Protein AF-A0A317H9Z5-F1 (afdb_monomer_lite)

Sequence (389 aa):
MAAKANHQVNIVRLAEPRVHTNADSLELFDIDGYQVVAKKGQFKAGQLAIYIQPDSVVPQTEPFRFIWNDHVGIDGTVPERRRRITVRAFRKEWSEGLLMPLSDFPETFGTHPEQSFAAVSVGKDVSELLGVTHYDPDAGRESTTADTAQAPRRAYPRTLRGWFWFLFYKLGFKKAGRQLTEEMSYSFPVYDVDAYKNFKSALQEGERVHVTEKIHGSNARYVYVDGKMYCGSRTQWKKEGENVWWRALQYCPEILTWCMAHPGWVLYGEVGPTQKGFNYGVSAGETFFYAFDVLGLRYDADMSGAQWTESFWDWPGNHGFASTVPVVYSGSFNDEVLKLADGDTLVPGAKGIREGVVIRPVPERSVPRLGRVHLKVVSNKFLDKETRN

Secondary structure (DSSP, 8-state):
-----SS-EEEEE--PPEE-TT-TTEEEEEETTEEEEEETTSS-TT-EEEEE-TTEE--SSTTTHHHHGGG--TTS---GGGSB---EEETTEEE-SEEEEGGG-HHHH-SSGGG--S---TT-B-TTTTT-EE--TTTT--SS-PPEEPPPB-SS-SSHHHHHHHHHHHTT-GGGHHHHHHHHB--------EEGGG-GGGS-TT-EEEEEEE--SEEEEEEEETTEEEEE-SS-EE-SSSSHHHHHHHH-THHHHHHHHSTT-EEEEEEES-STT--TTPPTT--EEEEEEEEEEEE-TTSSS--EEEEEEE-GGGGT--SBPPEEEEEE--HHHHHTTSSB--STT--SB--EEEEEESS--EETTTEE--EEEE-HHHHHHHHH-

Radius of gyration: 24.45 Å; chains: 1; bounding box: 55×46×74 Å

Structure (mmCIF, N/CA/C/O backbone):
data_AF-A0A317H9Z5-F1
#
_entry.id   AF-A0A317H9Z5-F1
#
loop_
_atom_site.group_PDB
_atom_site.id
_atom_site.type_symbol
_atom_site.label_atom_id
_atom_site.label_alt_id
_atom_site.label_comp_id
_atom_site.label_asym_id
_atom_site.label_entity_id
_atom_site.label_seq_id
_atom_site.pdbx_PDB_ins_code
_atom_site.Cartn_x
_atom_site.Cartn_y
_atom_site.Cartn_z
_atom_site.occupancy
_atom_site.B_iso_or_equiv
_atom_site.auth_seq_id
_atom_site.auth_comp_id
_atom_site.auth_asym_id
_atom_site.auth_atom_id
_atom_site.pdbx_PDB_model_num
ATOM 1 N N . MET A 1 1 ? -12.101 14.536 -11.632 1.00 29.30 1 MET A N 1
ATOM 2 C CA . MET A 1 1 ? -12.223 13.316 -10.808 1.00 29.30 1 MET A CA 1
ATOM 3 C C . MET A 1 1 ? -11.769 13.692 -9.413 1.00 29.30 1 MET A C 1
ATOM 5 O O . MET A 1 1 ? -10.668 14.214 -9.304 1.00 29.30 1 MET A O 1
ATOM 9 N N . ALA A 1 2 ? -12.625 13.550 -8.398 1.00 30.05 2 ALA A N 1
ATOM 10 C CA . ALA A 1 2 ? -12.209 13.770 -7.013 1.00 30.05 2 ALA A CA 1
ATOM 11 C C . ALA A 1 2 ? -11.066 12.798 -6.685 1.00 30.05 2 ALA A C 1
ATOM 13 O O . ALA A 1 2 ? -11.097 11.650 -7.137 1.00 30.05 2 ALA A O 1
ATOM 14 N N . ALA A 1 3 ? -10.038 13.275 -5.984 1.00 36.69 3 ALA A N 1
ATOM 15 C CA . ALA A 1 3 ? -8.919 12.441 -5.574 1.00 36.69 3 ALA A CA 1
ATOM 16 C C . ALA A 1 3 ? -9.448 11.244 -4.768 1.00 36.69 3 ALA A C 1
ATOM 18 O O . ALA A 1 3 ? -10.269 11.415 -3.868 1.00 36.69 3 ALA A O 1
ATOM 19 N N . LYS A 1 4 ? -9.003 10.030 -5.111 1.00 44.72 4 LYS A N 1
ATOM 20 C CA . LYS A 1 4 ? -9.209 8.840 -4.280 1.00 44.72 4 LYS A CA 1
ATOM 21 C C . LYS A 1 4 ? -8.430 9.044 -2.976 1.00 44.72 4 LYS A C 1
ATOM 23 O O . LYS A 1 4 ? -7.245 8.731 -2.916 1.00 44.72 4 LYS A O 1
ATOM 28 N N . ALA A 1 5 ? -9.061 9.607 -1.953 1.00 50.81 5 ALA A N 1
ATOM 29 C CA . ALA A 1 5 ? -8.511 9.561 -0.608 1.00 50.81 5 ALA A CA 1
ATOM 30 C C . ALA A 1 5 ? -8.860 8.189 -0.017 1.00 50.81 5 ALA A C 1
ATOM 32 O O . ALA A 1 5 ? -10.014 7.915 0.303 1.00 50.81 5 ALA A O 1
ATOM 33 N N . ASN A 1 6 ? -7.861 7.309 0.071 1.00 61.41 6 ASN A N 1
ATOM 34 C CA . ASN A 1 6 ? -7.991 5.982 0.686 1.00 61.41 6 ASN A CA 1
ATOM 35 C C . ASN A 1 6 ? -8.126 6.036 2.217 1.00 61.41 6 ASN A C 1
ATOM 37 O O . ASN A 1 6 ? -8.338 5.001 2.841 1.00 61.41 6 ASN A O 1
ATOM 41 N N . HIS A 1 7 ? -8.002 7.229 2.798 1.00 72.00 7 HIS A N 1
ATOM 42 C CA . HIS A 1 7 ? -8.078 7.490 4.227 1.00 72.00 7 HIS A CA 1
ATOM 43 C C . HIS A 1 7 ? -9.071 8.627 4.431 1.00 72.00 7 HIS A C 1
ATOM 45 O O . HIS A 1 7 ? -8.892 9.708 3.871 1.00 72.00 7 HIS A O 1
ATOM 51 N N . GLN A 1 8 ? -10.140 8.343 5.166 1.00 85.25 8 GLN A N 1
ATOM 52 C CA . GLN A 1 8 ? -11.283 9.234 5.325 1.00 85.25 8 GLN A CA 1
ATOM 53 C C . GLN A 1 8 ? -11.580 9.482 6.798 1.00 85.25 8 GLN A C 1
ATOM 55 O O . GLN A 1 8 ? -11.310 8.640 7.663 1.00 85.25 8 GLN A O 1
ATOM 60 N N . VAL A 1 9 ? -12.189 10.635 7.067 1.00 92.56 9 VAL A N 1
ATOM 61 C CA . VAL A 1 9 ? -12.755 10.944 8.377 1.00 92.56 9 VAL A CA 1
ATOM 62 C C . VAL A 1 9 ? -14.256 11.077 8.202 1.00 92.56 9 VAL A C 1
ATOM 64 O O . VAL A 1 9 ? -14.753 12.129 7.817 1.00 92.56 9 VAL A O 1
ATOM 67 N N . ASN A 1 10 ? -14.988 9.998 8.453 1.00 92.75 10 ASN A N 1
ATOM 68 C CA . ASN A 1 10 ? -16.398 9.917 8.091 1.00 92.75 10 ASN A CA 1
ATOM 69 C C . ASN A 1 10 ? -17.312 10.158 9.287 1.00 92.75 10 ASN A C 1
ATOM 71 O O . ASN A 1 10 ? -17.073 9.664 10.390 1.00 92.75 10 ASN A O 1
ATOM 75 N N . ILE A 1 11 ? -18.429 10.843 9.039 1.00 93.06 11 ILE A N 1
ATOM 76 C CA . ILE A 1 11 ? -19.574 10.787 9.946 1.00 93.06 11 ILE A CA 1
ATOM 77 C C . ILE A 1 11 ? -20.226 9.412 9.818 1.00 93.06 11 ILE A C 1
ATOM 79 O O . ILE A 1 11 ? -20.706 9.039 8.746 1.00 93.06 11 ILE A O 1
ATOM 83 N N . VAL A 1 12 ? -20.295 8.676 10.920 1.00 94.31 12 VAL A N 1
ATOM 84 C CA . VAL A 1 12 ? -20.855 7.324 10.971 1.00 94.31 12 VAL A CA 1
ATOM 85 C C . VAL A 1 12 ? -22.026 7.264 11.938 1.00 94.31 12 VAL A C 1
ATOM 87 O O . VAL A 1 12 ? -22.069 7.988 12.933 1.00 94.31 12 VAL A O 1
ATOM 90 N N . ARG A 1 13 ? -22.992 6.391 11.644 1.00 94.69 13 ARG A N 1
ATOM 91 C CA . ARG A 1 13 ? -24.051 6.031 12.588 1.00 94.69 13 ARG A CA 1
ATOM 92 C C . ARG A 1 13 ? -23.663 4.728 13.265 1.00 94.69 13 ARG A C 1
ATOM 94 O O . ARG A 1 13 ? -23.462 3.729 12.584 1.00 94.69 13 ARG A O 1
ATOM 101 N N . LEU A 1 14 ? -23.558 4.754 14.586 1.00 95.62 14 LEU A N 1
ATOM 102 C CA . LEU A 1 14 ? -23.102 3.603 15.353 1.00 95.62 14 LEU A CA 1
ATOM 103 C C . LEU A 1 14 ? -24.208 2.552 15.467 1.00 95.62 14 LEU A C 1
ATOM 105 O O . LEU A 1 14 ? -25.358 2.881 15.761 1.00 95.62 14 LEU A O 1
ATOM 109 N N . ALA A 1 15 ? -23.855 1.292 15.227 1.00 95.12 15 ALA A N 1
ATOM 110 C CA . ALA A 1 15 ? -24.703 0.147 15.537 1.00 95.12 15 ALA A CA 1
ATOM 111 C C . ALA A 1 15 ? -24.648 -0.181 17.042 1.00 95.12 15 ALA A C 1
ATOM 113 O O . ALA A 1 15 ? -24.016 0.535 17.822 1.00 95.12 15 ALA A O 1
ATOM 114 N N . GLU A 1 16 ? -25.314 -1.260 17.453 1.00 96.38 16 GLU A N 1
ATOM 115 C CA . GLU A 1 16 ? -25.156 -1.801 18.805 1.00 96.38 16 GLU A CA 1
ATOM 116 C C . GLU A 1 16 ? -23.697 -2.226 19.046 1.00 96.38 16 GLU A C 1
ATOM 118 O O . GLU A 1 16 ? -23.126 -2.929 18.203 1.00 96.38 16 GLU A O 1
ATOM 123 N N . PRO A 1 17 ? -23.077 -1.820 20.168 1.00 96.75 17 PRO A N 1
ATOM 124 C CA . PRO A 1 17 ? -21.725 -2.245 20.481 1.00 96.75 17 PRO A CA 1
ATOM 125 C C . PRO A 1 17 ? -21.680 -3.735 20.819 1.00 96.75 17 PRO A C 1
ATOM 127 O O . PRO A 1 17 ? -22.549 -4.282 21.504 1.00 96.75 17 PRO A O 1
ATOM 130 N N . ARG A 1 18 ? -20.599 -4.396 20.408 1.00 96.56 18 ARG A N 1
ATOM 131 C CA . ARG A 1 18 ? -20.254 -5.733 20.887 1.00 96.56 18 ARG A CA 1
ATOM 132 C C . ARG A 1 18 ? -19.546 -5.654 22.234 1.00 96.56 18 ARG A C 1
ATOM 134 O O . ARG A 1 18 ? -18.802 -4.719 22.537 1.00 96.56 18 ARG A O 1
ATOM 141 N N . VAL A 1 19 ? -19.744 -6.695 23.037 1.00 95.56 19 VAL A N 1
ATOM 142 C CA . VAL A 1 19 ? -19.078 -6.844 24.332 1.00 95.56 19 VAL A CA 1
ATOM 143 C C . VAL A 1 19 ? -17.585 -7.084 24.125 1.00 95.56 19 VAL A C 1
ATOM 145 O O . VAL A 1 19 ? -17.186 -7.979 23.379 1.00 95.56 19 VAL A O 1
ATOM 148 N N . HIS A 1 20 ? -16.755 -6.331 24.846 1.00 94.94 20 HIS A N 1
ATOM 149 C CA . HIS A 1 20 ? -15.331 -6.608 24.937 1.00 94.94 20 HIS A CA 1
ATOM 150 C C . HIS A 1 20 ? -15.092 -7.754 25.933 1.00 94.94 20 HIS A C 1
ATOM 152 O O . HIS A 1 20 ? -15.025 -7.553 27.142 1.00 94.94 20 HIS A O 1
ATOM 158 N N . THR A 1 21 ? -14.914 -8.978 25.437 1.00 94.31 21 THR A N 1
ATOM 159 C CA . THR A 1 21 ? -14.841 -10.196 26.276 1.00 94.31 21 THR A CA 1
ATOM 160 C C . THR A 1 21 ? -13.715 -10.188 27.319 1.00 94.31 21 THR A C 1
ATOM 162 O O . THR A 1 21 ? -13.821 -10.851 28.346 1.00 94.31 21 THR A O 1
ATOM 165 N N . ASN A 1 22 ? -12.650 -9.417 27.082 1.00 94.06 22 ASN A N 1
ATOM 166 C CA . ASN A 1 22 ? -11.494 -9.309 27.978 1.00 94.06 22 ASN A CA 1
ATOM 167 C C . ASN A 1 22 ? -11.439 -8.001 28.809 1.00 94.06 22 ASN A C 1
ATOM 169 O O . ASN A 1 22 ? -10.375 -7.688 29.353 1.00 94.06 22 ASN A O 1
ATOM 173 N N . ALA A 1 23 ? -12.509 -7.190 28.858 1.00 94.38 23 ALA A N 1
ATOM 174 C CA . ALA A 1 23 ? -12.526 -5.924 29.607 1.00 94.38 23 ALA A CA 1
ATOM 175 C C . ALA A 1 23 ? -13.944 -5.413 29.926 1.00 94.38 23 ALA A C 1
ATOM 177 O O . ALA A 1 23 ? -14.736 -5.182 29.021 1.00 94.38 23 ALA A O 1
ATOM 178 N N . ASP A 1 24 ? -14.220 -5.102 31.196 1.00 94.00 24 ASP A N 1
ATOM 179 C CA . ASP A 1 24 ? -15.550 -4.623 31.620 1.00 94.00 24 ASP A CA 1
ATOM 180 C C . ASP A 1 24 ? -15.817 -3.145 31.300 1.00 94.00 24 ASP A C 1
ATOM 182 O O . ASP A 1 24 ? -16.970 -2.718 31.204 1.00 94.00 24 ASP A O 1
ATOM 186 N N . SER A 1 25 ? -14.752 -2.350 31.161 1.00 96.56 25 SER A N 1
ATOM 187 C CA . SER A 1 25 ? -14.813 -0.901 30.934 1.00 96.56 25 SER A CA 1
ATOM 188 C C . SER A 1 25 ? -14.756 -0.498 29.459 1.00 96.56 25 SER A C 1
ATOM 190 O O . SER A 1 25 ? -14.773 0.697 29.157 1.00 96.56 25 SER A O 1
ATOM 192 N N . LEU A 1 26 ? -14.677 -1.469 28.547 1.00 97.06 26 LEU A N 1
ATOM 193 C CA . LEU A 1 26 ? -14.546 -1.249 27.110 1.00 97.06 26 LEU A CA 1
ATOM 194 C C . LEU A 1 26 ? -15.678 -1.941 26.348 1.00 97.06 26 LEU A C 1
ATOM 196 O O . LEU A 1 26 ? -16.263 -2.917 26.812 1.00 97.06 26 LEU A O 1
ATOM 200 N N . GLU A 1 27 ? -15.949 -1.441 25.152 1.00 97.38 27 GLU A N 1
ATOM 201 C CA . GLU A 1 27 ? -16.872 -2.032 24.188 1.00 97.38 27 GLU A CA 1
ATOM 202 C C . GLU A 1 27 ? -16.321 -1.876 22.767 1.00 97.38 27 GLU A C 1
ATOM 204 O O . GLU A 1 27 ? -15.363 -1.130 22.537 1.00 97.38 27 GLU A O 1
ATOM 209 N N . LEU A 1 28 ? -16.878 -2.633 21.826 1.00 97.38 28 LEU A N 1
ATOM 210 C CA . LEU A 1 28 ? -16.395 -2.711 20.450 1.00 97.38 28 LEU A CA 1
ATOM 211 C C . LEU A 1 28 ? -17.469 -2.201 19.494 1.00 97.38 28 LEU A C 1
ATOM 213 O O . LEU A 1 28 ? -18.606 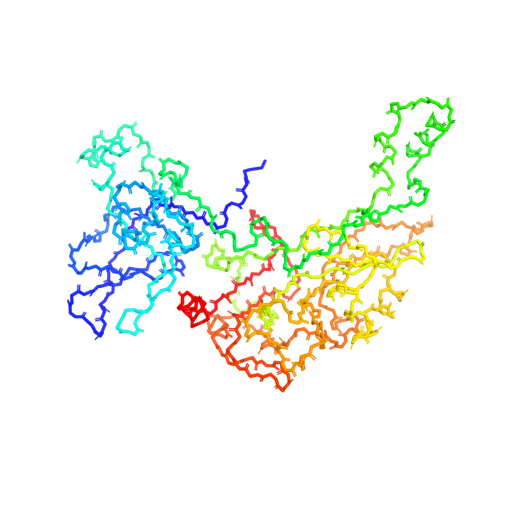-2.661 19.544 1.00 97.38 28 LEU A O 1
ATOM 217 N N . PHE A 1 29 ? -17.097 -1.306 18.587 1.00 97.12 29 PHE A N 1
ATOM 218 C CA . PHE A 1 29 ? -17.954 -0.872 17.489 1.00 97.12 29 PHE A CA 1
ATOM 219 C C . PHE A 1 29 ? -17.405 -1.389 16.164 1.00 97.12 29 PHE A C 1
ATOM 221 O O . PHE A 1 29 ? -16.226 -1.196 15.861 1.00 97.12 29 PHE A O 1
ATOM 228 N N . ASP A 1 30 ? -18.275 -2.011 15.371 1.00 94.06 30 ASP A N 1
ATOM 229 C CA . ASP A 1 30 ? -17.980 -2.381 13.990 1.00 94.06 30 ASP A CA 1
ATOM 230 C C . ASP A 1 30 ? -18.399 -1.225 13.072 1.00 94.06 30 ASP A C 1
ATOM 232 O O . ASP A 1 30 ? -19.568 -0.837 13.025 1.00 94.06 30 ASP A O 1
ATOM 236 N N . ILE A 1 31 ? -17.429 -0.651 12.365 1.00 91.44 31 ILE A N 1
ATOM 237 C CA . ILE A 1 31 ? -17.604 0.491 11.468 1.00 91.44 31 ILE A CA 1
ATOM 238 C C . ILE A 1 31 ? -17.093 0.080 10.097 1.00 91.44 31 ILE A C 1
ATOM 240 O O . ILE A 1 31 ? -15.886 0.022 9.858 1.00 91.44 31 ILE A O 1
ATOM 244 N N . ASP A 1 32 ? -18.018 -0.232 9.194 1.00 84.06 32 ASP A N 1
ATOM 245 C CA . ASP A 1 32 ? -17.719 -0.757 7.864 1.00 84.06 32 ASP A CA 1
ATOM 246 C C . ASP A 1 32 ? -16.749 -1.952 7.917 1.00 84.06 32 ASP A C 1
ATOM 248 O O . ASP A 1 32 ? -17.147 -3.083 8.202 1.00 84.06 32 ASP A O 1
ATOM 252 N N . GLY A 1 33 ? -15.470 -1.724 7.604 1.00 83.38 33 GLY A N 1
ATOM 253 C CA . GLY A 1 33 ? -14.378 -2.698 7.613 1.00 83.38 33 GLY A CA 1
ATOM 254 C C . GLY A 1 33 ? -13.490 -2.746 8.829 1.00 83.38 33 GLY A C 1
ATOM 255 O O . GLY A 1 33 ? -12.524 -3.510 8.812 1.00 83.38 33 GLY A O 1
ATOM 256 N N . TYR A 1 34 ? -13.822 -1.979 9.853 1.00 90.50 34 TYR A N 1
ATOM 257 C CA . TYR A 1 34 ? -12.944 -1.711 10.971 1.00 90.50 34 TYR A CA 1
ATOM 258 C C . TYR A 1 34 ? -13.649 -2.010 12.290 1.00 90.50 34 TYR A C 1
ATOM 260 O O . TYR A 1 34 ? -14.844 -1.765 12.439 1.00 90.50 34 TYR A O 1
ATOM 268 N N . GLN A 1 35 ? -12.889 -2.522 13.254 1.00 94.31 35 GLN A N 1
ATOM 269 C CA . GLN A 1 35 ? -13.313 -2.645 14.645 1.00 94.31 35 GLN A CA 1
ATOM 270 C C . GLN A 1 35 ? -12.639 -1.533 15.448 1.00 94.31 35 GLN A C 1
ATOM 272 O O . GLN A 1 35 ? -11.421 -1.378 15.372 1.00 94.31 35 GLN A O 1
ATOM 277 N N . VAL A 1 36 ? -13.399 -0.780 16.241 1.00 96.62 36 VAL A N 1
ATOM 278 C CA . VAL A 1 36 ? -12.863 0.281 17.106 1.00 96.62 36 VAL A CA 1
ATOM 279 C C . VAL A 1 36 ? -13.241 0.011 18.553 1.00 96.62 36 VAL A C 1
ATOM 281 O O . VAL A 1 36 ? -14.396 -0.277 18.864 1.00 96.62 36 VAL A O 1
ATOM 284 N N . VAL A 1 37 ? -12.258 0.120 19.443 1.00 97.31 37 VAL A N 1
ATOM 285 C CA . VAL A 1 37 ? -12.466 0.014 20.888 1.00 97.31 37 VAL A CA 1
ATOM 286 C C . VAL A 1 37 ? -12.881 1.381 21.427 1.00 97.31 37 VAL A C 1
ATOM 288 O O . VAL A 1 37 ? -12.195 2.377 21.198 1.00 97.31 37 VAL A O 1
ATOM 291 N N . ALA A 1 38 ? -13.972 1.425 22.187 1.00 96.69 38 ALA A N 1
ATOM 292 C CA . ALA A 1 38 ? -14.436 2.615 22.894 1.00 96.69 38 ALA A CA 1
ATOM 293 C C . ALA A 1 38 ? -14.602 2.331 24.392 1.00 96.69 38 ALA A C 1
ATOM 295 O O . ALA A 1 38 ? -14.688 1.176 24.821 1.00 96.69 38 ALA A O 1
ATOM 296 N N . LYS A 1 39 ? -14.643 3.387 25.213 1.00 96.12 39 LYS A N 1
ATOM 297 C CA . LYS A 1 39 ? -15.023 3.236 26.623 1.00 96.12 39 LYS A CA 1
ATOM 298 C C . LYS A 1 39 ? -16.504 2.893 26.702 1.00 96.12 39 LYS A C 1
ATOM 300 O O . LYS A 1 39 ? -17.317 3.515 26.025 1.00 96.12 39 LYS A O 1
ATOM 305 N N . LYS A 1 40 ? -16.850 1.954 27.577 1.00 95.69 40 LYS A N 1
ATOM 306 C CA . LYS A 1 40 ? -18.231 1.516 27.758 1.00 95.69 40 LYS A CA 1
ATOM 307 C C . LYS A 1 40 ? -19.141 2.685 28.135 1.00 95.69 40 LYS A C 1
ATOM 309 O O . LYS A 1 40 ? -18.861 3.397 29.101 1.00 95.69 40 LYS A O 1
ATOM 314 N N . GLY A 1 41 ? -20.226 2.863 27.383 1.00 93.56 41 GLY A N 1
ATOM 315 C CA . GLY A 1 41 ? -21.210 3.924 27.609 1.00 93.56 41 GLY A CA 1
ATOM 316 C C . GLY A 1 41 ? -20.783 5.309 27.114 1.00 93.56 41 GLY A C 1
ATOM 317 O O . GLY A 1 41 ? -21.516 6.274 27.329 1.00 93.56 41 GLY A O 1
ATOM 318 N N . GLN A 1 42 ? -19.628 5.424 26.447 1.00 94.81 42 GLN A N 1
ATOM 319 C CA . GLN A 1 42 ? -19.208 6.663 25.786 1.00 94.81 42 GLN A CA 1
ATOM 320 C C . GLN A 1 42 ? -20.109 6.996 24.591 1.00 94.81 42 GLN A C 1
ATOM 322 O O . GLN A 1 42 ? -20.349 8.169 24.306 1.00 94.81 42 GLN A O 1
ATOM 327 N N . PHE A 1 43 ? -20.616 5.969 23.910 1.00 95.50 43 PHE A N 1
ATOM 328 C CA . PHE A 1 43 ? -21.496 6.097 22.758 1.00 95.50 43 PHE A CA 1
ATOM 329 C C . PHE A 1 43 ? -22.775 5.284 22.960 1.00 95.50 43 PHE A C 1
ATOM 331 O O . PHE A 1 43 ? -22.811 4.331 23.737 1.00 95.50 43 PHE A O 1
ATOM 338 N N . LYS A 1 44 ? -23.837 5.658 22.244 1.00 92.69 44 LYS A N 1
ATOM 339 C CA . LYS A 1 44 ? -25.099 4.911 22.198 1.00 92.69 44 LYS A CA 1
ATOM 340 C C . LYS A 1 44 ? -25.368 4.392 20.791 1.00 92.69 44 LYS A C 1
ATOM 342 O O . LYS A 1 44 ? -25.033 5.055 19.808 1.00 92.69 44 LYS A O 1
ATOM 347 N N . ALA A 1 45 ? -26.038 3.248 20.691 1.00 93.69 45 ALA A N 1
ATOM 348 C CA . ALA A 1 45 ? -26.538 2.756 19.415 1.00 93.69 45 ALA A CA 1
ATOM 349 C C . ALA A 1 45 ? -27.443 3.804 18.743 1.00 93.69 45 ALA A C 1
ATOM 351 O O . ALA A 1 45 ? -28.218 4.510 19.393 1.00 93.69 45 ALA A O 1
ATOM 352 N N . GLY A 1 46 ? -27.297 3.953 17.430 1.00 91.56 46 GLY A N 1
ATOM 353 C CA . GLY A 1 46 ? -27.980 4.960 16.624 1.00 91.56 46 GLY A CA 1
ATOM 354 C C . GLY A 1 46 ? -27.375 6.367 16.690 1.00 91.56 46 GLY A C 1
ATOM 355 O O . GLY A 1 46 ? -27.732 7.194 15.845 1.00 91.56 46 GLY A O 1
ATOM 356 N N . GLN A 1 47 ? -26.457 6.656 17.621 1.00 91.81 47 GLN A N 1
ATOM 357 C CA . GLN A 1 47 ? -25.776 7.950 17.724 1.00 91.81 47 GLN A CA 1
ATOM 358 C C . GLN A 1 47 ? -24.858 8.192 16.514 1.00 91.81 47 GLN A C 1
ATOM 360 O O . GLN A 1 47 ? -24.271 7.259 15.963 1.00 91.81 47 GLN A O 1
ATOM 365 N N . LEU A 1 48 ? -24.722 9.459 16.108 1.00 93.38 48 LEU A N 1
ATOM 366 C CA . LEU A 1 48 ? -23.695 9.873 15.153 1.00 93.38 48 LEU A CA 1
ATOM 367 C C . LEU A 1 48 ? -22.347 10.081 15.852 1.00 93.38 48 LEU A C 1
ATOM 369 O O . LEU A 1 48 ? -22.282 10.660 16.939 1.00 93.38 48 LEU A O 1
ATOM 373 N N . ALA A 1 49 ? -21.278 9.650 15.198 1.00 95.25 49 ALA A N 1
ATOM 374 C CA . ALA A 1 49 ? -19.905 9.853 15.637 1.00 95.25 49 ALA A CA 1
ATOM 375 C C . ALA A 1 49 ? -19.001 10.188 14.445 1.00 95.25 49 ALA A C 1
ATOM 377 O O . ALA A 1 49 ? -19.363 9.965 13.289 1.00 95.25 49 ALA A O 1
ATOM 378 N N . ILE A 1 50 ? -17.822 10.724 14.738 1.00 95.62 50 ILE A N 1
ATOM 379 C CA . ILE A 1 50 ? -16.738 10.919 13.781 1.00 95.62 50 ILE A CA 1
ATOM 380 C C . ILE A 1 50 ? -15.827 9.702 13.888 1.00 95.62 50 ILE A C 1
ATOM 382 O O . ILE A 1 50 ? -15.304 9.407 14.964 1.00 95.62 50 ILE A O 1
ATOM 386 N N . TYR A 1 51 ? -15.639 8.999 12.778 1.00 96.38 51 TYR A N 1
ATOM 387 C CA . TYR A 1 51 ? -14.680 7.910 12.676 1.00 96.38 51 TYR A CA 1
ATOM 388 C C . TYR A 1 51 ? -13.460 8.357 11.873 1.00 96.38 51 TYR A C 1
ATOM 390 O O . TYR A 1 51 ? -13.584 8.742 10.712 1.00 96.38 51 TYR A O 1
ATOM 398 N N . ILE A 1 52 ? -12.286 8.290 12.498 1.00 95.81 52 ILE A N 1
ATOM 399 C CA . ILE A 1 52 ? -10.994 8.622 11.894 1.00 95.81 52 ILE A CA 1
ATOM 400 C C . ILE A 1 52 ? -10.261 7.315 11.594 1.00 95.81 52 ILE A C 1
ATOM 402 O O . ILE A 1 52 ? -9.895 6.576 12.514 1.00 95.81 52 ILE A O 1
ATOM 406 N N . GLN A 1 53 ? -10.046 7.032 10.309 1.00 93.38 53 GLN A N 1
ATOM 407 C CA . GLN A 1 53 ? -9.387 5.804 9.862 1.00 93.38 53 GLN A CA 1
ATOM 408 C C . GLN A 1 53 ? -7.897 5.749 10.261 1.00 93.38 53 GLN A C 1
ATOM 410 O O . GLN A 1 53 ? -7.263 6.797 10.442 1.00 93.38 53 GLN A O 1
ATOM 415 N N . PRO A 1 54 ? -7.303 4.542 10.369 1.00 92.00 54 PRO A N 1
ATOM 416 C CA . PRO A 1 54 ? -5.853 4.374 10.487 1.00 92.00 54 PRO A CA 1
ATOM 417 C C . PRO A 1 54 ? -5.065 5.136 9.410 1.00 92.00 54 PRO A C 1
ATOM 419 O O . PRO A 1 54 ? -5.572 5.389 8.317 1.00 92.00 54 PRO A O 1
ATOM 422 N N . ASP A 1 55 ? -3.820 5.492 9.734 1.00 90.44 55 ASP A N 1
ATOM 423 C CA . ASP A 1 55 ? -2.913 6.309 8.911 1.00 90.44 55 ASP A CA 1
ATOM 424 C C . ASP A 1 55 ? -3.429 7.726 8.611 1.00 90.44 55 ASP A C 1
ATOM 426 O O . ASP A 1 55 ? -2.963 8.394 7.688 1.00 90.44 55 ASP A O 1
ATOM 430 N N . SER A 1 56 ? -4.365 8.222 9.419 1.00 93.75 56 SER A N 1
ATOM 431 C CA . SER A 1 56 ? -4.710 9.643 9.468 1.00 93.75 56 SER A CA 1
ATOM 432 C C . SER A 1 56 ? -3.783 10.379 10.439 1.00 93.75 56 SER A C 1
ATOM 434 O O . SER A 1 56 ? -3.470 9.862 11.513 1.00 93.75 56 SER A O 1
ATOM 436 N N . VAL A 1 57 ? -3.360 11.593 10.097 1.00 94.81 57 VAL A N 1
ATOM 437 C CA . VAL A 1 57 ? -2.586 12.495 10.959 1.00 94.81 57 VAL A CA 1
ATOM 438 C C . VAL A 1 57 ? -3.516 13.584 11.468 1.00 94.81 57 VAL A C 1
ATOM 440 O O . VAL A 1 57 ? -4.030 14.391 10.695 1.00 94.81 57 VAL A O 1
ATOM 443 N N . VAL A 1 58 ? -3.723 13.623 12.781 1.00 96.25 58 VAL A N 1
ATOM 444 C CA . VAL A 1 58 ? -4.571 14.647 13.406 1.00 96.25 58 VAL A CA 1
ATOM 445 C C . VAL A 1 58 ? -3.803 15.959 13.597 1.00 96.25 58 VAL A C 1
ATOM 447 O O . VAL A 1 58 ? -2.582 15.924 13.802 1.00 96.25 58 VAL A O 1
ATOM 450 N N . PRO A 1 59 ? -4.460 17.131 13.552 1.00 95.81 59 PRO A N 1
ATOM 451 C CA . PRO A 1 59 ? -3.796 18.407 13.800 1.00 95.81 59 PRO A CA 1
ATOM 452 C C . PRO A 1 59 ? -3.309 18.533 15.251 1.00 95.81 59 PRO A C 1
ATOM 454 O O . PRO A 1 59 ? -3.768 17.842 16.164 1.00 95.81 59 PRO A O 1
ATOM 457 N N . GLN A 1 60 ? -2.362 19.447 15.474 1.00 96.00 60 GLN A N 1
ATOM 458 C CA . GLN A 1 60 ? -1.863 19.781 16.809 1.00 96.00 60 GLN A CA 1
ATOM 459 C C . GLN A 1 60 ? -2.808 20.768 17.524 1.00 96.00 60 GLN A C 1
ATOM 461 O O . GLN A 1 60 ? -2.405 21.846 17.952 1.00 96.00 60 GLN A O 1
ATOM 466 N N . THR A 1 61 ? -4.089 20.409 17.616 1.00 94.62 61 THR A N 1
ATOM 467 C CA . THR A 1 61 ? -5.156 21.205 18.244 1.00 94.62 61 THR A CA 1
ATOM 468 C C . THR A 1 61 ? -5.983 20.339 19.191 1.00 94.62 61 THR A C 1
ATOM 470 O O . THR A 1 61 ? -5.919 19.108 19.143 1.00 94.62 61 THR A O 1
ATOM 473 N N . GLU A 1 62 ? -6.778 20.967 20.058 1.00 94.62 62 GLU A N 1
ATOM 474 C CA . GLU A 1 62 ? -7.877 20.257 20.718 1.00 94.62 62 GLU A CA 1
ATOM 475 C C . GLU A 1 62 ? -8.915 19.814 19.670 1.00 94.62 62 GLU A C 1
ATOM 477 O O . GLU A 1 62 ? -9.023 20.450 18.615 1.00 94.62 62 GLU A O 1
ATOM 482 N N . PRO A 1 63 ? -9.650 18.715 19.909 1.00 95.62 63 PRO A N 1
ATOM 483 C CA . PRO A 1 63 ? -9.584 17.800 21.060 1.00 95.62 63 PRO A CA 1
ATOM 484 C C . PRO A 1 63 ? -8.472 16.732 20.965 1.00 95.62 63 PRO A C 1
ATOM 486 O O . PRO A 1 63 ? -8.393 15.830 21.794 1.00 95.62 63 PRO A O 1
ATOM 489 N N . PHE A 1 64 ? -7.605 16.775 19.949 1.00 96.94 64 PHE A N 1
ATOM 490 C CA . PHE A 1 64 ? -6.633 15.710 19.662 1.00 96.94 64 PHE A CA 1
ATOM 491 C C . PHE A 1 64 ? -5.416 15.673 20.586 1.00 96.94 64 PHE A C 1
ATOM 493 O O . PHE A 1 64 ? -4.569 14.784 20.455 1.00 96.94 64 PHE A O 1
ATOM 500 N N . ARG A 1 65 ? -5.308 16.616 21.525 1.00 96.25 65 ARG A N 1
ATOM 501 C CA . ARG A 1 65 ? -4.130 16.793 22.376 1.00 96.25 65 ARG A CA 1
ATOM 502 C C . ARG A 1 65 ? -3.696 15.514 23.085 1.00 96.25 65 ARG A C 1
ATOM 504 O O . ARG A 1 65 ? -2.500 15.250 23.181 1.00 96.25 65 ARG A O 1
ATOM 511 N N . PHE A 1 66 ? -4.641 14.681 23.518 1.00 94.94 66 PHE A N 1
ATOM 512 C CA . PHE A 1 66 ? -4.352 13.421 24.212 1.00 94.94 66 PHE A CA 1
ATOM 513 C C . PHE A 1 66 ? -3.516 12.417 23.394 1.00 94.94 66 PHE A C 1
ATOM 515 O O . PHE A 1 66 ? -2.936 11.507 23.978 1.00 94.94 66 PHE A O 1
ATOM 522 N N . ILE A 1 67 ? -3.443 12.563 22.066 1.00 94.56 67 ILE A N 1
ATOM 523 C CA . ILE A 1 67 ? -2.657 11.683 21.186 1.00 94.56 67 ILE A CA 1
ATOM 524 C C . ILE A 1 67 ? -1.175 12.065 21.207 1.00 94.56 67 ILE A C 1
ATOM 526 O O . ILE A 1 67 ? -0.308 11.196 21.143 1.00 94.56 67 ILE A O 1
ATOM 530 N N . TRP A 1 68 ? -0.877 13.363 21.272 1.00 94.81 68 TRP A N 1
ATOM 531 C CA . TRP A 1 68 ? 0.452 13.894 20.969 1.00 94.81 68 TRP A CA 1
ATOM 532 C C . TRP A 1 68 ? 1.098 14.703 22.094 1.00 94.81 68 TRP A C 1
ATOM 534 O O . TRP A 1 68 ? 2.255 15.099 21.958 1.00 94.81 68 TRP A O 1
ATOM 544 N N . ASN A 1 69 ? 0.388 14.946 23.199 1.00 95.25 69 ASN A N 1
ATOM 545 C CA . ASN A 1 69 ? 0.857 15.778 24.310 1.00 95.25 69 ASN A CA 1
ATOM 546 C C . ASN A 1 69 ? 2.238 15.363 24.844 1.00 95.25 69 ASN A C 1
ATOM 548 O O . ASN A 1 69 ? 3.062 16.220 25.150 1.00 95.25 69 ASN A O 1
ATOM 552 N N . ASP A 1 70 ? 2.518 14.062 24.894 1.00 94.00 70 ASP A N 1
ATOM 553 C CA . ASP A 1 70 ? 3.773 13.525 25.437 1.00 94.00 70 ASP A CA 1
ATOM 554 C C . ASP A 1 70 ? 4.920 13.522 24.404 1.00 94.00 70 ASP A C 1
ATOM 556 O O . ASP A 1 70 ? 5.980 12.927 24.612 1.00 94.00 70 ASP A O 1
ATOM 560 N N . HIS A 1 71 ? 4.703 14.149 23.246 1.00 93.31 71 HIS A N 1
ATOM 561 C CA . HIS A 1 71 ? 5.613 14.149 22.100 1.00 93.31 71 HIS A CA 1
ATOM 562 C C . HIS A 1 71 ? 5.943 15.558 21.591 1.00 93.31 71 HIS A C 1
ATOM 564 O O . HIS A 1 71 ? 6.477 15.695 20.489 1.00 93.31 71 HIS A O 1
ATOM 570 N N . VAL A 1 72 ? 5.631 16.591 22.377 1.00 94.62 72 VAL A N 1
ATOM 571 C CA . VAL A 1 72 ? 5.917 17.991 22.043 1.00 94.62 72 VAL A CA 1
ATOM 572 C C . VAL A 1 72 ? 7.422 18.241 22.103 1.00 94.62 72 VAL A C 1
ATOM 574 O O . VAL A 1 72 ? 8.065 18.024 23.131 1.00 94.62 72 VAL A O 1
ATOM 577 N N . GLY A 1 73 ? 7.982 18.669 20.971 1.00 92.50 73 GLY A N 1
ATOM 578 C CA . GLY A 1 73 ? 9.376 19.068 20.852 1.00 92.50 73 GLY A CA 1
ATOM 579 C C . GLY A 1 73 ? 9.674 20.389 21.561 1.00 92.50 73 GLY A C 1
ATOM 580 O O . GLY A 1 73 ? 8.780 21.119 21.985 1.00 92.50 73 GLY A O 1
ATOM 581 N N . ILE A 1 74 ? 10.962 20.721 21.661 1.00 92.12 74 ILE A N 1
ATOM 582 C CA . ILE A 1 74 ? 11.430 21.983 22.266 1.00 92.12 74 ILE A CA 1
ATOM 583 C C . ILE A 1 74 ? 10.905 23.201 21.488 1.00 92.12 74 ILE A C 1
ATOM 585 O O . ILE A 1 74 ? 10.640 24.248 22.070 1.00 92.12 74 ILE A O 1
ATOM 589 N N . ASP A 1 75 ? 10.731 23.053 20.176 1.00 93.94 75 ASP A N 1
ATOM 590 C CA . ASP A 1 75 ? 10.163 24.052 19.268 1.00 93.94 75 ASP A CA 1
ATOM 591 C C . ASP A 1 75 ? 8.628 24.158 19.357 1.00 93.94 75 ASP A C 1
ATOM 593 O O . ASP A 1 75 ? 8.016 24.934 18.626 1.00 93.94 75 ASP A O 1
ATOM 597 N N . GLY A 1 76 ? 7.998 23.375 20.237 1.00 93.25 76 GLY A N 1
ATOM 598 C CA . GLY A 1 76 ? 6.553 23.313 20.388 1.00 93.25 76 GLY A CA 1
ATOM 599 C C . GLY A 1 76 ? 5.843 22.528 19.286 1.00 93.25 76 GLY A C 1
ATOM 600 O O . GLY A 1 76 ? 4.615 22.510 19.289 1.00 93.25 76 GLY A O 1
ATOM 601 N N . THR A 1 77 ? 6.556 21.871 18.363 1.00 94.19 77 THR A N 1
ATOM 602 C CA . THR A 1 77 ? 5.940 21.091 17.279 1.00 94.19 77 THR A CA 1
ATOM 603 C C . THR A 1 77 ? 5.907 19.599 17.598 1.00 94.19 77 THR A C 1
ATOM 605 O O . THR A 1 77 ? 6.687 19.090 18.408 1.00 94.19 77 THR A O 1
ATOM 608 N N . VAL A 1 78 ? 4.984 18.872 16.960 1.00 93.62 78 VAL A N 1
ATOM 609 C CA . VAL A 1 78 ? 4.931 17.409 17.033 1.00 93.62 78 VAL A CA 1
ATOM 610 C C . VAL A 1 78 ? 5.072 16.785 15.639 1.00 93.62 78 VAL A C 1
ATOM 612 O O . VAL A 1 78 ? 4.238 17.052 14.759 1.00 93.62 78 VAL A O 1
ATOM 615 N N . PRO A 1 79 ? 6.049 15.877 15.433 1.00 91.94 79 PRO A N 1
ATOM 616 C CA . PRO A 1 79 ? 6.189 15.129 14.186 1.00 91.94 79 PRO A CA 1
ATOM 617 C C . PRO A 1 79 ? 4.911 14.367 13.808 1.00 91.94 79 PRO A C 1
ATOM 619 O O . PRO A 1 79 ? 4.278 13.753 14.665 1.00 91.94 79 PRO A O 1
ATOM 622 N N . GLU A 1 80 ? 4.567 14.316 12.519 1.00 92.25 80 GLU A N 1
ATOM 623 C CA . GLU A 1 80 ? 3.341 13.654 12.029 1.00 92.25 80 GLU A CA 1
ATOM 624 C C . GLU A 1 80 ? 3.206 12.201 12.494 1.00 92.25 80 GLU A C 1
ATOM 626 O O . GLU A 1 80 ? 2.136 11.787 12.931 1.00 92.25 80 GLU A O 1
ATOM 631 N N . ARG A 1 81 ? 4.312 11.444 12.516 1.00 90.38 81 ARG A N 1
ATOM 632 C CA . ARG A 1 81 ? 4.339 10.053 13.006 1.00 90.38 81 ARG A CA 1
ATOM 633 C C . ARG A 1 81 ? 3.836 9.916 14.451 1.00 90.38 81 ARG A C 1
ATOM 635 O O . ARG A 1 81 ? 3.314 8.869 14.816 1.00 90.38 81 ARG A O 1
ATOM 642 N N . ARG A 1 82 ? 3.992 10.956 15.277 1.00 92.75 82 ARG A N 1
ATOM 643 C CA . ARG A 1 82 ? 3.523 11.012 16.675 1.00 92.75 82 ARG A CA 1
ATOM 644 C C . ARG A 1 82 ? 2.086 11.535 16.809 1.00 92.75 82 ARG A C 1
ATOM 646 O O . ARG A 1 82 ? 1.516 11.438 17.886 1.00 92.75 82 ARG A O 1
ATOM 653 N N . ARG A 1 83 ? 1.503 12.050 15.723 1.00 94.75 83 ARG A N 1
ATOM 654 C CA . ARG A 1 83 ? 0.089 12.447 15.587 1.00 94.75 83 ARG A CA 1
ATOM 655 C C . ARG A 1 83 ? -0.716 11.459 14.727 1.00 94.75 83 ARG A C 1
ATOM 657 O O . ARG A 1 83 ? -1.862 11.728 14.384 1.00 94.75 83 ARG A O 1
ATOM 664 N N . ARG A 1 84 ? -0.125 10.323 14.348 1.00 94.31 84 ARG A N 1
ATOM 665 C CA . ARG A 1 84 ? -0.748 9.317 13.482 1.00 94.31 84 ARG A CA 1
ATOM 666 C C . ARG A 1 84 ? -1.711 8.430 14.272 1.00 94.31 84 ARG A C 1
ATOM 668 O O . ARG A 1 84 ? -1.314 7.799 15.253 1.00 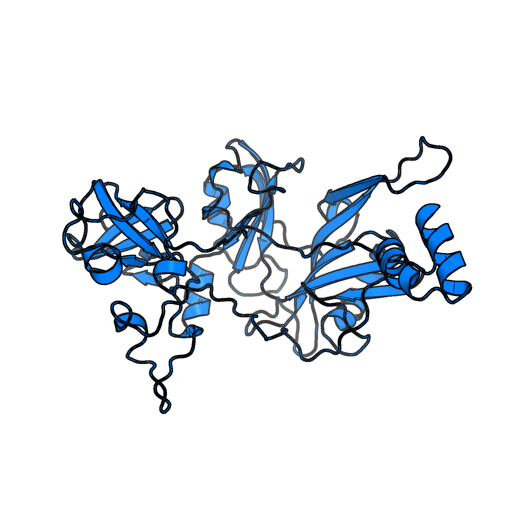94.31 84 ARG A O 1
ATOM 675 N N . ILE A 1 85 ? -2.944 8.305 13.792 1.00 95.00 85 ILE A N 1
ATOM 676 C CA . ILE A 1 85 ? -3.892 7.287 14.248 1.00 95.00 85 ILE A CA 1
ATOM 677 C C . ILE A 1 85 ? -3.415 5.920 13.760 1.00 95.00 85 ILE A C 1
ATOM 679 O O . ILE A 1 85 ? -3.199 5.707 12.569 1.00 95.00 85 ILE A O 1
ATOM 683 N N . THR A 1 86 ? -3.220 4.993 14.692 1.00 92.94 86 THR A N 1
ATOM 684 C CA . THR A 1 86 ? -2.548 3.711 14.448 1.00 92.94 86 THR A CA 1
ATOM 685 C C . THR A 1 86 ? -3.387 2.550 14.949 1.00 92.94 86 THR A C 1
ATOM 687 O O . THR A 1 86 ? -4.189 2.703 15.871 1.00 92.94 86 THR A O 1
ATOM 690 N N . VAL A 1 87 ? -3.195 1.376 14.350 1.00 94.12 87 VAL A N 1
ATOM 691 C CA . VAL A 1 87 ? -3.819 0.143 14.835 1.00 94.12 87 VAL A CA 1
ATOM 692 C C . VAL A 1 87 ? -3.160 -0.277 16.146 1.00 94.12 87 VAL A C 1
ATOM 694 O O . VAL A 1 87 ? -1.932 -0.334 16.243 1.00 94.12 87 VAL A O 1
ATOM 697 N N . ARG A 1 88 ? -3.976 -0.574 17.162 1.00 93.56 88 ARG A N 1
ATOM 698 C CA . ARG A 1 88 ? -3.520 -0.983 18.499 1.00 93.56 88 ARG A CA 1
ATOM 699 C C . ARG A 1 88 ? -4.352 -2.133 19.040 1.00 93.56 88 ARG A C 1
ATOM 701 O O . ARG A 1 88 ? -5.546 -2.211 18.780 1.00 93.56 88 ARG A O 1
ATOM 708 N N . ALA A 1 89 ? -3.728 -2.998 19.835 1.00 93.69 89 ALA A N 1
ATOM 709 C CA . ALA A 1 89 ? -4.443 -4.014 20.598 1.00 93.69 89 ALA A CA 1
ATOM 710 C C . AL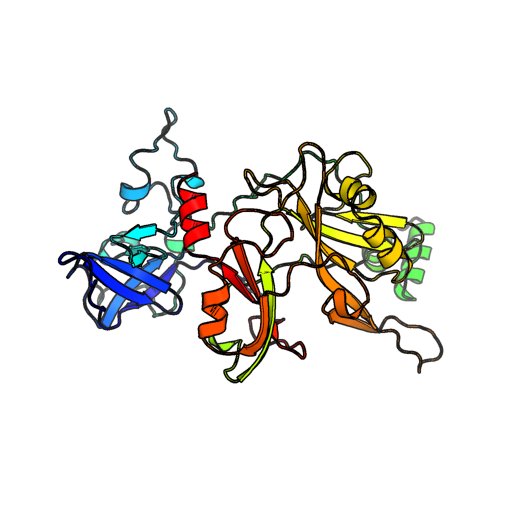A A 1 89 ? -4.737 -3.514 22.018 1.00 93.69 89 ALA A C 1
ATOM 712 O O . ALA A 1 89 ? -3.816 -3.208 22.779 1.00 93.69 89 ALA A O 1
ATOM 713 N N . PHE A 1 90 ? -6.007 -3.517 22.412 1.00 93.50 90 PHE A N 1
ATOM 714 C CA . PHE A 1 90 ? -6.444 -3.279 23.782 1.00 93.50 90 PHE A CA 1
ATOM 715 C C . PHE A 1 90 ? -6.993 -4.581 24.340 1.00 93.50 90 PHE A C 1
ATOM 717 O O . PHE A 1 90 ? -7.963 -5.123 23.834 1.00 93.50 90 PHE A O 1
ATOM 724 N N . ARG A 1 91 ? -6.334 -5.131 25.369 1.00 93.38 91 ARG A N 1
ATOM 725 C CA . ARG A 1 91 ? -6.776 -6.374 26.033 1.00 93.38 91 ARG A CA 1
ATOM 726 C C . ARG A 1 91 ? -7.073 -7.514 25.035 1.00 93.38 91 ARG A C 1
ATOM 728 O O . ARG A 1 91 ? -8.031 -8.253 25.209 1.00 93.38 91 ARG A O 1
ATOM 735 N N . LYS A 1 92 ? -6.191 -7.675 24.038 1.00 92.31 92 LYS A N 1
ATOM 736 C CA . LYS A 1 92 ? -6.246 -8.668 22.941 1.00 92.31 92 LYS A CA 1
ATOM 737 C C . LYS A 1 92 ? -7.269 -8.394 21.829 1.00 92.31 92 LYS A C 1
ATOM 739 O O . LYS A 1 92 ? -7.251 -9.129 20.851 1.00 92.31 92 LYS A O 1
ATOM 744 N N . GLU A 1 93 ? -8.078 -7.345 21.929 1.00 94.62 93 GLU A N 1
ATOM 745 C CA . GLU A 1 93 ? -8.950 -6.894 20.840 1.00 94.62 93 GLU A CA 1
ATOM 746 C C . GLU A 1 93 ? -8.271 -5.792 20.027 1.00 94.62 93 GLU A C 1
ATOM 748 O O . GLU A 1 93 ? -7.618 -4.907 20.587 1.00 94.62 93 GLU A O 1
ATOM 753 N N . TRP A 1 94 ? -8.415 -5.830 18.702 1.00 94.81 94 TRP A N 1
ATOM 754 C CA . TRP A 1 94 ? -7.898 -4.777 17.829 1.00 94.81 94 TRP A CA 1
ATOM 755 C C . TRP A 1 94 ? -8.793 -3.535 17.877 1.00 94.81 94 TRP A C 1
ATOM 757 O O . TRP A 1 94 ? -10.018 -3.637 17.874 1.00 94.81 94 TRP A O 1
ATOM 767 N N . SER A 1 95 ? -8.163 -2.364 17.889 1.00 96.12 95 SER A N 1
ATOM 768 C CA . SER A 1 95 ? -8.782 -1.070 17.622 1.00 96.12 95 SER A CA 1
ATOM 769 C C . SER A 1 95 ? -8.109 -0.455 16.408 1.00 96.12 95 SER A C 1
ATOM 771 O O . SER A 1 95 ? -6.899 -0.210 16.406 1.00 96.12 95 SER A O 1
ATOM 773 N N . GLU A 1 96 ? -8.903 -0.206 15.381 1.00 94.81 96 GLU A N 1
ATOM 774 C CA . GLU A 1 96 ? -8.461 0.247 14.077 1.00 94.81 96 GLU A CA 1
ATOM 775 C C . GLU A 1 96 ? -9.048 1.619 13.765 1.00 94.81 96 GLU A C 1
ATOM 777 O O . GLU A 1 96 ? -10.113 1.749 13.164 1.00 94.81 96 GLU A O 1
ATOM 782 N N . GLY A 1 97 ? -8.337 2.661 14.182 1.00 94.50 97 GLY A N 1
ATOM 783 C CA . GLY A 1 97 ? -8.808 4.033 14.057 1.00 94.50 97 GLY A CA 1
ATOM 784 C C . GLY A 1 97 ? -9.270 4.602 15.393 1.00 94.50 97 GLY A C 1
ATOM 785 O O . GLY A 1 97 ? -8.965 4.062 16.460 1.00 94.50 97 GLY A O 1
ATOM 786 N N . LEU A 1 98 ? -9.996 5.712 15.320 1.00 96.19 98 LEU A N 1
ATOM 787 C CA . LEU A 1 98 ? -10.474 6.457 16.478 1.00 96.19 98 LEU A CA 1
ATOM 788 C C . LEU A 1 98 ? -11.928 6.888 16.273 1.00 96.19 98 LEU A C 1
ATOM 790 O O . LEU A 1 98 ? -12.279 7.422 15.223 1.00 96.19 98 LEU A O 1
ATOM 794 N N . LEU A 1 99 ? -12.754 6.682 17.298 1.00 96.81 99 LEU A N 1
ATOM 795 C CA . LEU A 1 99 ? -14.103 7.232 17.387 1.00 96.81 99 LEU A CA 1
ATOM 796 C C . LEU A 1 99 ? -14.110 8.483 18.263 1.00 96.81 99 LEU A C 1
ATOM 798 O O . LEU A 1 99 ? -13.599 8.455 19.383 1.00 96.81 99 LEU A O 1
ATOM 802 N N . MET A 1 100 ? -14.746 9.549 17.778 1.00 96.25 100 MET A N 1
ATOM 803 C CA . MET A 1 100 ? -14.949 10.788 18.527 1.00 96.25 100 MET A CA 1
ATOM 804 C C . MET A 1 100 ? -16.411 11.257 18.466 1.00 96.25 100 MET A C 1
ATOM 806 O O . MET A 1 100 ? -17.037 11.196 17.404 1.00 96.25 100 MET A O 1
ATOM 810 N N . PRO A 1 101 ? -16.993 11.729 19.580 1.00 93.94 101 PRO A N 1
ATOM 811 C CA . PRO A 1 101 ? -18.274 12.426 19.578 1.00 93.94 101 PRO A CA 1
ATOM 812 C C . PRO A 1 101 ? -18.242 13.707 18.736 1.00 93.94 101 PRO A C 1
ATOM 814 O O . PRO A 1 101 ? -17.254 14.434 18.729 1.00 93.94 101 PRO A O 1
ATOM 817 N N . LEU A 1 102 ? -19.365 14.052 18.098 1.00 91.38 102 LEU A N 1
ATOM 818 C CA . LEU A 1 102 ? -19.499 15.349 17.415 1.00 91.38 102 LEU A CA 1
ATOM 819 C C . LEU A 1 102 ? -19.393 16.527 18.396 1.00 91.38 102 LEU A C 1
ATOM 821 O O . LEU A 1 102 ? -18.921 17.595 18.019 1.00 91.38 102 LEU A O 1
ATOM 825 N N . SER A 1 103 ? -19.796 16.320 19.654 1.00 89.56 103 SER A N 1
ATOM 826 C CA . SER A 1 103 ? -19.721 17.323 20.723 1.00 89.56 103 SER A CA 1
ATOM 827 C C . SER A 1 103 ? -18.298 17.760 21.062 1.00 89.56 103 SER A C 1
ATOM 829 O O . SER A 1 103 ? -18.134 18.814 21.667 1.00 89.56 103 SER A O 1
ATOM 831 N N . ASP A 1 104 ? -17.284 16.982 20.672 1.00 92.56 104 ASP A N 1
ATOM 832 C CA . ASP A 1 104 ? -15.879 17.348 20.871 1.00 92.56 104 ASP A CA 1
ATOM 833 C C . ASP A 1 104 ? -15.430 18.449 19.888 1.00 92.56 104 ASP A C 1
ATOM 835 O O . ASP A 1 104 ? -14.359 19.026 20.055 1.00 92.56 104 ASP A O 1
ATOM 839 N N . PHE A 1 105 ? -16.261 18.777 18.888 1.00 91.50 105 PHE A N 1
ATOM 840 C CA . PHE A 1 105 ? -16.000 19.797 17.868 1.00 91.50 105 PHE A CA 1
ATOM 841 C C . PHE A 1 105 ? -17.165 20.806 17.778 1.00 91.50 105 PHE A C 1
ATOM 843 O O . PHE A 1 105 ? -17.816 20.927 16.732 1.00 91.50 105 PHE A O 1
ATOM 850 N N . PRO A 1 106 ? -17.462 21.549 18.862 1.00 87.25 106 PRO A N 1
ATOM 851 C CA . PRO A 1 106 ? -18.623 22.439 18.925 1.00 87.25 106 PRO A CA 1
ATOM 852 C C . PRO A 1 106 ? -18.536 23.608 17.934 1.00 87.25 106 PRO A C 1
ATOM 854 O O . PRO A 1 106 ? -19.563 24.073 17.449 1.00 87.25 106 PRO A O 1
ATOM 857 N N . GLU A 1 107 ? -17.330 24.059 17.587 1.00 85.31 107 GLU A N 1
ATOM 858 C CA . GLU A 1 107 ? -17.118 25.106 16.576 1.00 85.31 107 GLU A CA 1
ATOM 859 C C . GLU A 1 107 ? -17.466 24.625 15.160 1.00 85.31 107 GLU A C 1
ATOM 861 O O . GLU A 1 107 ? -17.851 25.414 14.301 1.00 85.31 107 GLU A O 1
ATOM 866 N N . THR A 1 108 ? -17.360 23.316 14.924 1.00 84.75 108 THR A N 1
ATOM 867 C CA . THR A 1 108 ? -17.574 22.693 13.618 1.00 84.75 108 THR A CA 1
ATOM 868 C C . THR A 1 108 ? -19.007 22.197 13.443 1.00 84.75 108 THR A C 1
ATOM 870 O O . THR A 1 108 ? -19.604 22.384 12.383 1.00 84.75 108 THR A O 1
ATOM 873 N N . PHE A 1 109 ? -19.562 21.551 14.472 1.00 83.62 109 PHE A N 1
ATOM 874 C CA . PHE A 1 109 ? -20.868 20.888 14.409 1.00 83.62 109 PHE A CA 1
ATOM 875 C C . PHE A 1 109 ? -21.907 21.479 15.367 1.00 83.62 109 PHE A C 1
ATOM 877 O O . PHE A 1 109 ? -23.025 20.982 15.415 1.00 83.62 109 PHE A O 1
ATOM 884 N N . GLY A 1 110 ? -21.592 22.543 16.108 1.00 74.88 110 GLY A N 1
ATOM 885 C CA . GLY A 1 110 ? -22.499 23.124 17.097 1.00 74.88 110 GLY A CA 1
ATOM 886 C C . GLY A 1 110 ? -22.631 22.286 18.374 1.00 74.88 110 GLY A C 1
ATOM 887 O O . GLY A 1 110 ? -22.136 21.166 18.487 1.00 74.88 110 GLY A O 1
ATOM 888 N N . THR A 1 111 ? -23.309 22.845 19.375 1.00 65.69 111 THR A N 1
ATOM 889 C CA . THR A 1 111 ? -23.470 22.233 20.708 1.00 65.69 111 THR A CA 1
ATOM 890 C C . THR A 1 111 ? -24.658 21.271 20.808 1.00 65.69 111 THR A C 1
ATOM 892 O O . THR A 1 111 ? -24.707 20.453 21.726 1.00 65.69 111 THR A O 1
ATOM 895 N N . HIS A 1 112 ? -25.600 21.326 19.860 1.00 58.59 112 HIS A N 1
ATOM 896 C CA . HIS A 1 112 ? -26.759 20.438 19.798 1.00 58.59 112 HIS A CA 1
ATOM 897 C C . HIS A 1 112 ? -26.836 19.746 18.427 1.00 58.59 112 HIS A C 1
ATOM 899 O O . HIS A 1 112 ? -26.881 20.448 17.413 1.00 58.59 112 HIS A O 1
ATOM 905 N N . PRO A 1 113 ? -26.932 18.398 18.368 1.00 54.00 113 PRO A N 1
ATOM 906 C CA . PRO A 1 113 ? -27.024 17.652 17.107 1.00 54.00 113 PRO A CA 1
ATOM 907 C C . PRO A 1 113 ? -28.158 18.137 16.193 1.00 54.00 113 PRO A C 1
ATOM 909 O O . PRO A 1 113 ? -28.022 18.126 14.973 1.00 54.00 113 PRO A O 1
ATOM 912 N N . GLU A 1 114 ? -29.256 18.607 16.790 1.00 53.56 114 GLU A N 1
ATOM 913 C CA . GLU A 1 114 ? -30.458 19.068 16.086 1.00 53.56 114 GLU A CA 1
ATOM 914 C C . GLU A 1 114 ? -30.395 20.534 15.624 1.00 53.56 114 GLU A C 1
ATOM 916 O O . GLU A 1 114 ? -31.242 20.965 14.850 1.00 53.56 114 GLU A O 1
ATOM 921 N N . GLN A 1 115 ? -29.396 21.308 16.069 1.00 50.12 115 GLN A N 1
ATOM 922 C CA . GLN A 1 115 ? -29.262 22.743 15.759 1.00 50.12 115 GLN A CA 1
ATOM 923 C C . GLN A 1 115 ? -28.088 23.056 14.815 1.00 50.12 115 GLN A C 1
ATOM 925 O O . GLN A 1 115 ? -27.767 24.220 14.576 1.00 50.12 115 GLN A O 1
ATOM 930 N N . SER A 1 116 ? -27.431 22.031 14.268 1.00 51.50 116 SER A N 1
ATOM 931 C CA . SER A 1 116 ? -26.254 22.200 13.417 1.00 51.50 116 SER A CA 1
ATOM 932 C C . SER A 1 116 ? -26.638 22.542 11.966 1.00 51.50 116 SER A C 1
ATOM 934 O O . SER A 1 116 ? -27.146 21.716 11.213 1.00 51.50 116 SER A O 1
ATOM 936 N N . PHE A 1 117 ? -26.390 23.787 11.545 1.00 44.78 117 PHE A N 1
ATOM 937 C CA . PHE A 1 117 ? -26.654 24.289 10.181 1.00 44.78 117 PHE A CA 1
ATOM 938 C C . PHE A 1 117 ? -25.575 23.907 9.146 1.00 44.78 117 PHE A C 1
ATOM 940 O O . PHE A 1 117 ? -25.372 24.597 8.149 1.00 44.78 117 PHE A O 1
ATOM 947 N N . ALA A 1 118 ? -24.911 22.767 9.326 1.00 51.19 118 ALA A N 1
ATOM 948 C CA . ALA A 1 118 ? -24.098 22.151 8.286 1.00 51.19 118 ALA A CA 1
ATOM 949 C C . ALA A 1 118 ? -24.585 20.719 8.088 1.00 51.19 118 ALA A C 1
ATOM 951 O O . ALA A 1 118 ? -24.740 19.985 9.051 1.00 51.19 118 ALA A O 1
ATOM 952 N N . ALA A 1 119 ? -24.822 20.320 6.838 1.00 57.38 119 ALA A N 1
ATOM 953 C CA . ALA A 1 119 ? -25.249 18.981 6.445 1.00 57.38 119 ALA A CA 1
ATOM 954 C C . ALA A 1 119 ? -24.358 17.877 7.057 1.00 57.38 119 ALA A C 1
ATOM 956 O O . ALA A 1 119 ? -23.344 17.495 6.464 1.00 57.38 119 ALA A O 1
ATOM 957 N N . VAL A 1 120 ? -24.713 17.391 8.250 1.00 72.44 120 VAL A N 1
ATOM 958 C CA . VAL A 1 120 ? -24.139 16.208 8.895 1.00 72.44 120 VAL A CA 1
ATOM 959 C C . VAL A 1 120 ? -24.918 15.007 8.371 1.00 72.44 120 VAL A C 1
ATOM 961 O O . VAL A 1 120 ? -25.881 14.537 8.970 1.00 72.44 120 VAL A O 1
ATOM 964 N N . SER A 1 121 ? -24.542 14.542 7.186 1.00 84.75 121 SER A N 1
ATOM 965 C CA . SER A 1 121 ? -25.057 13.296 6.625 1.00 84.75 121 SER A CA 1
ATOM 966 C C . SER A 1 121 ? -24.090 12.160 6.930 1.00 84.75 121 SER A C 1
ATOM 968 O O . SER A 1 121 ? -22.876 12.327 6.813 1.00 84.75 121 SER A O 1
ATOM 970 N N . VAL A 1 122 ? -24.626 10.988 7.273 1.00 88.94 122 VAL A N 1
ATOM 971 C CA . VAL A 1 122 ? -23.834 9.752 7.365 1.00 88.94 122 VAL A CA 1
ATOM 972 C C . VAL A 1 122 ? -23.054 9.549 6.060 1.00 88.94 122 VAL A C 1
ATOM 974 O O . VAL A 1 122 ? -23.593 9.773 4.976 1.00 88.94 122 VAL A O 1
ATOM 977 N N . GLY A 1 123 ? -21.786 9.160 6.172 1.00 88.50 123 GLY A N 1
ATOM 978 C CA . GLY A 1 123 ? -20.868 8.958 5.051 1.00 88.50 123 GLY A CA 1
ATOM 979 C C . GLY A 1 123 ? -20.202 10.232 4.525 1.00 88.50 123 GLY A C 1
ATOM 980 O O . GLY A 1 123 ? -19.434 10.153 3.571 1.00 88.50 123 GLY A O 1
ATOM 981 N N . LYS A 1 124 ? -20.478 11.406 5.108 1.00 89.25 124 LYS A N 1
ATOM 982 C CA . LYS A 1 124 ? -19.750 12.632 4.765 1.00 89.25 124 LYS A CA 1
ATOM 983 C C . LYS A 1 124 ? -18.330 12.569 5.323 1.00 89.25 124 LYS A C 1
ATOM 985 O O . LYS A 1 124 ? -18.167 12.437 6.536 1.00 89.25 124 LYS A O 1
ATOM 990 N N . ASP A 1 125 ? -17.350 12.741 4.442 1.00 90.94 125 ASP A N 1
ATOM 991 C CA . ASP A 1 125 ? -15.958 12.970 4.819 1.00 90.94 125 ASP A CA 1
ATOM 992 C C . ASP A 1 125 ? -15.794 14.411 5.329 1.00 90.94 125 ASP A C 1
ATOM 994 O O . ASP A 1 125 ? -16.194 15.376 4.670 1.00 90.94 125 ASP A O 1
ATOM 998 N N . VAL A 1 126 ? -15.255 14.548 6.535 1.00 91.69 126 VAL A N 1
ATOM 999 C CA . VAL A 1 126 ? -14.990 15.814 7.228 1.00 91.69 126 VAL A CA 1
ATOM 1000 C C . VAL A 1 126 ? -13.496 15.998 7.516 1.00 91.69 126 VAL A C 1
ATOM 1002 O O . VAL A 1 126 ? -13.135 16.848 8.324 1.00 91.69 126 VAL A O 1
ATOM 1005 N N . SER A 1 127 ? -12.618 15.236 6.857 1.00 92.50 127 SER A N 1
ATOM 1006 C CA . SER A 1 127 ? -11.159 15.312 7.026 1.00 92.50 127 SER A CA 1
ATOM 1007 C C . SER A 1 127 ? -10.610 16.726 6.826 1.00 92.50 127 SER A C 1
ATOM 1009 O O . SER A 1 127 ? -9.963 17.259 7.727 1.00 92.50 127 SER A O 1
ATOM 1011 N N . GLU A 1 128 ? -10.942 17.367 5.702 1.00 90.94 128 GLU A N 1
ATOM 1012 C CA . GLU A 1 128 ? -10.543 18.749 5.393 1.00 90.94 128 GLU A CA 1
ATOM 1013 C C . GLU A 1 128 ? -11.059 19.737 6.448 1.00 90.94 128 GLU A C 1
ATOM 1015 O O . GLU A 1 128 ? -10.312 20.586 6.930 1.00 90.94 128 GLU A O 1
ATOM 1020 N N . LEU A 1 129 ? -12.319 19.578 6.864 1.00 90.50 129 LEU A N 1
ATOM 1021 C CA . LEU A 1 129 ? -12.964 20.435 7.859 1.00 90.50 129 LEU A CA 1
ATOM 1022 C C . LEU A 1 129 ? -12.297 20.335 9.239 1.00 90.50 129 LEU A C 1
ATOM 1024 O O . LEU A 1 129 ? -12.243 21.323 9.965 1.00 90.50 129 LEU A O 1
ATOM 1028 N N . LEU A 1 130 ? -11.789 19.153 9.590 1.00 92.25 130 LEU A N 1
ATOM 1029 C CA . LEU A 1 130 ? -11.104 18.889 10.855 1.00 92.25 130 LEU A CA 1
ATOM 1030 C C . LEU A 1 130 ? -9.579 19.039 10.761 1.00 92.25 130 LEU A C 1
ATOM 1032 O O . LEU A 1 130 ? -8.888 18.758 11.737 1.00 92.25 130 LEU A O 1
ATOM 1036 N N . GLY A 1 131 ? -9.036 19.448 9.608 1.00 93.12 131 GLY A N 1
ATOM 1037 C CA . GLY A 1 131 ? -7.592 19.573 9.398 1.00 93.12 131 GLY A CA 1
ATOM 1038 C C . GLY A 1 131 ? -6.828 18.248 9.511 1.00 93.12 131 GLY A C 1
ATOM 1039 O O . GLY A 1 131 ? -5.639 18.250 9.831 1.00 93.12 131 GLY A O 1
ATOM 1040 N N . VAL A 1 132 ? -7.505 17.118 9.292 1.00 94.31 132 VAL A N 1
ATOM 1041 C CA . VAL A 1 132 ? -6.902 15.783 9.328 1.00 94.31 132 VAL A CA 1
ATOM 1042 C C . VAL A 1 132 ? -6.303 15.471 7.960 1.00 94.31 132 VAL A C 1
ATOM 1044 O O . VAL A 1 132 ? -6.985 15.556 6.940 1.00 94.31 132 VAL A O 1
ATOM 1047 N N . THR A 1 133 ? -5.028 15.089 7.938 1.00 92.56 133 THR A N 1
ATOM 1048 C CA . THR A 1 133 ? -4.303 14.720 6.713 1.00 92.56 133 THR A CA 1
ATOM 1049 C C . THR A 1 133 ? -3.984 13.226 6.686 1.00 92.56 133 THR A C 1
ATOM 1051 O O . THR A 1 133 ? -4.249 12.501 7.644 1.00 92.56 133 THR A O 1
ATOM 1054 N N . HIS A 1 134 ? -3.433 12.732 5.578 1.00 87.56 134 HIS A N 1
ATOM 1055 C CA . HIS A 1 134 ? -3.001 11.341 5.454 1.00 87.56 134 HIS A CA 1
ATOM 1056 C C . HIS A 1 134 ? -1.506 11.204 5.757 1.00 87.56 134 HIS A C 1
ATOM 1058 O O . HIS A 1 134 ? -0.696 11.998 5.280 1.00 87.56 134 HIS A O 1
ATOM 1064 N N . TYR A 1 135 ? -1.149 10.185 6.536 1.00 87.12 135 TYR A N 1
ATOM 1065 C CA . TYR A 1 135 ? 0.231 9.818 6.794 1.00 87.12 135 TYR A CA 1
ATOM 1066 C C . TYR A 1 135 ? 0.800 9.030 5.619 1.00 87.12 135 TYR A C 1
ATOM 1068 O O . TYR A 1 135 ? 0.406 7.891 5.381 1.00 87.12 135 TYR A O 1
ATOM 1076 N N . ASP A 1 136 ? 1.789 9.607 4.950 1.00 78.31 136 ASP A N 1
ATOM 1077 C CA . ASP A 1 136 ? 2.604 8.900 3.973 1.00 78.31 136 ASP A CA 1
ATOM 1078 C C . ASP A 1 136 ? 4.008 8.684 4.574 1.00 78.31 136 ASP A C 1
ATOM 1080 O O . ASP A 1 136 ? 4.757 9.653 4.742 1.00 78.31 136 ASP A O 1
ATOM 1084 N N . PRO A 1 137 ? 4.382 7.442 4.951 1.00 68.75 137 PRO A N 1
ATOM 1085 C CA . PRO A 1 137 ? 5.700 7.158 5.526 1.00 68.75 137 PRO A CA 1
ATOM 1086 C C . PRO A 1 137 ? 6.853 7.504 4.573 1.00 68.75 137 PRO A C 1
ATOM 1088 O O . PRO A 1 137 ? 7.963 7.782 5.040 1.00 68.75 137 PRO A O 1
ATOM 1091 N N . ASP A 1 138 ? 6.578 7.529 3.267 1.00 62.44 138 ASP A N 1
ATOM 1092 C CA . ASP A 1 138 ? 7.535 7.799 2.199 1.00 62.44 138 ASP A CA 1
ATOM 1093 C C . ASP A 1 138 ? 7.440 9.254 1.690 1.00 62.44 138 ASP A C 1
ATOM 1095 O O . ASP A 1 138 ? 8.181 9.650 0.781 1.00 62.44 138 ASP A O 1
ATOM 1099 N N . ALA A 1 139 ? 6.572 10.098 2.271 1.00 60.41 139 ALA A N 1
ATOM 1100 C CA . ALA A 1 139 ? 6.426 11.489 1.844 1.00 60.41 139 ALA A CA 1
ATOM 1101 C C . ALA A 1 139 ? 7.751 12.249 1.974 1.00 60.41 139 ALA A C 1
ATOM 1103 O O . ALA A 1 139 ? 8.310 12.438 3.057 1.00 60.41 139 ALA A O 1
ATOM 1104 N N . GLY A 1 140 ? 8.271 12.690 0.827 1.00 52.44 140 GLY A N 1
ATOM 1105 C CA . GLY A 1 140 ? 9.545 13.403 0.737 1.00 52.44 140 GLY A CA 1
ATOM 1106 C C . GLY A 1 140 ? 10.783 12.537 1.000 1.00 52.44 140 GLY A C 1
ATOM 1107 O O . GLY A 1 140 ? 11.892 13.072 1.014 1.00 52.44 140 GLY A O 1
ATOM 1108 N N . ARG A 1 141 ? 10.629 11.220 1.184 1.00 53.38 141 ARG A N 1
ATOM 1109 C CA . ARG A 1 141 ? 11.722 10.262 1.366 1.00 53.38 141 ARG A CA 1
ATOM 1110 C C . ARG A 1 141 ? 11.611 9.179 0.311 1.00 53.38 141 ARG A C 1
ATOM 1112 O O . ARG A 1 141 ? 10.850 8.232 0.445 1.00 53.38 141 ARG A O 1
ATOM 1119 N N . GLU A 1 142 ? 12.429 9.273 -0.730 1.00 60.25 142 GLU A N 1
ATOM 1120 C CA . GLU A 1 142 ? 12.727 8.050 -1.457 1.00 60.25 142 GLU A CA 1
ATOM 1121 C C . GLU A 1 142 ? 13.509 7.113 -0.547 1.00 60.25 142 GLU A C 1
ATOM 1123 O O . GLU A 1 142 ? 14.411 7.533 0.179 1.00 60.25 142 GLU A O 1
ATOM 1128 N N . SER A 1 143 ? 13.192 5.823 -0.623 1.00 54.69 143 SER A N 1
ATOM 1129 C CA . SER A 1 143 ? 13.844 4.784 0.173 1.00 54.69 143 SER A CA 1
ATOM 1130 C C . SER A 1 143 ? 15.365 4.705 -0.037 1.00 54.69 143 SER A C 1
ATOM 1132 O O . SER A 1 143 ? 16.043 3.979 0.683 1.00 54.69 143 SER A O 1
ATOM 1134 N N . THR A 1 144 ? 15.914 5.424 -1.027 1.00 59.72 144 THR A N 1
ATOM 1135 C CA . THR A 1 144 ? 17.356 5.590 -1.255 1.00 59.72 144 THR A CA 1
ATOM 1136 C C . THR A 1 144 ? 17.669 6.969 -1.863 1.00 59.72 144 THR A C 1
ATOM 1138 O O . THR A 1 144 ? 16.804 7.598 -2.463 1.00 59.72 144 THR A O 1
ATOM 1141 N N . THR A 1 145 ? 18.924 7.416 -1.775 1.00 65.81 145 THR A N 1
ATOM 1142 C CA . THR A 1 145 ? 19.432 8.700 -2.307 1.00 65.81 145 THR A CA 1
ATOM 1143 C C . THR A 1 145 ? 19.805 8.650 -3.800 1.00 65.81 145 THR A C 1
ATOM 1145 O O . THR A 1 145 ? 20.761 9.292 -4.226 1.00 65.81 145 THR A O 1
ATOM 1148 N N . ALA A 1 146 ? 19.131 7.821 -4.599 1.00 75.69 146 ALA A N 1
ATOM 1149 C CA . ALA A 1 146 ? 19.546 7.541 -5.973 1.00 75.69 146 ALA A CA 1
ATOM 1150 C C . ALA A 1 146 ? 19.148 8.645 -6.968 1.00 75.69 146 ALA A C 1
ATOM 1152 O O . ALA A 1 146 ? 17.971 8.997 -7.066 1.00 75.69 146 ALA A O 1
ATOM 1153 N N . ASP A 1 147 ? 20.110 9.085 -7.787 1.00 84.06 147 ASP A N 1
ATOM 1154 C CA . ASP A 1 147 ? 19.896 10.039 -8.881 1.00 84.06 147 ASP A CA 1
ATOM 1155 C C . ASP A 1 147 ? 18.776 9.605 -9.843 1.00 84.06 147 ASP A C 1
ATOM 1157 O O . ASP A 1 147 ? 18.653 8.439 -10.243 1.00 84.06 147 ASP A O 1
ATOM 1161 N N . THR A 1 148 ? 17.992 10.581 -10.299 1.00 87.38 148 THR A N 1
ATOM 1162 C CA . THR A 1 148 ? 16.909 10.363 -11.262 1.00 87.38 148 THR A CA 1
ATOM 1163 C C . THR A 1 148 ? 17.397 10.393 -12.706 1.00 87.38 148 THR A C 1
ATOM 1165 O O . THR A 1 148 ? 18.213 11.235 -13.082 1.00 87.38 148 THR A O 1
ATOM 1168 N N . ALA A 1 149 ? 16.830 9.529 -13.543 1.00 87.06 149 ALA A N 1
ATOM 1169 C CA . ALA A 1 149 ? 16.976 9.558 -14.993 1.00 87.06 149 ALA A CA 1
ATOM 1170 C C . ALA A 1 149 ? 15.714 10.110 -15.672 1.00 87.06 149 ALA A C 1
ATOM 1172 O O . ALA A 1 149 ? 14.631 10.158 -15.087 1.00 87.06 149 ALA A O 1
ATOM 1173 N N . GLN A 1 150 ? 15.848 10.497 -16.942 1.00 85.88 150 GLN A N 1
ATOM 1174 C CA . GLN A 1 150 ? 14.687 10.823 -17.766 1.00 85.88 150 GLN A CA 1
ATOM 1175 C C . GLN A 1 150 ? 13.815 9.584 -17.981 1.00 85.88 150 GLN A C 1
ATOM 1177 O O . GLN A 1 150 ? 14.324 8.474 -18.153 1.00 85.88 150 GLN A O 1
ATOM 1182 N N . ALA A 1 151 ? 12.500 9.799 -18.015 1.00 87.06 151 ALA A N 1
ATOM 1183 C CA . ALA A 1 151 ? 11.552 8.753 -18.360 1.00 87.06 151 ALA A CA 1
ATOM 1184 C C . ALA A 1 151 ? 11.818 8.194 -19.772 1.00 87.06 151 ALA A C 1
ATOM 1186 O O . ALA A 1 151 ? 12.311 8.933 -20.633 1.00 87.06 151 ALA A O 1
ATOM 1187 N N . PRO A 1 152 ? 11.474 6.919 -20.029 1.00 85.44 152 PRO A N 1
ATOM 1188 C CA . PRO A 1 152 ? 11.599 6.322 -21.349 1.00 85.44 152 PRO A CA 1
ATOM 1189 C C . PRO A 1 152 ? 10.869 7.151 -22.410 1.00 85.44 152 PRO A C 1
ATOM 1191 O O . PRO A 1 152 ? 9.715 7.556 -22.227 1.00 85.44 152 PRO A O 1
ATOM 1194 N N . ARG A 1 153 ? 11.539 7.386 -23.540 1.00 84.06 153 ARG A N 1
ATOM 1195 C CA . ARG A 1 153 ? 10.999 8.105 -24.698 1.00 84.06 153 ARG A CA 1
ATOM 1196 C C . ARG A 1 153 ? 11.421 7.403 -25.978 1.00 84.06 153 ARG A C 1
ATOM 1198 O O . ARG A 1 153 ? 12.565 6.976 -26.094 1.00 84.06 153 ARG A O 1
ATOM 1205 N N . ARG A 1 154 ? 10.500 7.348 -26.933 1.00 79.19 154 ARG A N 1
ATOM 1206 C CA . ARG A 1 154 ? 10.711 6.873 -28.297 1.00 79.19 154 ARG A CA 1
ATOM 1207 C C . ARG A 1 154 ? 11.718 7.764 -29.005 1.00 79.19 154 ARG A C 1
ATOM 1209 O O . ARG A 1 154 ? 11.699 8.980 -28.827 1.00 79.19 154 ARG A O 1
ATOM 1216 N N . ALA A 1 155 ? 12.530 7.174 -29.876 1.00 77.31 155 ALA A N 1
ATOM 1217 C CA . ALA A 1 155 ? 13.399 7.937 -30.772 1.00 77.31 1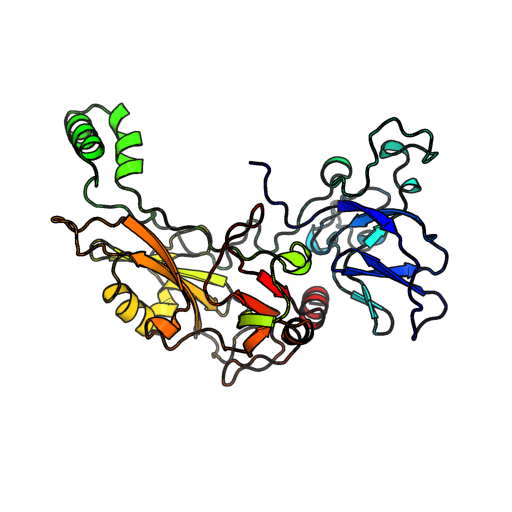55 ALA A CA 1
ATOM 1218 C C . ALA A 1 155 ? 12.602 8.715 -31.839 1.00 77.31 155 ALA A C 1
ATOM 1220 O O . ALA A 1 155 ? 13.024 9.791 -32.261 1.00 77.31 155 ALA A O 1
ATOM 1221 N N . TYR A 1 156 ? 11.431 8.195 -32.235 1.00 77.56 156 TYR A N 1
ATOM 1222 C CA . TYR A 1 156 ? 10.588 8.759 -33.290 1.00 77.56 156 TYR A CA 1
ATOM 1223 C C . TYR A 1 156 ? 9.096 8.765 -32.906 1.00 77.56 156 TYR A C 1
ATOM 1225 O O . TYR A 1 156 ? 8.666 7.936 -32.097 1.00 77.56 156 TYR A O 1
ATOM 1233 N N . PRO A 1 157 ? 8.287 9.678 -33.477 1.00 78.44 157 PRO A N 1
ATOM 1234 C CA . PRO A 1 157 ? 6.853 9.746 -33.206 1.00 78.44 157 PRO A CA 1
ATOM 1235 C C . PRO A 1 157 ? 6.094 8.526 -33.739 1.00 78.44 157 PRO A C 1
ATOM 1237 O O . PRO A 1 157 ? 6.434 7.980 -34.789 1.00 78.44 157 PRO A O 1
ATOM 1240 N N . ARG A 1 158 ? 5.011 8.142 -33.049 1.00 72.06 158 ARG A N 1
ATOM 1241 C CA . ARG A 1 158 ? 4.166 7.000 -33.446 1.00 72.06 158 ARG A CA 1
ATOM 1242 C C . ARG A 1 158 ? 3.135 7.350 -34.521 1.00 72.06 158 ARG A C 1
ATOM 1244 O O . ARG A 1 158 ? 2.807 6.507 -35.346 1.00 72.06 158 ARG A O 1
ATOM 1251 N N . THR A 1 159 ? 2.584 8.561 -34.488 1.00 79.00 159 THR A N 1
ATOM 1252 C CA . THR A 1 159 ? 1.438 8.940 -35.328 1.00 79.00 159 THR A CA 1
ATOM 1253 C C . THR A 1 159 ? 1.847 9.857 -36.477 1.00 79.00 159 THR A C 1
ATOM 1255 O O . THR A 1 159 ? 2.851 10.565 -36.395 1.00 79.00 159 THR A O 1
ATOM 1258 N N . LEU A 1 160 ? 1.029 9.909 -37.536 1.00 81.75 160 LEU A N 1
ATOM 1259 C CA . LEU A 1 160 ? 1.184 10.893 -38.619 1.00 81.75 160 LEU A CA 1
ATOM 1260 C C . LEU A 1 160 ? 1.179 12.329 -38.081 1.00 81.75 160 LEU A C 1
ATOM 1262 O O . LEU A 1 160 ? 1.959 13.167 -38.525 1.00 81.75 160 LEU A O 1
ATOM 1266 N N . ARG A 1 161 ? 0.347 12.595 -37.066 1.00 83.25 161 ARG A N 1
ATOM 1267 C CA . ARG A 1 161 ? 0.325 13.871 -36.346 1.00 83.25 161 ARG A CA 1
ATOM 1268 C C . ARG A 1 161 ? 1.660 14.140 -35.650 1.00 83.25 161 ARG A C 1
ATOM 1270 O O . ARG A 1 161 ? 2.177 15.249 -35.719 1.00 83.25 161 ARG A O 1
ATOM 1277 N N . GLY A 1 162 ? 2.242 13.130 -35.013 1.00 83.00 162 GLY A N 1
ATOM 1278 C CA . GLY A 1 162 ? 3.572 13.207 -34.419 1.00 83.00 162 GLY A CA 1
ATOM 1279 C C . GLY A 1 162 ? 4.667 13.477 -35.453 1.00 83.00 162 GLY A C 1
ATOM 1280 O O . GLY A 1 162 ? 5.516 14.331 -35.217 1.00 83.00 162 GLY A O 1
ATOM 1281 N N . TRP A 1 163 ? 4.620 12.824 -36.619 1.00 84.94 163 TRP A N 1
ATOM 1282 C CA . TRP A 1 163 ? 5.544 13.075 -37.734 1.00 84.94 163 TRP A CA 1
ATOM 1283 C C . TRP A 1 163 ? 5.405 14.485 -38.314 1.00 84.94 163 TRP A C 1
ATOM 1285 O O . TRP A 1 163 ? 6.415 15.141 -38.573 1.00 84.94 163 TRP A O 1
ATOM 1295 N N . PHE A 1 164 ? 4.175 14.989 -38.436 1.00 87.00 164 PHE A N 1
ATOM 1296 C CA . PHE A 1 164 ? 3.906 16.386 -38.766 1.00 87.00 164 PHE A CA 1
ATOM 1297 C C . PHE A 1 164 ? 4.596 17.317 -37.757 1.00 87.00 164 PHE A C 1
ATOM 1299 O O . PHE A 1 164 ? 5.415 18.148 -38.143 1.00 87.00 164 PHE A O 1
ATOM 1306 N N . TRP A 1 165 ? 4.370 17.128 -36.453 1.00 84.44 165 TRP A N 1
ATOM 1307 C CA . TRP A 1 165 ? 5.016 17.952 -35.425 1.00 84.44 165 TRP A CA 1
ATOM 1308 C C . TRP A 1 165 ? 6.541 17.814 -35.399 1.00 84.44 165 TRP A C 1
ATOM 1310 O O . TRP A 1 165 ? 7.233 18.804 -35.165 1.00 84.44 165 TRP A O 1
ATOM 1320 N N . PHE A 1 166 ? 7.078 16.628 -35.679 1.00 84.88 166 PHE A N 1
ATOM 1321 C CA . PHE A 1 166 ? 8.517 16.386 -35.764 1.00 84.88 166 PHE A CA 1
ATOM 1322 C C . PHE A 1 166 ? 9.168 17.196 -36.888 1.00 84.88 166 PHE A C 1
ATOM 1324 O O . PHE A 1 166 ? 10.199 17.831 -36.661 1.00 84.88 166 PHE A O 1
ATOM 1331 N N . LEU A 1 167 ? 8.540 17.245 -38.068 1.00 88.00 167 LEU A N 1
ATOM 1332 C CA . LEU A 1 167 ? 9.008 18.060 -39.189 1.00 88.00 167 LEU A CA 1
ATOM 1333 C C . LEU A 1 167 ? 9.016 19.551 -38.826 1.00 88.00 167 LEU A C 1
ATOM 1335 O O . LEU A 1 167 ? 10.033 20.221 -38.992 1.00 88.00 167 LEU A O 1
ATOM 1339 N N . PHE A 1 168 ? 7.923 20.065 -38.256 1.00 86.00 168 PHE A N 1
ATOM 1340 C CA . PHE A 1 168 ? 7.847 21.464 -37.819 1.00 86.00 168 PHE A CA 1
ATOM 1341 C C . PHE A 1 168 ? 8.866 21.789 -36.719 1.00 86.00 168 PHE A C 1
ATOM 1343 O O . PHE A 1 168 ? 9.493 22.849 -36.748 1.00 86.00 168 PHE A O 1
ATOM 1350 N N . TYR A 1 169 ? 9.087 20.875 -35.774 1.00 84.81 169 TYR A N 1
ATOM 1351 C CA . TYR A 1 169 ? 10.114 21.043 -34.750 1.00 84.81 169 TYR A CA 1
ATOM 1352 C C . TYR A 1 169 ? 11.518 21.131 -35.369 1.00 84.81 169 TYR A C 1
ATOM 1354 O O . TYR A 1 169 ? 12.283 22.032 -35.024 1.00 84.81 169 TYR A O 1
ATOM 1362 N N . LYS A 1 170 ? 11.838 20.259 -36.339 1.00 85.94 170 LYS A N 1
ATOM 1363 C CA . LYS A 1 170 ? 13.107 20.293 -37.092 1.00 85.94 170 LYS A CA 1
ATOM 1364 C C . LYS A 1 170 ? 13.278 21.569 -37.921 1.00 85.94 170 LYS A C 1
ATOM 1366 O O . LYS A 1 170 ? 14.401 22.038 -38.062 1.00 85.94 170 LYS A O 1
ATOM 1371 N N . LEU A 1 171 ? 12.182 22.159 -38.399 1.00 89.06 171 LEU A N 1
ATOM 1372 C CA . LEU A 1 171 ? 12.157 23.446 -39.105 1.00 89.06 171 LEU A CA 1
ATOM 1373 C C . LEU A 1 171 ? 12.216 24.673 -38.165 1.00 89.06 171 LEU A C 1
ATOM 1375 O O . LEU A 1 171 ? 12.077 25.803 -38.624 1.00 89.06 171 LEU A O 1
ATOM 1379 N N . GLY A 1 172 ? 12.422 24.482 -36.856 1.00 86.12 172 GLY A N 1
ATOM 1380 C CA . GLY A 1 172 ? 12.644 25.568 -35.892 1.00 86.12 172 GLY A CA 1
ATOM 1381 C C . GLY A 1 172 ? 11.390 26.076 -35.168 1.00 86.12 172 GLY A C 1
ATOM 1382 O O . GLY A 1 172 ? 11.483 26.986 -34.339 1.00 86.12 172 GLY A O 1
ATOM 1383 N N . PHE A 1 173 ? 10.217 25.478 -35.399 1.00 85.19 173 PHE A N 1
ATOM 1384 C CA . PHE A 1 173 ? 8.978 25.872 -34.723 1.00 85.19 173 PHE A CA 1
ATOM 1385 C C . PHE A 1 173 ? 8.921 25.304 -33.298 1.00 85.19 173 PHE A C 1
ATOM 1387 O O . PHE A 1 173 ? 8.315 24.265 -33.037 1.00 85.19 173 PHE A O 1
ATOM 1394 N N . LYS A 1 174 ? 9.510 26.024 -32.333 1.00 76.56 174 LYS A N 1
ATOM 1395 C CA . LYS A 1 174 ? 9.616 25.604 -30.917 1.00 76.56 174 LYS A CA 1
ATOM 1396 C C . LYS A 1 174 ? 8.283 25.192 -30.267 1.00 76.56 174 LYS A C 1
ATOM 1398 O O . LYS A 1 174 ? 8.279 24.327 -29.395 1.00 76.56 174 LYS A O 1
ATOM 1403 N N . LYS A 1 175 ? 7.150 25.760 -30.707 1.00 77.62 175 LYS A N 1
ATOM 1404 C CA . LYS A 1 175 ? 5.806 25.419 -30.196 1.00 77.62 175 LYS A CA 1
ATOM 1405 C C . LYS A 1 175 ? 5.386 23.971 -30.489 1.00 77.62 175 LYS A C 1
ATOM 1407 O O . LYS A 1 175 ? 4.578 23.450 -29.737 1.00 77.62 175 LYS A O 1
ATOM 1412 N N . ALA A 1 176 ? 5.965 23.320 -31.503 1.00 76.62 176 ALA A N 1
ATOM 1413 C CA . ALA A 1 176 ? 5.713 21.912 -31.832 1.00 76.62 176 ALA A CA 1
ATOM 1414 C C . ALA A 1 176 ? 6.331 20.927 -30.819 1.00 76.62 176 ALA A C 1
ATOM 1416 O O . ALA A 1 176 ? 5.969 19.752 -30.789 1.00 76.62 176 ALA A O 1
ATOM 1417 N N . GLY A 1 177 ? 7.263 21.392 -29.976 1.00 77.31 177 GLY A N 1
ATOM 1418 C CA . GLY A 1 177 ? 8.011 20.530 -29.059 1.00 77.31 177 GLY A CA 1
ATOM 1419 C C . GLY A 1 177 ? 7.152 19.866 -27.981 1.00 77.31 177 GLY A C 1
ATOM 1420 O O . GLY A 1 177 ? 7.450 18.742 -27.582 1.00 77.31 177 GLY A O 1
ATOM 1421 N N . ARG A 1 178 ? 6.070 20.513 -27.525 1.00 81.12 178 ARG A N 1
ATOM 1422 C CA . ARG A 1 178 ? 5.193 19.947 -26.486 1.00 81.12 178 ARG A CA 1
ATOM 1423 C C . ARG A 1 178 ? 4.403 18.750 -27.015 1.00 81.12 178 ARG A C 1
ATOM 1425 O O . ARG A 1 178 ? 4.482 17.677 -26.429 1.00 81.12 178 ARG A O 1
ATOM 1432 N N . GLN A 1 179 ? 3.709 18.919 -28.140 1.00 79.38 179 GLN A N 1
ATOM 1433 C CA . GLN A 1 179 ? 2.942 17.851 -28.789 1.00 79.38 179 GLN A CA 1
ATOM 1434 C C . GLN A 1 179 ? 3.862 16.703 -29.209 1.00 79.38 179 GLN A C 1
ATOM 1436 O O . GLN A 1 179 ? 3.526 15.539 -29.025 1.00 79.38 179 GLN A O 1
ATOM 1441 N N . LEU A 1 180 ? 5.056 17.028 -29.711 1.00 79.50 180 LEU A N 1
ATOM 1442 C CA . LEU A 1 180 ? 6.063 16.031 -30.047 1.00 79.50 180 LEU A CA 1
ATOM 1443 C C . LEU A 1 180 ? 6.526 15.231 -28.816 1.00 79.50 180 LEU A C 1
ATOM 1445 O O . LEU A 1 180 ? 6.668 14.016 -28.894 1.00 79.50 180 LEU A O 1
ATOM 1449 N N . THR A 1 181 ? 6.721 15.891 -27.671 1.00 78.31 181 THR A N 1
ATOM 1450 C CA . THR A 1 181 ? 7.110 15.218 -26.421 1.00 78.31 181 THR A CA 1
ATOM 1451 C C . THR A 1 181 ? 6.044 14.226 -25.962 1.00 78.31 181 THR A C 1
ATOM 1453 O O . THR A 1 181 ? 6.392 13.125 -25.541 1.00 78.31 181 THR A O 1
ATOM 1456 N N . GLU A 1 182 ? 4.762 14.581 -26.062 1.00 77.88 182 GLU A N 1
ATOM 1457 C CA . GLU A 1 182 ? 3.652 13.675 -25.739 1.00 77.88 182 GLU A CA 1
ATOM 1458 C C . GLU A 1 182 ? 3.638 12.451 -26.673 1.00 77.88 182 GLU A C 1
ATOM 1460 O O . GLU A 1 182 ? 3.587 11.323 -26.195 1.00 77.88 182 GLU A O 1
ATOM 1465 N N . GLU A 1 183 ? 3.786 12.650 -27.987 1.00 77.88 183 GLU A N 1
ATOM 1466 C CA . GLU A 1 183 ? 3.814 11.572 -28.997 1.00 77.88 183 GLU A CA 1
ATOM 1467 C C . GLU A 1 183 ? 5.026 10.633 -28.868 1.00 77.88 183 GLU A C 1
ATOM 1469 O O . GLU A 1 183 ? 4.981 9.478 -29.299 1.00 77.88 183 GLU A O 1
ATOM 1474 N N . MET A 1 184 ? 6.127 11.134 -28.306 1.00 78.06 184 MET A N 1
ATOM 1475 C CA . MET A 1 184 ? 7.353 10.367 -28.092 1.00 78.06 184 MET A CA 1
ATOM 1476 C C . MET A 1 184 ? 7.416 9.720 -26.704 1.00 78.06 184 MET A C 1
ATOM 1478 O O . MET A 1 184 ? 8.281 8.882 -26.475 1.00 78.06 184 MET A O 1
ATOM 1482 N N . SER A 1 185 ? 6.548 10.076 -25.758 1.00 78.56 185 SER A N 1
ATOM 1483 C CA . SER A 1 185 ? 6.616 9.528 -24.399 1.00 78.56 185 SER A CA 1
ATOM 1484 C C . SER A 1 185 ? 5.948 8.156 -24.308 1.00 78.56 185 SER A C 1
ATOM 1486 O O . SER A 1 185 ? 4.912 7.908 -24.924 1.00 78.56 185 SER A O 1
ATOM 1488 N N . TYR A 1 186 ? 6.527 7.258 -23.512 1.00 80.69 186 TYR A N 1
ATOM 1489 C CA . TYR A 1 186 ? 5.820 6.059 -23.069 1.00 80.69 186 TYR A CA 1
ATOM 1490 C C . TYR A 1 186 ? 4.956 6.385 -21.844 1.00 80.69 186 TYR A C 1
ATOM 1492 O O . TYR A 1 186 ? 5.358 7.175 -20.988 1.00 80.69 186 TYR A O 1
ATOM 1500 N N . SER A 1 187 ? 3.776 5.768 -21.753 1.00 81.25 187 SER A N 1
ATOM 1501 C CA . SER A 1 187 ? 2.913 5.854 -20.573 1.00 81.25 187 SER A CA 1
ATOM 1502 C C . SER A 1 187 ? 3.040 4.563 -19.776 1.00 81.25 187 SER A C 1
ATOM 1504 O O . SER A 1 187 ? 2.558 3.519 -20.208 1.00 81.25 187 SER A O 1
ATOM 1506 N N . PHE A 1 188 ? 3.713 4.640 -18.629 1.00 87.44 188 PHE A N 1
ATOM 1507 C CA . PHE A 1 188 ? 3.860 3.523 -17.700 1.00 87.44 188 PHE A CA 1
ATOM 1508 C C . PHE A 1 188 ? 3.224 3.915 -16.362 1.00 87.44 188 PHE A C 1
ATOM 1510 O O . PHE A 1 188 ? 3.751 4.811 -15.690 1.00 87.44 188 PHE A O 1
ATOM 1517 N N . PRO A 1 189 ? 2.079 3.316 -15.988 1.00 87.44 189 PRO A N 1
ATOM 1518 C CA . PRO A 1 189 ? 1.318 3.741 -14.825 1.00 87.44 189 PRO A CA 1
ATOM 1519 C C . PRO A 1 189 ? 2.105 3.530 -13.531 1.00 87.44 189 PRO A C 1
ATOM 1521 O O . PRO A 1 189 ? 2.934 2.623 -13.407 1.00 87.44 189 PRO A O 1
ATOM 1524 N N . VAL A 1 190 ? 1.831 4.391 -12.554 1.00 86.94 190 VAL A N 1
ATOM 1525 C CA . VAL A 1 190 ? 2.216 4.143 -11.164 1.00 86.94 190 VAL A CA 1
ATOM 1526 C C . VAL A 1 190 ? 1.400 2.958 -10.656 1.00 86.94 190 VAL A C 1
ATOM 1528 O O . VAL A 1 190 ? 0.224 2.823 -10.994 1.00 86.94 190 VAL A O 1
ATOM 1531 N N . TYR A 1 191 ? 2.040 2.090 -9.880 1.00 87.19 191 TYR A N 1
ATOM 1532 C CA . TYR A 1 191 ? 1.410 0.890 -9.358 1.00 87.19 191 TYR A CA 1
ATOM 1533 C C . TYR A 1 191 ? 0.906 1.115 -7.935 1.00 87.19 191 TYR A C 1
ATOM 1535 O O . TYR A 1 191 ? 1.713 1.222 -7.013 1.00 87.19 191 TYR A O 1
ATOM 1543 N N . ASP A 1 192 ? -0.417 1.143 -7.776 1.00 86.56 192 ASP A N 1
ATOM 1544 C CA . ASP A 1 192 ? -1.097 1.354 -6.501 1.00 86.56 192 ASP A CA 1
ATOM 1545 C C . ASP A 1 192 ? -2.149 0.268 -6.261 1.00 86.56 192 ASP A C 1
ATOM 1547 O O . ASP A 1 192 ? -2.805 -0.198 -7.193 1.00 86.56 192 ASP A O 1
ATOM 1551 N N . VAL A 1 193 ? -2.308 -0.123 -4.995 1.00 90.81 193 VAL A N 1
ATOM 1552 C CA . VAL A 1 193 ? -3.268 -1.144 -4.557 1.00 90.81 193 VAL A CA 1
ATOM 1553 C C . VAL A 1 193 ? -4.125 -0.569 -3.435 1.00 90.81 193 VAL A C 1
ATOM 1555 O O . VAL A 1 193 ? -3.604 -0.117 -2.407 1.00 90.81 193 VAL A O 1
ATOM 1558 N N . ASP A 1 194 ? -5.439 -0.608 -3.632 1.00 90.31 194 ASP A N 1
ATOM 1559 C CA . ASP A 1 194 ? -6.424 -0.050 -2.708 1.00 90.31 194 ASP A CA 1
ATOM 1560 C C . ASP A 1 194 ? -6.698 -1.013 -1.537 1.00 90.31 194 ASP A C 1
ATOM 1562 O O . ASP A 1 194 ? -6.581 -2.234 -1.658 1.00 90.31 194 ASP A O 1
ATOM 1566 N N . ALA A 1 195 ? -7.036 -0.483 -0.360 1.00 90.88 195 ALA A N 1
ATOM 1567 C CA . ALA A 1 195 ? -7.330 -1.311 0.811 1.00 90.88 195 ALA A CA 1
ATOM 1568 C C . ALA A 1 195 ? -8.692 -2.011 0.667 1.00 90.88 195 ALA A C 1
ATOM 1570 O O . ALA A 1 195 ? -9.705 -1.354 0.427 1.00 90.88 195 ALA A O 1
ATOM 1571 N N . TYR A 1 196 ? -8.743 -3.329 0.896 1.00 92.75 196 TYR A N 1
ATOM 1572 C CA . TYR A 1 196 ? -9.985 -4.117 0.832 1.00 92.75 196 TYR A CA 1
ATOM 1573 C C . TYR A 1 196 ? -11.096 -3.542 1.720 1.00 92.75 196 TYR A C 1
ATOM 1575 O O . TYR A 1 196 ? -12.259 -3.518 1.327 1.00 92.75 196 TYR A O 1
ATOM 1583 N N . LYS A 1 197 ? -10.737 -3.025 2.901 1.00 88.69 197 LYS A N 1
ATOM 1584 C CA . LYS A 1 197 ? -11.688 -2.487 3.886 1.00 88.69 197 LYS A CA 1
ATOM 1585 C C . LYS A 1 197 ? -12.536 -1.326 3.348 1.00 88.69 197 LYS A C 1
ATOM 1587 O O . LYS A 1 197 ? -13.675 -1.191 3.779 1.00 88.69 197 LYS A O 1
ATOM 1592 N N . ASN A 1 198 ? -12.036 -0.581 2.359 1.00 83.75 198 ASN A N 1
ATOM 1593 C CA . ASN A 1 198 ? -12.769 0.501 1.689 1.00 83.75 198 ASN A CA 1
ATOM 1594 C C . ASN A 1 198 ? -13.663 0.010 0.535 1.00 83.75 198 ASN A C 1
ATOM 1596 O O . ASN A 1 198 ? -14.519 0.746 0.053 1.00 83.75 198 ASN A O 1
ATOM 1600 N N . PHE A 1 199 ? -13.466 -1.228 0.073 1.00 88.38 199 PHE A N 1
ATOM 1601 C CA . PHE A 1 199 ? -14.100 -1.787 -1.121 1.00 88.38 199 PHE A CA 1
ATOM 1602 C C . PHE A 1 199 ? -14.568 -3.231 -0.894 1.00 88.38 199 PHE A C 1
ATOM 1604 O O . PHE A 1 199 ? -14.420 -4.076 -1.771 1.00 88.38 199 PHE A O 1
ATOM 1611 N N . LYS A 1 200 ? -15.148 -3.532 0.275 1.00 87.06 200 LYS A N 1
ATOM 1612 C CA . LYS A 1 200 ? -15.560 -4.899 0.652 1.00 87.06 200 LYS A CA 1
ATOM 1613 C C . LYS A 1 200 ? -16.438 -5.598 -0.384 1.00 87.06 200 LYS A C 1
ATOM 1615 O O . LYS A 1 200 ? -16.283 -6.783 -0.627 1.00 87.06 200 LYS A O 1
ATOM 1620 N N . SER A 1 201 ? -17.343 -4.851 -1.013 1.00 89.06 201 SER A N 1
ATOM 1621 C CA . SER A 1 201 ? -18.257 -5.371 -2.035 1.00 89.06 201 SER A CA 1
ATOM 1622 C C . SER A 1 201 ? -17.609 -5.568 -3.407 1.00 89.06 201 SER A C 1
ATOM 1624 O O . SER A 1 201 ? -18.270 -6.039 -4.333 1.00 89.06 201 SER A O 1
ATOM 1626 N N . ALA A 1 202 ? -16.344 -5.173 -3.580 1.00 92.38 202 ALA A N 1
ATOM 1627 C CA . ALA A 1 202 ? -15.651 -5.321 -4.851 1.00 92.38 202 ALA A CA 1
ATOM 1628 C C . ALA A 1 202 ? -15.254 -6.770 -5.134 1.00 92.38 202 ALA A C 1
ATOM 1630 O O . ALA A 1 202 ? -15.119 -7.093 -6.315 1.00 92.38 202 ALA A O 1
ATOM 1631 N N . LEU A 1 203 ? -15.101 -7.614 -4.104 1.00 94.19 203 LEU A N 1
ATOM 1632 C CA . LEU A 1 203 ? -14.943 -9.064 -4.230 1.00 94.19 203 LEU A CA 1
ATOM 1633 C C . LEU A 1 203 ? -16.253 -9.784 -3.871 1.00 94.19 203 LEU A C 1
ATOM 1635 O O . LEU A 1 203 ? -16.971 -9.362 -2.969 1.00 94.19 203 LEU A O 1
ATOM 1639 N N . GLN A 1 204 ? -16.578 -10.844 -4.603 1.00 93.69 204 GLN A N 1
ATOM 1640 C CA . GLN A 1 204 ? -17.805 -11.625 -4.474 1.00 93.69 204 GLN A CA 1
ATOM 1641 C C . GLN A 1 204 ? -17.503 -13.002 -3.889 1.00 93.69 204 GLN A C 1
ATOM 1643 O O . GLN A 1 204 ? -16.563 -13.673 -4.314 1.00 93.69 204 GLN A O 1
ATOM 1648 N N . GLU A 1 205 ? -18.338 -13.443 -2.950 1.00 96.12 205 GLU A N 1
ATOM 1649 C CA . GLU A 1 205 ? -18.278 -14.796 -2.394 1.00 96.12 205 GLU A CA 1
ATOM 1650 C C . GLU A 1 205 ? -18.260 -15.849 -3.515 1.00 96.12 205 GLU A C 1
ATOM 1652 O O . GLU A 1 205 ? -19.039 -15.785 -4.469 1.00 96.12 205 GLU A O 1
ATOM 1657 N N . GLY A 1 206 ? -17.355 -16.819 -3.409 1.00 96.88 206 GLY A N 1
ATOM 1658 C CA . GLY A 1 206 ? -17.198 -17.913 -4.361 1.00 96.88 206 GLY A CA 1
ATOM 1659 C C . GLY A 1 206 ? -16.395 -17.584 -5.623 1.00 96.88 206 GLY A C 1
ATOM 1660 O O . GLY A 1 206 ? -15.959 -18.521 -6.303 1.00 96.88 206 GLY A O 1
ATOM 1661 N N . GLU A 1 207 ? -16.148 -16.307 -5.945 1.00 96.94 207 GLU A N 1
ATOM 1662 C CA . GLU A 1 207 ? -15.384 -15.951 -7.144 1.00 96.94 207 GLU A CA 1
ATOM 1663 C C . GLU A 1 207 ? -13.936 -16.443 -7.049 1.00 96.94 207 GLU A C 1
ATOM 1665 O O . GLU A 1 207 ? -13.353 -16.491 -5.968 1.00 96.94 207 GLU A O 1
ATOM 1670 N N . ARG A 1 208 ? -13.315 -16.805 -8.175 1.00 98.06 208 ARG A N 1
ATOM 1671 C CA . ARG A 1 208 ? -11.917 -17.246 -8.138 1.00 98.06 208 ARG A CA 1
ATOM 1672 C C . ARG A 1 208 ? -10.985 -16.066 -7.898 1.00 98.06 208 ARG A C 1
ATOM 1674 O O . ARG A 1 208 ? -11.024 -15.084 -8.636 1.00 98.06 208 ARG A O 1
ATOM 1681 N N . VAL A 1 209 ? -10.097 -16.211 -6.923 1.00 98.25 209 VAL A N 1
ATOM 1682 C CA . VAL A 1 209 ? -9.068 -15.235 -6.571 1.00 98.25 209 VAL A CA 1
ATOM 1683 C C . VAL A 1 209 ? -7.684 -15.862 -6.551 1.00 98.25 209 VAL A C 1
ATOM 1685 O O . VAL A 1 209 ? -7.509 -17.053 -6.289 1.00 98.25 209 VAL A O 1
ATOM 1688 N N . HIS A 1 210 ? -6.694 -15.016 -6.799 1.00 98.06 210 HIS A N 1
ATOM 1689 C CA . HIS A 1 210 ? -5.285 -15.304 -6.623 1.00 98.06 210 HIS A CA 1
ATOM 1690 C C . HIS A 1 210 ? -4.723 -14.351 -5.568 1.00 98.06 210 HIS A C 1
ATOM 1692 O O . HIS A 1 210 ? -4.868 -13.131 -5.683 1.00 98.06 210 HIS A O 1
ATOM 1698 N N . VAL A 1 211 ? -4.135 -14.918 -4.518 1.00 98.56 211 VAL A N 1
ATOM 1699 C CA . VAL A 1 211 ? -3.722 -14.200 -3.312 1.00 98.56 211 VAL A CA 1
ATOM 1700 C C . VAL A 1 211 ? -2.232 -14.376 -3.114 1.00 98.56 211 VAL A C 1
ATOM 1702 O O . VAL A 1 211 ? -1.742 -15.498 -2.971 1.00 98.56 211 VAL A O 1
ATOM 1705 N N . THR A 1 212 ? -1.517 -13.263 -3.064 1.00 98.69 212 THR A N 1
ATOM 1706 C CA . THR A 1 212 ? -0.063 -13.240 -2.916 1.00 98.69 212 THR A CA 1
ATOM 1707 C C . THR A 1 212 ? 0.348 -12.538 -1.637 1.00 98.69 212 THR A C 1
ATOM 1709 O O . THR A 1 212 ? -0.357 -11.657 -1.142 1.00 98.69 212 THR A O 1
ATOM 1712 N N . GLU A 1 213 ? 1.510 -12.897 -1.107 1.00 98.56 213 GLU A N 1
ATOM 1713 C CA . GLU A 1 213 ? 2.104 -12.188 0.018 1.00 98.56 213 GLU A CA 1
ATOM 1714 C C . GLU A 1 213 ? 2.411 -10.740 -0.374 1.00 98.56 213 GLU A C 1
ATOM 1716 O O . GLU A 1 213 ? 2.968 -10.470 -1.442 1.00 98.56 213 GLU A O 1
ATOM 1721 N N . LYS A 1 214 ? 2.061 -9.797 0.505 1.00 97.88 214 LYS A N 1
ATOM 1722 C CA . LYS A 1 214 ? 2.521 -8.419 0.385 1.00 97.88 214 LYS A CA 1
ATOM 1723 C C . LYS A 1 214 ? 3.924 -8.318 0.988 1.00 97.88 214 LYS A C 1
ATOM 1725 O O . LYS A 1 214 ? 4.086 -8.413 2.204 1.00 97.88 214 LYS A O 1
ATOM 1730 N N . ILE A 1 215 ? 4.919 -8.134 0.125 1.00 97.38 215 ILE A N 1
ATOM 1731 C CA . ILE A 1 215 ? 6.312 -7.897 0.517 1.00 97.38 215 ILE A CA 1
ATOM 1732 C C . ILE A 1 215 ? 6.476 -6.432 0.943 1.00 97.38 215 ILE A C 1
ATOM 1734 O O . ILE A 1 215 ? 5.857 -5.536 0.367 1.00 97.38 215 ILE A O 1
ATOM 1738 N N . HIS A 1 216 ? 7.293 -6.216 1.969 1.00 93.75 216 HIS A N 1
ATOM 1739 C CA . HIS A 1 216 ? 7.566 -4.929 2.591 1.00 93.75 216 HIS A CA 1
ATOM 1740 C C . HIS A 1 216 ? 8.960 -4.432 2.195 1.00 93.75 216 HIS A C 1
ATOM 1742 O O . HIS A 1 216 ? 9.953 -4.685 2.883 1.00 93.75 216 HIS A O 1
ATOM 1748 N N . GLY A 1 217 ? 9.048 -3.756 1.055 1.00 93.38 217 GLY A N 1
ATOM 1749 C CA . GLY A 1 217 ? 10.285 -3.201 0.526 1.00 93.38 217 GLY A CA 1
ATOM 1750 C C . GLY A 1 217 ? 10.032 -1.839 -0.104 1.00 93.38 217 GLY A C 1
ATOM 1751 O O . GLY A 1 217 ? 9.479 -0.934 0.528 1.00 93.38 217 GLY A O 1
ATOM 1752 N N . SER A 1 218 ? 10.490 -1.693 -1.342 1.00 93.50 218 SER A N 1
ATOM 1753 C CA . SER A 1 218 ? 10.170 -0.558 -2.194 1.00 93.50 218 SER A CA 1
ATOM 1754 C C . SER A 1 218 ? 9.646 -1.039 -3.536 1.00 93.50 218 SER A C 1
ATOM 1756 O O . SER A 1 218 ? 10.196 -1.964 -4.135 1.00 93.50 218 SER A O 1
ATOM 1758 N N . ASN A 1 219 ? 8.649 -0.335 -4.065 1.00 95.12 219 ASN A N 1
ATOM 1759 C CA . ASN A 1 219 ? 8.158 -0.584 -5.412 1.00 95.12 219 ASN A CA 1
ATOM 1760 C C . ASN A 1 219 ? 9.287 -0.439 -6.448 1.00 95.12 219 ASN A C 1
ATOM 1762 O O . ASN A 1 219 ? 10.075 0.520 -6.416 1.00 95.12 219 ASN A O 1
ATOM 1766 N N . ALA A 1 220 ? 9.318 -1.368 -7.395 1.00 96.69 220 ALA A N 1
ATOM 1767 C CA . ALA A 1 220 ? 10.220 -1.369 -8.526 1.00 96.69 220 ALA A CA 1
ATOM 1768 C C . ALA A 1 220 ? 9.459 -1.634 -9.830 1.00 96.69 220 ALA A C 1
ATOM 1770 O O . ALA A 1 220 ? 8.529 -2.442 -9.883 1.00 96.69 220 ALA A O 1
ATOM 1771 N N . ARG A 1 221 ? 9.890 -0.956 -10.895 1.00 97.25 221 ARG A N 1
ATOM 1772 C CA . ARG A 1 221 ? 9.403 -1.164 -12.261 1.00 97.25 221 ARG A CA 1
ATOM 1773 C C . ARG A 1 221 ? 10.559 -1.271 -13.243 1.00 97.25 221 ARG A C 1
ATOM 1775 O O . ARG A 1 221 ? 11.519 -0.498 -13.171 1.00 97.25 221 ARG A O 1
ATOM 1782 N N . TYR A 1 222 ? 10.424 -2.203 -14.176 1.00 98.19 222 TYR A N 1
ATOM 1783 C CA . TYR A 1 222 ? 11.440 -2.550 -15.158 1.00 98.19 222 TYR A CA 1
ATOM 1784 C C . TYR A 1 222 ? 10.819 -2.634 -16.546 1.00 98.19 222 TYR A C 1
ATOM 1786 O O . TYR A 1 222 ? 9.753 -3.222 -16.713 1.00 98.19 222 TYR A O 1
ATOM 1794 N N . VAL A 1 223 ? 11.469 -2.028 -17.537 1.00 96.69 223 VAL A N 1
ATOM 1795 C CA . VAL A 1 223 ? 11.014 -2.073 -18.931 1.00 96.69 223 VAL A CA 1
ATOM 1796 C C . VAL A 1 223 ? 12.196 -1.983 -19.886 1.00 96.69 223 VAL A C 1
ATOM 1798 O O . VAL A 1 223 ? 13.130 -1.207 -19.666 1.00 96.69 223 VAL A O 1
ATOM 1801 N N . TYR A 1 224 ? 12.136 -2.754 -20.971 1.00 95.00 224 TYR A N 1
ATOM 1802 C CA . TYR A 1 224 ? 13.088 -2.680 -22.072 1.00 95.00 224 TYR A CA 1
ATOM 1803 C C . TYR A 1 224 ? 12.406 -2.090 -23.307 1.00 95.00 224 TYR A C 1
ATOM 1805 O O . TYR A 1 224 ? 11.452 -2.662 -23.832 1.00 95.00 224 TYR A O 1
ATOM 1813 N N . VAL A 1 225 ? 12.872 -0.930 -23.765 1.00 89.81 225 VAL A N 1
ATOM 1814 C CA . VAL A 1 225 ? 12.343 -0.239 -24.953 1.00 89.81 225 VAL A CA 1
ATOM 1815 C C . VAL A 1 225 ? 13.480 0.386 -25.740 1.00 89.81 225 VAL A C 1
ATOM 1817 O O . VAL A 1 225 ? 14.453 0.862 -25.161 1.00 89.81 225 VAL A O 1
ATOM 1820 N N . ASP A 1 226 ? 13.351 0.386 -27.067 1.00 85.31 226 ASP A N 1
ATOM 1821 C CA . ASP A 1 226 ? 14.299 1.030 -27.985 1.00 85.31 226 ASP A CA 1
ATOM 1822 C C . ASP A 1 226 ? 15.769 0.631 -27.731 1.00 85.31 226 ASP A C 1
ATOM 1824 O O . ASP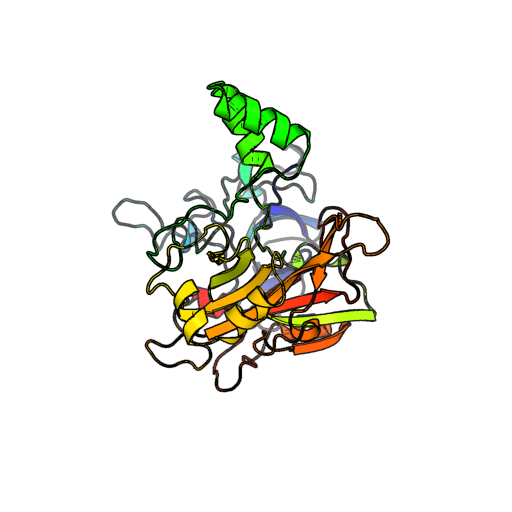 A 1 226 ? 16.680 1.456 -27.772 1.00 85.31 226 ASP A O 1
ATOM 1828 N N . GLY A 1 227 ? 16.000 -0.653 -27.435 1.00 88.00 227 GLY A N 1
ATOM 1829 C CA . GLY A 1 227 ? 17.336 -1.204 -27.196 1.00 88.00 227 GLY A CA 1
ATOM 1830 C C . GLY A 1 227 ? 17.915 -0.921 -25.804 1.00 88.00 227 GLY A C 1
ATOM 1831 O O . GLY A 1 227 ? 19.064 -1.276 -25.541 1.00 88.00 227 GLY A O 1
ATOM 1832 N N . LYS A 1 228 ? 17.150 -0.285 -24.907 1.00 93.75 228 LYS A N 1
ATOM 1833 C CA . LYS A 1 228 ? 17.625 0.177 -23.601 1.00 93.75 228 LYS A CA 1
ATOM 1834 C C . LYS A 1 228 ? 16.764 -0.336 -22.449 1.00 93.75 228 LYS A C 1
ATOM 1836 O O . LYS A 1 228 ? 15.536 -0.305 -22.498 1.00 93.75 228 LYS A O 1
ATOM 1841 N N . MET A 1 229 ? 17.443 -0.733 -21.374 1.00 96.75 229 MET A N 1
ATOM 1842 C CA . MET A 1 229 ? 16.825 -1.079 -20.099 1.00 96.75 229 MET A CA 1
ATOM 1843 C C . MET A 1 229 ? 16.556 0.168 -19.254 1.00 96.75 229 MET A C 1
ATOM 1845 O O . MET A 1 229 ? 17.401 1.062 -19.149 1.00 96.75 229 MET A O 1
ATOM 1849 N N . TYR A 1 230 ? 15.392 0.202 -18.616 1.00 96.88 230 TYR A N 1
ATOM 1850 C CA . TYR A 1 230 ? 15.011 1.233 -17.662 1.00 96.88 230 TYR A CA 1
ATOM 1851 C C . TYR A 1 230 ? 14.556 0.597 -16.351 1.00 96.88 230 TYR A C 1
ATOM 1853 O O . TYR A 1 230 ? 13.708 -0.295 -16.345 1.00 96.88 230 TYR A O 1
ATOM 1861 N N . CYS A 1 231 ? 15.095 1.111 -15.245 1.00 97.00 231 CYS A N 1
ATOM 1862 C CA . CYS A 1 231 ? 14.753 0.710 -13.882 1.00 97.00 231 CYS A CA 1
ATOM 1863 C C . CYS A 1 231 ? 14.184 1.920 -13.133 1.00 97.00 231 CYS A C 1
ATOM 1865 O O . CYS A 1 231 ? 14.706 3.035 -13.262 1.00 97.00 231 CYS A O 1
ATOM 1867 N N . GLY A 1 232 ? 13.120 1.733 -12.359 1.00 94.69 232 GLY A N 1
ATOM 1868 C CA . GLY A 1 232 ? 12.441 2.830 -11.675 1.00 94.69 232 GLY A CA 1
ATOM 1869 C C . GLY A 1 232 ? 11.834 2.447 -10.334 1.00 94.69 232 GLY A C 1
ATOM 1870 O O . GLY A 1 232 ? 11.536 1.283 -10.088 1.00 94.69 232 GLY A O 1
ATOM 1871 N N . SER A 1 233 ? 11.625 3.466 -9.500 1.00 93.44 233 SER A N 1
ATOM 1872 C CA . SER A 1 233 ? 10.780 3.411 -8.307 1.00 93.44 233 SER A CA 1
ATOM 1873 C C . SER A 1 233 ? 9.307 3.612 -8.687 1.00 93.44 233 SER A C 1
ATOM 1875 O O . SER A 1 233 ? 8.981 3.777 -9.870 1.00 93.44 233 SER A O 1
ATOM 1877 N N . ARG A 1 234 ? 8.422 3.683 -7.681 1.00 89.81 234 ARG A N 1
ATOM 1878 C CA . ARG A 1 234 ? 6.983 3.968 -7.845 1.00 89.81 234 ARG A CA 1
ATOM 1879 C C . ARG A 1 234 ? 6.713 5.142 -8.787 1.00 89.81 234 ARG A C 1
ATOM 1881 O O . ARG A 1 234 ? 5.879 5.039 -9.682 1.00 89.81 234 ARG A O 1
ATOM 1888 N N . THR A 1 235 ? 7.429 6.252 -8.610 1.00 87.75 235 THR A N 1
ATOM 1889 C CA . THR A 1 235 ? 7.156 7.510 -9.323 1.00 87.75 235 THR A CA 1
ATOM 1890 C C . THR A 1 235 ? 8.301 7.969 -10.219 1.00 87.75 235 THR A C 1
ATOM 1892 O O . THR A 1 235 ? 8.060 8.719 -11.166 1.00 87.75 235 THR A O 1
ATOM 1895 N N . GLN A 1 236 ? 9.527 7.481 -10.017 1.00 90.31 236 GLN A N 1
ATOM 1896 C CA . GLN A 1 236 ? 10.714 7.990 -10.710 1.00 90.31 236 GLN A CA 1
ATOM 1897 C C . GLN A 1 236 ? 11.434 6.909 -11.518 1.00 90.31 236 GLN A C 1
ATOM 1899 O O . GLN A 1 236 ? 11.261 5.714 -11.289 1.00 90.31 236 GLN A O 1
ATOM 1904 N N . TRP A 1 237 ? 12.239 7.338 -12.488 1.00 93.06 237 TRP A N 1
ATOM 1905 C CA . TRP A 1 237 ? 13.194 6.489 -13.202 1.00 93.06 237 TRP A CA 1
ATOM 1906 C C . TRP A 1 237 ? 14.590 6.758 -12.662 1.00 93.06 237 TRP A C 1
ATOM 1908 O O . TRP A 1 237 ? 14.898 7.891 -12.291 1.00 93.06 237 TRP A O 1
ATOM 1918 N N . LYS A 1 238 ? 15.429 5.727 -12.589 1.00 93.75 238 LYS A N 1
ATOM 1919 C CA . LYS A 1 238 ? 16.704 5.788 -11.874 1.00 93.75 238 LYS A CA 1
ATOM 1920 C C . LYS A 1 238 ? 17.879 5.779 -12.821 1.00 93.75 238 LYS A C 1
ATOM 1922 O O . LYS A 1 238 ? 17.915 4.999 -13.772 1.00 93.75 238 LYS A O 1
ATOM 1927 N N . LYS A 1 239 ? 18.846 6.651 -12.544 1.00 93.62 239 LYS A N 1
ATOM 1928 C CA . LYS A 1 239 ? 20.134 6.630 -13.226 1.00 93.62 239 LYS A CA 1
ATOM 1929 C C . LYS A 1 239 ? 20.842 5.321 -12.890 1.00 93.62 239 LYS A C 1
ATOM 1931 O O . LYS A 1 239 ? 20.756 4.833 -11.763 1.00 93.62 239 LYS A O 1
ATOM 1936 N N . GLU A 1 240 ? 21.490 4.746 -13.890 1.00 94.44 240 GLU A N 1
ATOM 1937 C CA . GLU A 1 240 ? 22.291 3.538 -13.730 1.00 94.44 240 GLU A CA 1
ATOM 1938 C C . GLU A 1 240 ? 23.409 3.764 -12.707 1.00 94.44 240 GLU A C 1
ATOM 1940 O O . GLU A 1 240 ? 24.045 4.822 -12.699 1.00 94.44 240 GLU A O 1
ATOM 1945 N N . GLY A 1 241 ? 23.597 2.799 -11.806 1.00 90.19 241 GLY A N 1
ATOM 1946 C CA . GLY A 1 241 ? 24.568 2.879 -10.716 1.00 90.19 241 GLY A CA 1
ATOM 1947 C C . GLY A 1 241 ? 24.266 1.894 -9.587 1.00 90.19 241 GLY A C 1
ATOM 1948 O O . GLY A 1 241 ? 23.475 0.969 -9.744 1.00 90.19 241 GLY A O 1
ATOM 1949 N N . GLU A 1 242 ? 24.859 2.118 -8.415 1.00 88.88 242 GLU A N 1
ATOM 1950 C CA . GLU A 1 242 ? 24.803 1.193 -7.266 1.00 88.88 242 GLU A CA 1
ATOM 1951 C C . GLU A 1 242 ? 23.504 1.270 -6.436 1.00 88.88 242 GLU A C 1
ATOM 1953 O O . GLU A 1 242 ? 23.419 0.777 -5.307 1.00 88.88 242 GLU A O 1
ATOM 1958 N N . ASN A 1 243 ? 22.449 1.875 -6.981 1.00 91.44 243 ASN A N 1
ATOM 1959 C CA . ASN A 1 243 ? 21.159 1.928 -6.300 1.00 91.44 243 ASN A CA 1
ATOM 1960 C C . ASN A 1 243 ? 20.434 0.575 -6.344 1.00 91.44 243 ASN A C 1
ATOM 1962 O O . ASN A 1 243 ? 20.702 -0.271 -7.195 1.00 91.44 243 ASN A O 1
ATOM 1966 N N . VAL A 1 244 ? 19.499 0.378 -5.412 1.00 94.12 244 VAL A N 1
ATOM 1967 C CA . VAL A 1 244 ? 18.823 -0.914 -5.202 1.00 94.12 244 VAL A CA 1
ATOM 1968 C C . VAL A 1 244 ? 18.094 -1.420 -6.455 1.00 94.12 244 VAL A C 1
ATOM 1970 O O . VAL A 1 244 ? 18.148 -2.611 -6.747 1.00 94.12 244 VAL A O 1
ATOM 1973 N N . TRP A 1 245 ? 17.495 -0.527 -7.252 1.00 96.19 245 TRP A N 1
ATOM 1974 C CA . TRP A 1 245 ? 16.764 -0.910 -8.464 1.00 96.19 245 TRP A CA 1
ATOM 1975 C C . TRP A 1 245 ? 17.682 -1.471 -9.549 1.00 96.19 245 TRP A C 1
ATOM 1977 O O . TRP A 1 245 ? 17.326 -2.458 -10.184 1.00 96.19 245 TRP A O 1
ATOM 1987 N N . TRP A 1 246 ? 18.860 -0.874 -9.749 1.00 95.88 246 TRP A N 1
ATOM 1988 C CA . TRP A 1 246 ? 19.845 -1.372 -10.713 1.00 95.88 246 TRP A CA 1
ATOM 1989 C C . TRP A 1 246 ? 20.622 -2.580 -10.179 1.00 95.88 246 TRP A C 1
ATOM 1991 O O . TRP A 1 246 ? 20.846 -3.530 -10.928 1.00 95.88 246 TRP A O 1
ATOM 2001 N N . ARG A 1 247 ? 20.953 -2.611 -8.879 1.00 95.25 247 ARG A N 1
ATOM 2002 C CA . ARG A 1 247 ? 21.553 -3.796 -8.240 1.00 95.25 247 ARG A CA 1
ATOM 2003 C C . ARG A 1 247 ? 20.653 -5.025 -8.342 1.00 95.25 247 ARG A C 1
ATOM 2005 O O . ARG A 1 247 ? 21.173 -6.121 -8.510 1.00 95.25 247 ARG A O 1
ATOM 2012 N N . ALA A 1 248 ? 19.330 -4.865 -8.337 1.00 96.31 248 ALA A N 1
ATOM 2013 C CA . ALA A 1 248 ? 18.407 -5.981 -8.537 1.00 96.31 248 ALA A CA 1
ATOM 2014 C C . ALA A 1 248 ? 18.667 -6.762 -9.838 1.00 96.31 248 ALA A C 1
ATOM 2016 O O . ALA A 1 248 ? 18.508 -7.975 -9.834 1.00 96.31 248 ALA A O 1
ATOM 2017 N N . LEU A 1 249 ? 19.136 -6.120 -10.918 1.00 96.94 249 LEU A N 1
ATOM 2018 C CA . LEU A 1 249 ? 19.489 -6.826 -12.160 1.00 96.94 249 LEU A CA 1
ATOM 2019 C C . LEU A 1 249 ? 20.706 -7.750 -11.999 1.00 96.94 249 LEU A C 1
ATOM 2021 O O . LEU A 1 249 ? 20.851 -8.706 -12.751 1.00 96.94 249 LEU A O 1
ATOM 2025 N N . GLN A 1 250 ? 21.584 -7.468 -11.034 1.00 94.62 250 GLN A N 1
ATOM 2026 C CA . GLN A 1 250 ? 22.763 -8.288 -10.747 1.00 94.62 250 GLN A CA 1
ATOM 2027 C C . GLN A 1 250 ? 22.383 -9.532 -9.934 1.00 94.62 250 GLN A C 1
ATOM 2029 O O . GLN A 1 250 ? 22.894 -10.616 -10.195 1.00 94.62 250 GLN A O 1
ATOM 2034 N N . TYR A 1 251 ? 21.463 -9.378 -8.975 1.00 93.94 251 TYR A N 1
ATOM 2035 C CA . TYR A 1 251 ? 21.004 -10.463 -8.096 1.00 93.94 251 TYR A CA 1
ATOM 2036 C C . TYR A 1 251 ? 19.837 -11.270 -8.685 1.00 93.94 251 TYR A C 1
ATOM 2038 O O . TYR A 1 251 ? 19.647 -12.431 -8.336 1.00 93.94 251 TYR A O 1
ATOM 2046 N N . CYS A 1 252 ? 19.074 -10.678 -9.603 1.00 95.88 252 CYS A N 1
ATOM 2047 C CA . CYS A 1 252 ? 17.983 -11.305 -10.341 1.00 95.88 252 CYS A CA 1
ATOM 2048 C C . CYS A 1 252 ? 18.145 -10.996 -11.849 1.00 95.88 252 CYS A C 1
ATOM 2050 O O . CYS A 1 252 ? 17.415 -10.171 -12.410 1.00 95.88 252 CYS A O 1
ATOM 2052 N N . PRO A 1 253 ? 19.112 -11.641 -12.538 1.00 96.12 253 PRO A N 1
ATOM 2053 C CA . PRO A 1 253 ? 19.385 -11.401 -13.964 1.00 96.12 253 PRO A CA 1
ATOM 2054 C C . PRO A 1 253 ? 18.226 -11.815 -14.886 1.00 96.12 253 PRO A C 1
ATOM 2056 O O . PRO A 1 253 ? 18.147 -11.389 -16.044 1.00 96.12 253 PRO A O 1
ATOM 2059 N N . GLU A 1 254 ? 17.292 -12.610 -14.360 1.00 97.56 254 GLU A N 1
ATOM 2060 C CA . GLU A 1 254 ? 16.020 -12.935 -14.997 1.00 97.56 254 GLU A CA 1
ATOM 2061 C C . GLU A 1 254 ? 15.235 -11.672 -15.385 1.00 97.56 254 GLU A C 1
ATOM 2063 O O . GLU A 1 254 ? 14.643 -11.652 -16.458 1.00 97.56 254 GLU A O 1
ATOM 2068 N N . ILE A 1 255 ? 15.295 -10.590 -14.590 1.00 98.44 255 ILE A N 1
ATOM 2069 C CA . ILE A 1 255 ? 14.607 -9.317 -14.887 1.00 98.44 255 ILE A CA 1
ATOM 2070 C C . ILE A 1 255 ? 14.990 -8.799 -16.273 1.00 98.44 255 ILE A C 1
ATOM 2072 O O . ILE A 1 255 ? 14.118 -8.485 -17.086 1.00 98.44 255 ILE A O 1
ATOM 2076 N N . LEU A 1 256 ? 16.294 -8.709 -16.548 1.00 98.06 256 LEU A N 1
ATOM 2077 C CA . LEU A 1 256 ? 16.793 -8.185 -17.816 1.00 98.06 256 LEU A CA 1
ATOM 2078 C C . LEU A 1 256 ? 16.404 -9.111 -18.970 1.00 98.06 256 LEU A C 1
ATOM 2080 O O . LEU A 1 256 ? 15.865 -8.648 -19.973 1.00 98.06 256 LEU A O 1
ATOM 2084 N N . THR A 1 257 ? 16.639 -10.413 -18.799 1.00 97.94 257 THR A N 1
ATOM 2085 C CA . THR A 1 257 ? 16.345 -11.425 -19.823 1.00 97.94 257 THR A CA 1
ATOM 2086 C C . THR A 1 257 ? 14.858 -11.423 -20.181 1.00 97.94 257 THR A C 1
ATOM 2088 O O . THR A 1 257 ? 14.500 -11.406 -21.358 1.00 97.94 257 THR A O 1
ATOM 2091 N N . TRP A 1 258 ? 13.987 -11.357 -19.173 1.00 98.19 258 TRP A N 1
ATOM 2092 C CA . TRP A 1 258 ? 12.541 -11.326 -19.349 1.00 98.19 258 TRP A CA 1
ATOM 2093 C C . TRP A 1 258 ? 12.071 -10.034 -20.023 1.00 98.19 258 TRP A C 1
ATOM 2095 O O . TRP A 1 258 ? 11.286 -10.098 -20.967 1.00 98.19 258 TRP A O 1
ATOM 2105 N N . CYS A 1 259 ? 12.586 -8.868 -19.610 1.00 97.62 259 CYS A N 1
ATOM 2106 C CA . CYS A 1 259 ? 12.222 -7.591 -20.233 1.00 97.62 259 CYS A CA 1
ATOM 2107 C C . CYS A 1 259 ? 12.690 -7.515 -21.695 1.00 97.62 259 CYS A C 1
ATOM 2109 O O . CYS A 1 259 ? 11.965 -7.005 -22.543 1.00 97.62 259 CYS A O 1
ATOM 2111 N N . MET A 1 260 ? 13.874 -8.049 -22.015 1.00 96.62 260 MET A N 1
ATOM 2112 C CA . MET A 1 260 ? 14.362 -8.136 -23.397 1.00 96.62 260 MET A CA 1
ATOM 2113 C C . MET A 1 260 ? 13.519 -9.085 -24.258 1.00 96.62 260 MET A C 1
ATOM 2115 O O . MET A 1 260 ? 13.342 -8.821 -25.446 1.00 96.62 260 MET A O 1
ATOM 2119 N N . ALA A 1 261 ? 12.983 -10.160 -23.672 1.00 95.50 261 ALA A N 1
ATOM 2120 C CA . ALA A 1 261 ? 12.056 -11.075 -24.341 1.00 95.50 261 ALA A CA 1
ATOM 2121 C C . ALA A 1 261 ? 10.640 -10.488 -24.508 1.00 95.50 261 ALA A C 1
ATOM 2123 O O . ALA A 1 261 ? 9.914 -10.904 -25.409 1.00 95.50 261 ALA A O 1
ATOM 2124 N N . HIS A 1 262 ? 10.276 -9.483 -23.702 1.00 94.06 262 HIS A N 1
ATOM 2125 C CA . HIS A 1 262 ? 8.990 -8.781 -23.760 1.00 94.06 262 HIS A CA 1
ATOM 2126 C C . HIS A 1 262 ? 9.162 -7.255 -23.934 1.00 94.06 262 HIS A C 1
ATOM 2128 O O . HIS A 1 262 ? 8.768 -6.482 -23.052 1.00 94.06 262 HIS A O 1
ATOM 2134 N N . PRO A 1 263 ? 9.740 -6.768 -25.053 1.00 91.00 263 PRO A N 1
ATOM 2135 C CA . PRO A 1 263 ? 9.971 -5.339 -25.237 1.00 91.00 263 PRO A CA 1
ATOM 2136 C C . PRO A 1 263 ? 8.683 -4.515 -25.103 1.00 91.00 263 PRO A C 1
ATOM 2138 O O . PRO A 1 263 ? 7.656 -4.822 -25.707 1.00 91.00 263 PRO A O 1
ATOM 2141 N N . GLY A 1 264 ? 8.747 -3.436 -24.323 1.00 89.19 264 GLY A N 1
ATOM 2142 C CA . GLY A 1 264 ? 7.616 -2.547 -24.043 1.00 89.19 264 GLY A CA 1
ATOM 2143 C C . GLY A 1 264 ? 6.666 -3.009 -22.937 1.00 89.19 264 GLY A C 1
ATOM 2144 O O . GLY A 1 264 ? 5.833 -2.205 -22.517 1.00 89.19 264 GLY A O 1
ATOM 2145 N N . TRP A 1 265 ? 6.791 -4.242 -22.440 1.00 94.31 265 TRP A N 1
ATOM 2146 C CA . TRP A 1 265 ? 6.048 -4.702 -21.266 1.00 94.31 265 TRP A CA 1
ATOM 2147 C C . TRP A 1 265 ? 6.744 -4.226 -19.993 1.00 94.31 265 TRP A C 1
ATOM 2149 O O . TRP A 1 265 ? 7.973 -4.131 -19.942 1.00 94.31 265 TRP A O 1
ATOM 2159 N N . VAL A 1 266 ? 5.960 -3.917 -18.962 1.00 97.06 266 VAL A N 1
ATOM 2160 C CA . VAL A 1 266 ? 6.497 -3.469 -17.673 1.00 97.06 266 VAL A CA 1
ATOM 2161 C C . VAL A 1 266 ? 6.377 -4.588 -16.658 1.00 97.06 266 VAL A C 1
ATOM 2163 O O . VAL A 1 266 ? 5.274 -5.051 -16.372 1.00 97.06 266 VAL A O 1
ATOM 2166 N N . LEU A 1 267 ? 7.508 -4.972 -16.078 1.00 98.44 267 LEU A N 1
ATOM 2167 C CA . LEU A 1 267 ? 7.557 -5.864 -14.931 1.00 98.44 267 LEU A CA 1
ATOM 2168 C C . LEU A 1 267 ? 7.524 -5.029 -13.650 1.00 98.44 267 LEU A C 1
ATOM 2170 O O . LEU A 1 267 ? 8.407 -4.195 -13.427 1.00 98.44 267 LEU A O 1
ATOM 2174 N N . TYR A 1 268 ? 6.516 -5.261 -12.813 1.00 98.50 268 TYR A N 1
ATOM 2175 C CA . TYR A 1 268 ? 6.390 -4.644 -11.499 1.00 98.50 268 TYR A CA 1
ATOM 2176 C C . TYR A 1 268 ? 6.710 -5.652 -10.400 1.00 98.50 268 TYR A C 1
ATOM 2178 O O . TYR A 1 268 ? 6.291 -6.813 -10.436 1.00 98.50 268 TYR A O 1
ATOM 2186 N N . GLY A 1 269 ? 7.434 -5.191 -9.389 1.00 98.19 269 GLY A N 1
ATOM 2187 C CA . GLY A 1 269 ? 7.779 -6.010 -8.240 1.00 98.19 269 GLY A CA 1
ATOM 2188 C C . GLY A 1 269 ? 8.230 -5.191 -7.047 1.00 98.19 269 GLY A C 1
ATOM 2189 O O . GLY A 1 269 ? 8.274 -3.961 -7.089 1.00 98.19 269 GLY A O 1
ATOM 2190 N N . GLU A 1 270 ? 8.556 -5.902 -5.980 1.00 97.88 270 GLU A N 1
ATOM 2191 C CA . GLU A 1 270 ? 9.076 -5.330 -4.748 1.00 97.88 270 GLU A CA 1
ATOM 2192 C C . GLU A 1 270 ? 10.577 -5.608 -4.662 1.00 97.88 270 GLU A C 1
ATOM 2194 O O . GLU A 1 270 ? 11.012 -6.749 -4.837 1.00 97.88 270 GLU A O 1
ATOM 2199 N N . VAL A 1 271 ? 11.371 -4.569 -4.399 1.00 96.75 271 VAL A N 1
ATOM 2200 C CA . VAL A 1 271 ? 12.828 -4.652 -4.249 1.00 96.75 271 VAL A CA 1
ATOM 2201 C C . VAL A 1 271 ? 13.241 -4.290 -2.824 1.00 96.75 271 VAL A C 1
ATOM 2203 O O . VAL A 1 271 ? 12.635 -3.427 -2.188 1.00 96.75 271 VAL A O 1
ATOM 2206 N N . GLY A 1 272 ? 14.301 -4.911 -2.318 1.00 94.25 272 GLY A N 1
ATOM 2207 C CA . GLY A 1 272 ? 14.881 -4.572 -1.021 1.00 94.25 272 GLY A CA 1
ATOM 2208 C C . GLY A 1 272 ? 16.237 -5.239 -0.793 1.00 94.25 272 GLY A C 1
ATOM 2209 O O . GLY A 1 272 ? 16.764 -5.865 -1.707 1.00 94.25 272 GLY A O 1
ATOM 2210 N N . PRO A 1 273 ? 16.841 -5.103 0.398 1.00 92.31 273 PRO A N 1
ATOM 2211 C CA . PRO A 1 273 ? 16.278 -4.516 1.610 1.00 92.31 273 PRO A CA 1
ATOM 2212 C C . PRO A 1 273 ? 16.270 -2.984 1.568 1.00 92.31 273 PRO A C 1
ATOM 2214 O O . PRO A 1 273 ? 17.309 -2.348 1.409 1.00 92.31 273 PRO A O 1
ATOM 2217 N N . THR A 1 274 ? 15.098 -2.384 1.758 1.00 89.06 274 THR A N 1
ATOM 2218 C CA . THR A 1 274 ? 14.927 -0.925 1.905 1.00 89.06 274 THR A CA 1
ATOM 2219 C C . THR A 1 274 ? 14.219 -0.544 3.200 1.00 89.06 274 THR A C 1
ATOM 2221 O O . THR A 1 274 ? 14.353 0.586 3.660 1.00 89.06 274 THR A O 1
ATOM 2224 N N . GLN A 1 275 ? 13.526 -1.500 3.823 1.00 87.06 275 GLN A N 1
ATOM 2225 C CA . GLN A 1 275 ? 12.779 -1.307 5.057 1.00 87.06 275 GLN A CA 1
ATOM 2226 C C . GLN A 1 275 ? 13.493 -1.984 6.229 1.00 87.06 275 GLN A C 1
ATOM 2228 O O . GLN A 1 275 ? 13.976 -3.119 6.146 1.00 87.06 275 GLN A O 1
ATOM 2233 N N . LYS A 1 276 ? 13.585 -1.275 7.358 1.00 85.38 276 LYS A N 1
ATOM 2234 C CA . LYS A 1 276 ? 14.335 -1.744 8.529 1.00 85.38 276 LYS A CA 1
ATOM 2235 C C . LYS A 1 276 ? 13.720 -3.031 9.085 1.00 85.38 276 LYS A C 1
ATOM 2237 O O . LYS A 1 276 ? 12.574 -3.043 9.515 1.00 85.38 276 LYS A O 1
ATOM 2242 N N . GLY A 1 277 ? 14.523 -4.093 9.160 1.00 86.50 277 GLY A N 1
ATOM 2243 C CA . GLY A 1 277 ? 14.099 -5.388 9.703 1.00 86.50 277 GLY A CA 1
ATOM 2244 C C . GLY A 1 277 ? 13.395 -6.307 8.699 1.00 86.50 277 GLY A C 1
ATOM 2245 O O . GLY A 1 277 ? 12.956 -7.380 9.102 1.00 86.50 277 GLY A O 1
ATOM 2246 N N . PHE A 1 278 ? 13.328 -5.920 7.421 1.00 90.06 278 PHE A N 1
ATOM 2247 C CA . PHE A 1 278 ? 12.705 -6.693 6.345 1.00 90.06 278 PHE A CA 1
ATOM 2248 C C . PHE A 1 278 ? 13.716 -6.962 5.226 1.00 90.06 278 PHE A C 1
ATOM 2250 O O . PHE A 1 278 ? 13.750 -6.291 4.197 1.00 90.06 278 PHE A O 1
ATOM 2257 N N . ASN A 1 279 ? 14.589 -7.945 5.457 1.00 92.06 279 ASN A N 1
ATOM 2258 C CA . ASN A 1 279 ? 15.600 -8.371 4.485 1.00 92.06 279 ASN A CA 1
ATOM 2259 C C . ASN A 1 279 ? 15.190 -9.592 3.658 1.00 92.06 279 ASN A C 1
ATOM 2261 O O . ASN A 1 279 ? 15.898 -9.940 2.724 1.00 92.06 279 ASN A O 1
ATOM 2265 N N . TYR A 1 280 ? 14.084 -10.253 4.002 1.00 94.25 280 TYR A N 1
ATOM 2266 C CA . TYR A 1 280 ? 13.571 -11.409 3.264 1.00 94.25 280 TYR A CA 1
ATOM 2267 C C . TYR A 1 280 ? 14.624 -12.496 2.984 1.00 94.25 280 TYR A C 1
ATOM 2269 O O . TYR A 1 280 ? 14.617 -13.136 1.942 1.00 94.25 280 TYR A O 1
ATOM 2277 N N . GLY A 1 281 ? 15.528 -12.714 3.944 1.00 90.12 281 GLY A N 1
ATOM 2278 C CA . GLY A 1 281 ? 16.533 -13.777 3.876 1.00 90.12 281 GLY A CA 1
ATOM 2279 C C . GLY A 1 281 ? 17.844 -13.403 3.182 1.00 90.12 281 GLY A C 1
ATOM 2280 O O . GLY A 1 281 ? 18.768 -14.209 3.233 1.00 90.12 281 GLY A O 1
ATOM 2281 N N . VAL A 1 282 ? 17.976 -12.202 2.602 1.00 92.69 282 VAL A N 1
ATOM 2282 C CA . VAL A 1 282 ? 19.250 -11.779 1.992 1.00 92.69 282 VAL A CA 1
ATOM 2283 C C . VAL A 1 282 ? 20.242 -11.234 3.022 1.00 92.69 282 VAL A C 1
ATOM 2285 O O . VAL A 1 282 ? 19.862 -10.650 4.048 1.00 92.69 282 VAL A O 1
ATOM 2288 N N . SER A 1 283 ? 21.530 -11.425 2.740 1.00 91.12 283 SER A N 1
ATOM 2289 C CA . SER A 1 283 ? 22.643 -10.977 3.579 1.00 91.12 283 SER A CA 1
ATOM 2290 C C . SER A 1 283 ? 22.893 -9.473 3.445 1.00 91.12 283 SER A C 1
ATOM 2292 O O . SER A 1 283 ? 22.384 -8.794 2.551 1.00 91.12 283 SER A O 1
ATOM 2294 N N . ALA A 1 284 ? 23.706 -8.916 4.345 1.00 87.81 284 ALA A N 1
ATOM 2295 C CA . ALA A 1 284 ? 24.106 -7.515 4.255 1.00 87.81 284 ALA A CA 1
ATOM 2296 C C . ALA A 1 284 ? 24.843 -7.237 2.930 1.00 87.81 284 ALA A C 1
ATOM 2298 O O . ALA A 1 284 ? 25.794 -7.932 2.587 1.00 87.81 284 ALA A O 1
ATOM 2299 N N . GLY A 1 285 ? 24.406 -6.205 2.205 1.00 86.12 285 GLY A N 1
ATOM 2300 C CA . GLY A 1 285 ? 24.960 -5.831 0.897 1.00 86.12 285 GLY A CA 1
ATOM 2301 C C . GLY A 1 285 ? 24.264 -6.485 -0.301 1.00 86.12 285 GLY A C 1
ATOM 2302 O O . GLY A 1 285 ? 24.349 -5.945 -1.406 1.00 86.12 285 GLY A O 1
ATOM 2303 N N . GLU A 1 286 ? 23.513 -7.565 -0.082 1.00 92.50 286 GLU A N 1
ATOM 2304 C CA . GLU A 1 286 ? 22.724 -8.234 -1.118 1.00 92.50 286 GLU A CA 1
ATOM 2305 C C . GLU A 1 286 ? 21.398 -7.505 -1.386 1.00 92.50 286 GLU A C 1
ATOM 2307 O O . GLU A 1 286 ? 21.031 -6.532 -0.719 1.00 92.50 286 GLU A O 1
ATOM 2312 N N . THR A 1 287 ? 20.685 -7.932 -2.425 1.00 94.06 287 THR A N 1
ATOM 2313 C CA . THR A 1 287 ? 19.387 -7.379 -2.828 1.00 94.06 287 THR A CA 1
ATOM 2314 C C . THR A 1 287 ? 18.462 -8.516 -3.245 1.00 94.06 287 THR A C 1
ATOM 2316 O O . THR A 1 287 ? 18.920 -9.517 -3.788 1.00 94.06 287 THR A O 1
ATOM 2319 N N . PHE A 1 288 ? 17.165 -8.356 -3.001 1.00 95.88 288 PHE A N 1
ATOM 2320 C CA . PHE A 1 288 ? 16.114 -9.229 -3.516 1.00 95.88 288 PHE A CA 1
ATOM 2321 C C . PHE A 1 288 ? 15.201 -8.464 -4.471 1.00 95.88 288 PHE A C 1
ATOM 2323 O O . PHE A 1 288 ? 15.060 -7.242 -4.378 1.00 95.88 288 PHE A O 1
ATOM 2330 N N . PHE A 1 289 ? 14.529 -9.212 -5.340 1.00 97.88 289 PHE A N 1
ATOM 2331 C CA . PHE A 1 289 ? 13.410 -8.736 -6.135 1.00 97.88 289 PHE A CA 1
ATOM 2332 C C . PHE A 1 289 ? 12.351 -9.833 -6.224 1.00 97.88 289 PHE A C 1
ATOM 2334 O O . PHE A 1 289 ? 12.683 -10.982 -6.511 1.00 97.88 289 PHE A O 1
ATOM 2341 N N . TYR A 1 290 ? 11.091 -9.461 -6.007 1.00 98.31 290 TYR A N 1
ATOM 2342 C CA . TYR A 1 290 ? 9.946 -10.347 -6.191 1.00 98.31 290 TYR A CA 1
ATOM 2343 C C . TYR A 1 290 ? 8.893 -9.668 -7.064 1.00 98.31 290 TYR A C 1
ATOM 2345 O O . TYR A 1 290 ? 8.289 -8.673 -6.659 1.00 98.31 290 TYR A O 1
ATOM 2353 N N . ALA A 1 291 ? 8.660 -10.200 -8.264 1.00 98.56 291 ALA A N 1
ATOM 2354 C CA . ALA A 1 291 ? 7.646 -9.678 -9.174 1.00 98.56 291 ALA A CA 1
ATOM 2355 C C . ALA A 1 291 ? 6.236 -9.956 -8.644 1.00 98.56 291 ALA A C 1
ATOM 2357 O O . ALA A 1 291 ? 5.942 -11.066 -8.199 1.00 98.56 291 ALA A O 1
ATOM 2358 N N . PHE A 1 292 ? 5.344 -8.972 -8.731 1.00 98.12 292 PHE A N 1
ATOM 2359 C CA . PHE A 1 292 ? 3.944 -9.142 -8.342 1.00 98.12 292 PHE A CA 1
ATOM 2360 C C . PHE A 1 292 ? 2.959 -8.893 -9.484 1.00 98.12 292 PHE A C 1
ATOM 2362 O O . PHE A 1 292 ? 1.829 -9.372 -9.390 1.00 98.12 292 PHE A O 1
ATOM 2369 N N . ASP A 1 293 ? 3.352 -8.200 -10.557 1.00 97.62 293 ASP A N 1
ATOM 2370 C CA . ASP A 1 293 ? 2.451 -7.903 -11.675 1.00 97.62 293 ASP A CA 1
ATOM 2371 C C . ASP A 1 293 ? 3.199 -7.575 -12.970 1.00 97.62 293 ASP A C 1
ATOM 2373 O O . ASP A 1 293 ? 4.355 -7.143 -12.950 1.00 97.62 293 ASP A O 1
ATOM 2377 N N . VAL A 1 294 ? 2.515 -7.744 -14.094 1.00 96.88 294 VAL A N 1
ATOM 2378 C CA . VAL A 1 294 ? 2.993 -7.367 -15.423 1.00 96.88 294 VAL A CA 1
ATOM 2379 C C . VAL A 1 294 ? 1.955 -6.479 -16.084 1.00 96.88 294 VAL A C 1
ATOM 2381 O O . VAL A 1 294 ? 0.787 -6.840 -16.158 1.00 96.88 294 VAL A O 1
ATOM 2384 N N . LEU A 1 295 ? 2.394 -5.344 -16.629 1.00 94.88 295 LEU A N 1
ATOM 2385 C CA . LEU A 1 295 ? 1.617 -4.604 -17.619 1.00 94.88 295 LEU A CA 1
ATOM 2386 C C . LEU A 1 295 ? 2.097 -5.007 -19.011 1.00 94.88 295 LEU A C 1
ATOM 2388 O O . LEU A 1 295 ? 3.132 -4.530 -19.488 1.00 94.88 295 LEU A O 1
ATOM 2392 N N . GLY A 1 296 ? 1.340 -5.893 -19.643 1.00 91.38 296 GLY A N 1
ATOM 2393 C CA . GLY A 1 296 ? 1.576 -6.345 -21.003 1.00 91.38 296 GLY A CA 1
ATOM 2394 C C . GLY A 1 296 ? 0.894 -5.457 -22.039 1.00 91.38 296 GLY A C 1
ATOM 2395 O O . GLY A 1 296 ? -0.025 -4.689 -21.744 1.00 91.38 296 GLY A O 1
ATOM 2396 N N . LEU A 1 297 ? 1.337 -5.590 -23.285 1.00 83.44 297 LEU A N 1
ATOM 2397 C CA . LEU A 1 297 ? 0.703 -4.992 -24.457 1.00 83.44 297 LEU A CA 1
ATOM 2398 C C . LEU A 1 297 ? 0.262 -6.108 -25.404 1.00 83.44 297 LEU A C 1
ATOM 2400 O O . LEU A 1 297 ? 1.069 -6.976 -25.744 1.00 83.44 297 LEU A O 1
ATOM 2404 N N . ARG A 1 298 ? -1.004 -6.091 -25.835 1.00 71.69 298 ARG A N 1
ATOM 2405 C CA . ARG A 1 298 ? -1.506 -7.037 -26.837 1.00 71.69 298 ARG A CA 1
ATOM 2406 C C . ARG A 1 298 ? -0.987 -6.657 -28.219 1.00 71.69 298 ARG A C 1
ATOM 2408 O O . ARG A 1 298 ? -0.975 -5.482 -28.597 1.00 71.69 298 ARG A O 1
ATOM 2415 N N . TYR A 1 299 ? -0.569 -7.680 -28.953 1.00 64.56 299 TYR A N 1
ATOM 2416 C CA . TYR A 1 299 ? -0.261 -7.602 -30.371 1.00 64.56 299 TYR A CA 1
ATOM 2417 C C . TYR A 1 299 ? -1.480 -8.089 -31.149 1.00 64.56 299 TYR A C 1
ATOM 2419 O O . TYR A 1 299 ? -1.927 -9.214 -30.928 1.00 64.56 299 TYR A O 1
ATOM 2427 N N . ASP A 1 300 ? -2.005 -7.256 -32.042 1.00 52.31 300 ASP A N 1
ATOM 2428 C CA . ASP A 1 300 ? -3.077 -7.662 -32.946 1.00 52.31 300 ASP A CA 1
ATOM 2429 C C . ASP A 1 300 ? -2.458 -8.119 -34.272 1.00 52.31 300 ASP A C 1
ATOM 2431 O O . ASP A 1 300 ? -1.924 -7.311 -35.037 1.00 52.31 300 ASP A O 1
ATOM 2435 N N . ALA A 1 301 ? -2.434 -9.435 -34.497 1.00 50.34 301 ALA A N 1
ATOM 2436 C CA . ALA A 1 301 ? -1.788 -10.042 -35.661 1.00 50.34 301 ALA A CA 1
ATOM 2437 C C . ALA A 1 301 ? -2.644 -9.982 -36.936 1.00 50.34 301 ALA A C 1
ATOM 2439 O O . ALA A 1 301 ? -2.105 -10.155 -38.029 1.00 50.34 301 ALA A O 1
ATOM 2440 N N . ASP A 1 302 ? -3.940 -9.693 -36.801 1.00 50.72 302 ASP A N 1
ATOM 2441 C CA . ASP A 1 302 ? -4.916 -9.749 -37.895 1.00 50.72 302 ASP A CA 1
ATOM 2442 C C . ASP A 1 302 ? -5.041 -8.430 -38.677 1.00 50.72 302 ASP A C 1
ATOM 2444 O O . ASP A 1 302 ? -5.747 -8.358 -39.685 1.00 50.72 302 ASP A O 1
ATOM 2448 N N . MET A 1 303 ? -4.319 -7.379 -38.272 1.00 49.66 303 MET A N 1
ATOM 2449 C CA . MET A 1 303 ? -4.214 -6.139 -39.040 1.00 49.66 303 MET A CA 1
ATOM 2450 C C . MET A 1 303 ? -2.857 -6.047 -39.738 1.00 49.66 303 MET A C 1
ATOM 2452 O O . MET A 1 303 ? -1.800 -6.163 -39.119 1.00 49.66 303 MET A O 1
ATOM 2456 N N . SER A 1 304 ? -2.880 -5.806 -41.053 1.00 44.22 304 SER A N 1
ATOM 2457 C CA . SER A 1 304 ? -1.690 -5.550 -41.868 1.00 44.22 304 SER A CA 1
ATOM 2458 C C . SER A 1 304 ? -0.977 -4.285 -41.375 1.00 44.22 304 SER A C 1
ATOM 2460 O O . SER A 1 304 ? -1.285 -3.168 -41.794 1.00 44.22 304 SER A O 1
ATOM 2462 N N . GLY A 1 305 ? -0.048 -4.475 -40.443 1.00 48.00 305 GLY A N 1
ATOM 2463 C CA . GLY A 1 305 ? 0.652 -3.419 -39.726 1.00 48.00 305 GLY A CA 1
ATOM 2464 C C . GLY A 1 305 ? 0.458 -3.589 -38.226 1.00 48.00 305 GLY A C 1
ATOM 2465 O O . GLY A 1 305 ? -0.515 -3.093 -37.674 1.00 48.00 305 GLY A O 1
ATOM 2466 N N . ALA A 1 306 ? 1.414 -4.264 -37.587 1.00 43.44 306 ALA A N 1
ATOM 2467 C CA . ALA A 1 306 ? 1.559 -4.384 -36.141 1.00 43.44 306 ALA A CA 1
ATOM 2468 C C . ALA A 1 306 ? 1.265 -3.057 -35.421 1.00 43.44 306 ALA A C 1
ATOM 2470 O O . ALA A 1 306 ? 2.119 -2.167 -35.368 1.00 43.44 306 ALA A O 1
ATOM 2471 N N . GLN A 1 307 ? 0.069 -2.908 -34.855 1.00 51.00 307 GLN A N 1
ATOM 2472 C CA . GLN A 1 307 ? -0.246 -1.781 -33.988 1.00 51.00 307 GLN A CA 1
ATOM 2473 C C . GLN A 1 307 ? -0.490 -2.291 -32.574 1.00 51.00 307 GLN A C 1
ATOM 2475 O O . GLN A 1 307 ? -1.237 -3.232 -32.346 1.00 51.00 307 GLN A O 1
ATOM 2480 N N . TRP A 1 308 ? 0.171 -1.648 -31.616 1.00 57.31 308 TRP A N 1
ATOM 2481 C CA . TRP A 1 308 ? -0.090 -1.829 -30.193 1.00 57.31 308 TRP A CA 1
ATOM 2482 C C . TRP A 1 308 ? -1.454 -1.214 -29.875 1.00 57.31 308 TRP A C 1
ATOM 2484 O O . TRP A 1 308 ? -1.573 0.022 -29.894 1.00 57.31 308 TRP A O 1
ATOM 2494 N N . THR A 1 309 ? -2.461 -2.056 -29.644 1.00 57.31 309 THR A N 1
ATOM 2495 C CA . THR A 1 309 ? -3.864 -1.634 -29.524 1.00 57.31 309 THR A CA 1
ATOM 2496 C C . THR A 1 309 ? -4.320 -1.502 -28.073 1.00 57.31 309 THR A C 1
ATOM 2498 O O . THR A 1 309 ? -4.938 -0.489 -27.752 1.00 57.31 309 THR A O 1
ATOM 2501 N N . GLU A 1 310 ? -3.962 -2.431 -27.174 1.00 74.19 310 GLU A N 1
ATOM 2502 C CA . GLU A 1 310 ? -4.458 -2.436 -25.784 1.00 74.19 310 GLU A CA 1
ATOM 2503 C C . GLU A 1 310 ? -3.444 -2.997 -24.771 1.00 74.19 310 GLU A C 1
ATOM 2505 O O . GLU A 1 310 ? -2.698 -3.933 -25.068 1.00 74.19 310 GLU A O 1
ATOM 2510 N N . SER A 1 311 ? -3.422 -2.437 -23.556 1.00 85.69 311 SER A N 1
ATOM 2511 C CA . SER A 1 311 ? -2.634 -2.968 -22.436 1.00 85.69 311 SER A CA 1
ATOM 2512 C C . SER A 1 311 ? -3.466 -3.890 -21.546 1.00 85.69 311 SER A C 1
ATOM 2514 O O . SER A 1 311 ? -4.677 -3.719 -21.423 1.00 85.69 311 SER A O 1
ATOM 2516 N N . PHE A 1 312 ? -2.818 -4.843 -20.884 1.00 90.56 312 PHE A N 1
ATOM 2517 C CA . PHE A 1 312 ? -3.457 -5.763 -19.944 1.00 90.56 312 PHE A CA 1
ATOM 2518 C C . PHE A 1 312 ? -2.568 -6.000 -18.726 1.00 90.56 312 PHE A C 1
ATOM 2520 O O . PHE A 1 312 ? -1.353 -5.837 -18.804 1.00 90.56 312 PHE A O 1
ATOM 2527 N N . TRP A 1 313 ? -3.187 -6.385 -17.617 1.00 93.62 313 TRP A N 1
ATOM 2528 C CA . TRP A 1 313 ? -2.489 -6.805 -16.410 1.00 93.62 313 TRP A CA 1
ATOM 2529 C C . TRP A 1 313 ? -2.567 -8.322 -16.269 1.00 93.62 313 TRP A C 1
ATOM 2531 O O . TRP A 1 313 ? -3.590 -8.910 -16.634 1.00 93.62 313 TRP A O 1
ATOM 2541 N N . ASP A 1 314 ? -1.495 -8.944 -15.785 1.00 94.88 314 ASP A N 1
ATOM 2542 C CA . ASP A 1 314 ? -1.468 -10.382 -15.530 1.00 94.88 314 ASP A CA 1
ATOM 2543 C C . ASP A 1 314 ? -0.377 -10.764 -14.515 1.00 94.88 314 ASP A C 1
ATOM 2545 O O . ASP A 1 314 ? 0.571 -10.029 -14.229 1.00 94.88 314 ASP A O 1
ATOM 2549 N N . TRP A 1 315 ? -0.497 -11.971 -13.977 1.00 96.44 315 TRP A N 1
ATOM 2550 C CA . TRP A 1 315 ? 0.488 -12.574 -13.099 1.00 96.44 315 TRP A CA 1
ATOM 2551 C C . TRP A 1 315 ? 1.826 -12.818 -13.825 1.00 96.44 315 TRP A C 1
ATOM 2553 O O . TRP A 1 315 ? 1.831 -13.515 -14.841 1.00 96.44 315 TRP A O 1
ATOM 2563 N N . PRO A 1 316 ? 2.988 -12.375 -13.294 1.00 97.31 316 PRO A N 1
ATOM 2564 C CA . PRO A 1 316 ? 4.276 -12.598 -13.953 1.00 97.31 316 PRO A CA 1
ATOM 2565 C C . PRO A 1 316 ? 4.603 -14.084 -14.164 1.00 97.31 316 PRO A C 1
ATOM 2567 O O . PRO A 1 316 ? 5.220 -14.442 -15.167 1.00 97.31 316 PRO A O 1
ATOM 2570 N N . GLY A 1 317 ? 4.135 -14.968 -13.274 1.00 96.38 317 GLY A N 1
ATOM 2571 C CA . GLY A 1 317 ? 4.327 -16.413 -13.423 1.00 96.38 317 GLY A CA 1
ATOM 2572 C C . GLY A 1 317 ? 3.609 -17.012 -14.640 1.00 96.38 317 GLY A C 1
ATOM 2573 O O . GLY A 1 317 ? 4.092 -17.996 -15.193 1.00 96.38 317 GLY A O 1
ATOM 2574 N N . ASN A 1 318 ? 2.524 -16.394 -15.131 1.00 95.69 318 ASN A N 1
ATOM 2575 C CA . ASN A 1 318 ? 1.879 -16.800 -16.392 1.00 95.69 318 ASN A CA 1
ATOM 2576 C C . ASN A 1 318 ? 2.759 -16.497 -17.616 1.00 95.69 318 ASN A C 1
ATOM 2578 O O . ASN A 1 318 ? 2.562 -17.072 -18.685 1.00 95.69 318 ASN A O 1
ATOM 2582 N N . HIS A 1 319 ? 3.754 -15.624 -17.449 1.00 95.88 319 HIS A N 1
ATOM 2583 C CA . HIS A 1 319 ? 4.703 -15.208 -18.478 1.00 95.88 319 HIS A CA 1
ATOM 2584 C C . HIS A 1 319 ? 6.118 -15.737 -18.218 1.00 95.88 319 HIS A C 1
ATOM 2586 O O . HIS A 1 319 ? 7.092 -15.176 -18.718 1.00 95.88 319 HIS A O 1
ATOM 2592 N N . GLY A 1 320 ? 6.243 -16.806 -17.427 1.00 96.56 320 GLY A N 1
ATOM 2593 C CA . GLY A 1 320 ? 7.513 -17.491 -17.199 1.00 96.56 320 GLY A CA 1
ATOM 2594 C C . GLY A 1 320 ? 8.511 -16.731 -16.326 1.00 96.56 320 GLY A C 1
ATOM 2595 O O . GLY A 1 320 ? 9.679 -17.099 -16.334 1.00 96.56 320 GLY A O 1
ATOM 2596 N N . PHE A 1 321 ? 8.081 -15.700 -15.587 1.00 98.00 321 PHE A N 1
ATOM 2597 C CA . PHE A 1 321 ? 8.925 -15.069 -14.573 1.00 98.00 321 PHE A CA 1
ATOM 2598 C C . PHE A 1 321 ? 8.856 -15.875 -13.268 1.00 98.00 321 PHE A C 1
ATOM 2600 O O . PHE A 1 321 ? 7.793 -15.968 -12.654 1.00 98.00 321 PHE A O 1
ATOM 2607 N N . ALA A 1 322 ? 9.968 -16.475 -12.852 1.00 95.94 322 ALA A N 1
ATOM 2608 C CA . ALA A 1 322 ? 10.047 -17.386 -11.714 1.00 95.94 322 ALA A CA 1
ATOM 2609 C C . ALA A 1 322 ? 10.151 -16.658 -10.367 1.00 95.94 322 ALA A C 1
ATOM 2611 O O . ALA A 1 322 ? 9.574 -17.105 -9.375 1.00 95.94 322 ALA A O 1
ATOM 2612 N N . SER A 1 323 ? 10.875 -15.536 -10.318 1.00 96.31 323 SER A N 1
ATOM 2613 C CA . SER A 1 323 ? 11.141 -14.789 -9.078 1.00 96.31 323 SER A CA 1
ATOM 2614 C C . SER A 1 323 ? 9.943 -13.926 -8.643 1.00 96.31 323 SER A C 1
ATOM 2616 O O . SER A 1 323 ? 10.024 -12.700 -8.580 1.00 96.31 323 SER A O 1
ATOM 2618 N N . THR A 1 324 ? 8.792 -14.544 -8.382 1.00 98.19 324 THR A N 1
ATOM 2619 C CA . THR A 1 324 ? 7.552 -13.849 -8.004 1.00 98.19 324 THR A CA 1
ATOM 2620 C C . THR A 1 324 ? 7.365 -13.741 -6.494 1.00 98.19 324 THR A C 1
ATOM 2622 O O . THR A 1 324 ? 7.941 -14.511 -5.725 1.00 98.19 324 THR A O 1
ATOM 2625 N N . VAL A 1 325 ? 6.492 -12.833 -6.052 1.00 98.38 325 VAL A N 1
ATOM 2626 C CA . VAL A 1 325 ? 5.983 -12.850 -4.672 1.00 98.38 325 VAL A CA 1
ATOM 2627 C C . VAL A 1 325 ? 5.330 -14.210 -4.362 1.00 98.38 325 VAL A C 1
ATOM 2629 O O . VAL A 1 325 ? 4.715 -14.805 -5.251 1.00 98.38 325 VAL A O 1
ATOM 2632 N N . PRO A 1 326 ? 5.439 -14.742 -3.132 1.00 98.00 326 PRO A N 1
ATOM 2633 C CA . PRO A 1 326 ? 4.832 -16.025 -2.798 1.00 98.00 326 PRO A CA 1
ATOM 2634 C C . PRO A 1 326 ? 3.312 -16.036 -2.989 1.00 98.00 326 PRO A C 1
ATOM 2636 O O . PRO A 1 326 ? 2.608 -15.123 -2.548 1.00 98.00 326 PRO A O 1
ATOM 2639 N N . VAL A 1 327 ? 2.794 -17.107 -3.593 1.00 98.19 327 VAL A N 1
ATOM 2640 C CA . VAL A 1 327 ? 1.352 -17.373 -3.656 1.00 98.19 327 VAL A CA 1
ATOM 2641 C C . VAL A 1 327 ? 0.913 -17.944 -2.314 1.00 98.19 327 VAL A C 1
ATOM 2643 O O . VAL A 1 327 ? 1.376 -18.999 -1.891 1.00 98.19 327 VAL A O 1
ATOM 2646 N N . VAL A 1 328 ? 0.011 -17.238 -1.642 1.00 98.44 328 VAL A N 1
ATOM 2647 C CA . VAL A 1 328 ? -0.539 -17.633 -0.342 1.00 98.44 328 VAL A CA 1
ATOM 2648 C C . VAL A 1 328 ? -1.762 -18.523 -0.527 1.00 98.44 328 VAL A C 1
ATOM 2650 O O . VAL A 1 328 ? -1.954 -19.473 0.227 1.00 98.44 328 VAL A O 1
ATOM 2653 N N . TYR A 1 329 ? -2.596 -18.211 -1.520 1.00 98.44 329 TYR A N 1
ATOM 2654 C CA . TYR A 1 329 ? -3.822 -18.944 -1.811 1.00 98.44 329 TYR A CA 1
ATOM 2655 C C . TYR A 1 329 ? -4.267 -18.729 -3.261 1.00 98.44 329 TYR A C 1
ATOM 2657 O O . TYR A 1 329 ? -4.062 -17.665 -3.843 1.00 98.44 329 TYR A O 1
ATOM 2665 N N . SER A 1 330 ? -4.902 -19.743 -3.842 1.00 97.75 330 SER A N 1
ATOM 2666 C CA . SER A 1 330 ? -5.565 -19.655 -5.141 1.00 97.75 330 SER A CA 1
ATOM 2667 C C . SER A 1 330 ? -6.806 -20.541 -5.105 1.00 97.75 330 SER A C 1
ATOM 2669 O O . SER A 1 330 ? -6.697 -21.741 -4.850 1.00 97.75 330 SER A O 1
ATOM 2671 N N . GLY A 1 331 ? -7.984 -19.962 -5.315 1.00 97.88 331 GLY A N 1
ATOM 2672 C CA . GLY A 1 331 ? -9.250 -20.675 -5.149 1.00 97.88 331 GLY A CA 1
ATOM 2673 C C . GLY A 1 331 ? -10.442 -19.734 -5.022 1.00 97.88 331 GLY A C 1
ATOM 2674 O O . GLY A 1 331 ? -10.359 -18.577 -5.423 1.00 97.88 331 GLY A O 1
ATOM 2675 N N . SER A 1 332 ? -11.560 -20.237 -4.504 1.00 98.12 332 SER A N 1
ATOM 2676 C CA . SER A 1 332 ? -12.769 -19.439 -4.287 1.00 98.12 332 SER A CA 1
ATOM 2677 C C . SER A 1 332 ? -12.601 -18.465 -3.124 1.00 98.12 332 SER A C 1
ATOM 2679 O O . SER A 1 332 ? -12.145 -18.837 -2.046 1.00 98.12 332 SER A O 1
ATOM 2681 N N . PHE A 1 333 ? -12.996 -17.216 -3.338 1.00 98.12 333 PHE A N 1
ATOM 2682 C CA . PHE A 1 333 ? -12.999 -16.186 -2.316 1.00 98.12 333 PHE A CA 1
ATOM 2683 C C . PHE A 1 333 ? -14.070 -16.460 -1.264 1.00 98.12 333 PHE A C 1
ATOM 2685 O O . PHE A 1 333 ? -15.205 -16.791 -1.601 1.00 98.12 333 PHE A O 1
ATOM 2692 N N . ASN A 1 334 ? -13.681 -16.294 -0.005 1.00 96.06 334 ASN A N 1
ATOM 2693 C CA . ASN A 1 334 ? -14.555 -16.209 1.155 1.00 96.06 334 ASN A CA 1
ATOM 2694 C C . ASN A 1 334 ? -13.865 -15.371 2.242 1.00 96.06 334 ASN A C 1
ATOM 2696 O O . ASN A 1 334 ? -12.674 -15.060 2.131 1.00 96.06 334 ASN A O 1
ATOM 2700 N N . ASP A 1 335 ? -14.575 -15.036 3.317 1.00 92.06 335 ASP A N 1
ATOM 2701 C CA . ASP A 1 335 ? -14.023 -14.211 4.401 1.00 92.06 335 ASP A CA 1
ATOM 2702 C C . ASP A 1 335 ? -12.796 -14.832 5.105 1.00 92.06 335 ASP A C 1
ATOM 2704 O O . ASP A 1 335 ? -11.965 -14.103 5.654 1.00 92.06 335 ASP A O 1
ATOM 2708 N N . GLU A 1 336 ? -12.607 -16.158 5.061 1.00 95.06 336 GLU A N 1
ATOM 2709 C CA . GLU A 1 336 ? -11.408 -16.807 5.619 1.00 95.06 336 GLU A CA 1
ATOM 2710 C C . GLU A 1 336 ? -10.140 -16.436 4.839 1.00 95.06 336 GLU A C 1
ATOM 2712 O O . GLU A 1 336 ? -9.060 -16.351 5.427 1.00 95.06 336 GLU A O 1
ATOM 2717 N N . VAL A 1 337 ? -10.260 -16.127 3.541 1.00 96.62 337 VAL A N 1
ATOM 2718 C CA . VAL A 1 337 ? -9.140 -15.645 2.715 1.00 96.62 337 VAL A CA 1
ATOM 2719 C C . VAL A 1 337 ? -8.542 -14.360 3.289 1.00 96.62 337 VAL A C 1
ATOM 2721 O O . VAL A 1 337 ? -7.327 -14.168 3.247 1.00 96.62 337 VAL A O 1
ATOM 2724 N N . LEU A 1 338 ? -9.364 -13.493 3.888 1.00 95.44 338 LEU A N 1
ATOM 2725 C CA . LEU A 1 338 ? -8.902 -12.239 4.490 1.00 95.44 338 LEU A CA 1
ATOM 2726 C C . LEU A 1 338 ? -7.992 -12.484 5.700 1.00 95.44 338 LEU A C 1
ATOM 2728 O O . LEU A 1 338 ? -7.079 -11.698 5.956 1.00 95.44 338 LEU A O 1
ATOM 2732 N N . LYS A 1 339 ? -8.199 -13.591 6.424 1.00 95.50 339 LYS A N 1
ATOM 2733 C CA . LYS A 1 339 ? -7.390 -13.957 7.597 1.00 95.50 339 LYS A CA 1
ATOM 2734 C C . LYS A 1 339 ? -5.970 -14.375 7.218 1.00 95.50 339 LYS A C 1
ATOM 2736 O O . LYS A 1 339 ? -5.078 -14.288 8.055 1.00 95.50 339 LYS A O 1
ATOM 2741 N N . LEU A 1 340 ? -5.739 -14.744 5.954 1.00 96.94 340 LEU A N 1
ATOM 2742 C CA . LEU A 1 340 ? -4.413 -15.085 5.421 1.00 96.94 340 LEU A CA 1
ATOM 2743 C C . LEU A 1 340 ? -3.451 -13.885 5.363 1.00 96.94 340 LEU A C 1
ATOM 2745 O O . LEU A 1 340 ? -2.256 -14.070 5.111 1.00 96.94 340 LEU A O 1
ATOM 2749 N N . ALA A 1 341 ? -3.958 -12.666 5.596 1.00 97.12 341 ALA A N 1
ATOM 2750 C CA . ALA A 1 341 ? -3.134 -11.487 5.833 1.00 97.12 341 ALA A CA 1
ATOM 2751 C C . ALA A 1 341 ? -2.212 -11.672 7.046 1.00 97.12 341 ALA A C 1
ATOM 2753 O O . ALA A 1 341 ? -1.058 -11.256 7.000 1.00 97.12 341 ALA A O 1
ATOM 2754 N N . ASP A 1 342 ? -2.695 -12.330 8.104 1.00 95.50 342 ASP A N 1
ATOM 2755 C CA . ASP A 1 342 ? -1.894 -12.662 9.276 1.00 95.50 342 ASP A CA 1
ATOM 2756 C C . ASP A 1 342 ? -1.146 -13.984 9.054 1.00 95.50 342 ASP A C 1
ATOM 2758 O O . ASP A 1 342 ? -1.746 -15.037 8.850 1.00 95.50 342 ASP A O 1
ATOM 2762 N N . GLY A 1 343 ? 0.179 -13.954 9.169 1.00 94.94 343 GLY A N 1
ATOM 2763 C CA . GLY A 1 343 ? 1.004 -15.157 9.103 1.00 94.94 343 GLY A CA 1
ATOM 2764 C C . GLY A 1 343 ? 2.490 -14.843 9.007 1.00 94.94 343 GLY A C 1
ATOM 2765 O O . GLY A 1 343 ? 2.887 -13.687 8.848 1.00 94.94 343 GLY A O 1
ATOM 2766 N N . ASP A 1 344 ? 3.318 -15.877 9.080 1.00 96.50 344 ASP A N 1
ATOM 2767 C CA . ASP A 1 344 ? 4.749 -15.748 8.802 1.00 96.50 344 ASP A CA 1
ATOM 2768 C C . ASP A 1 344 ? 4.983 -15.544 7.300 1.00 96.50 344 ASP A C 1
ATOM 2770 O O . ASP A 1 344 ? 4.147 -15.932 6.485 1.00 96.50 344 ASP A O 1
ATOM 2774 N N . THR A 1 345 ? 6.080 -14.905 6.905 1.00 97.06 345 THR A N 1
ATOM 2775 C CA . THR A 1 345 ? 6.461 -14.794 5.488 1.00 97.06 345 THR A CA 1
ATOM 2776 C C . THR A 1 345 ? 6.647 -16.182 4.860 1.00 97.06 345 THR A C 1
ATOM 2778 O O . THR A 1 345 ? 7.148 -17.103 5.503 1.00 97.06 345 THR A O 1
ATOM 2781 N N . LEU A 1 346 ? 6.219 -16.342 3.609 1.00 97.62 346 LEU A N 1
ATOM 2782 C CA . LEU A 1 346 ? 6.428 -17.537 2.788 1.00 97.62 346 LEU A CA 1
ATOM 2783 C C . LEU A 1 346 ? 7.668 -17.421 1.902 1.00 97.62 346 LEU A C 1
ATOM 2785 O O . LEU A 1 346 ? 7.963 -18.355 1.156 1.00 97.62 346 LEU A O 1
ATOM 2789 N N . VAL A 1 347 ? 8.386 -16.294 1.947 1.00 96.56 347 VAL A N 1
ATOM 2790 C CA . VAL A 1 347 ? 9.641 -16.160 1.208 1.00 96.56 347 VAL A CA 1
ATOM 2791 C C . VAL A 1 347 ? 10.634 -17.214 1.722 1.00 96.56 347 VAL A C 1
ATOM 2793 O O . VAL A 1 347 ? 10.935 -17.230 2.920 1.00 96.56 347 VAL A O 1
ATOM 2796 N N . PRO A 1 348 ? 11.156 -18.107 0.857 1.00 92.62 348 PRO A N 1
ATOM 2797 C CA . PRO A 1 348 ? 12.039 -19.184 1.292 1.00 92.62 348 PRO A CA 1
ATOM 2798 C C . PRO A 1 348 ? 13.264 -18.665 2.053 1.00 92.62 348 PRO A C 1
ATOM 2800 O O . PRO A 1 348 ? 13.988 -17.799 1.573 1.00 92.62 348 PRO A O 1
ATOM 2803 N N . GLY A 1 349 ? 13.500 -19.200 3.253 1.00 90.44 349 GLY A N 1
ATOM 2804 C CA . GLY A 1 349 ? 14.631 -18.816 4.107 1.00 90.44 349 GLY A CA 1
ATOM 2805 C C . GLY A 1 349 ? 14.453 -17.503 4.881 1.00 90.44 349 GLY A C 1
ATOM 2806 O O . GLY A 1 349 ? 15.240 -17.228 5.791 1.00 90.44 349 GLY A O 1
ATOM 2807 N N . ALA A 1 350 ? 13.411 -16.718 4.594 1.00 94.44 350 ALA A N 1
ATOM 2808 C CA . ALA A 1 350 ? 13.086 -15.524 5.359 1.00 94.44 350 ALA A CA 1
ATOM 2809 C C . ALA A 1 350 ? 12.432 -15.874 6.707 1.00 94.44 350 ALA A C 1
ATOM 2811 O O . ALA A 1 350 ? 11.823 -16.928 6.889 1.00 94.44 350 ALA A O 1
ATOM 2812 N N . LYS A 1 351 ? 12.560 -14.965 7.679 1.00 92.38 351 LYS A N 1
ATOM 2813 C CA . LYS A 1 351 ? 11.910 -15.061 8.993 1.00 92.38 351 LYS A CA 1
ATOM 2814 C C . LYS A 1 351 ? 11.117 -13.793 9.266 1.00 92.38 351 LYS A C 1
ATOM 2816 O O . LYS A 1 351 ? 11.555 -12.702 8.911 1.00 92.38 351 LYS A O 1
ATOM 2821 N N . GLY A 1 352 ? 10.012 -13.932 9.989 1.00 92.00 352 GLY A N 1
ATOM 2822 C CA . GLY A 1 352 ? 9.177 -12.816 10.420 1.00 92.00 352 GLY A CA 1
ATOM 2823 C C . GLY A 1 352 ? 7.751 -12.926 9.904 1.00 92.00 352 GLY A C 1
ATOM 2824 O O . GLY A 1 352 ? 7.404 -13.862 9.192 1.00 92.00 352 GLY A O 1
ATOM 2825 N N . ILE A 1 353 ? 6.934 -11.950 10.286 1.00 94.06 353 ILE A N 1
ATOM 2826 C CA . ILE A 1 353 ? 5.542 -11.848 9.854 1.00 94.06 353 ILE A CA 1
ATOM 2827 C C . ILE A 1 353 ? 5.468 -11.164 8.493 1.00 94.06 353 ILE A C 1
ATOM 2829 O O . ILE A 1 353 ? 6.222 -10.220 8.236 1.00 94.06 353 ILE A O 1
ATOM 2833 N N . ARG A 1 354 ? 4.551 -11.618 7.642 1.00 95.69 354 ARG A N 1
ATOM 2834 C CA . ARG A 1 354 ? 4.227 -10.909 6.402 1.00 95.69 354 ARG A CA 1
ATOM 2835 C C . ARG A 1 354 ? 3.540 -9.581 6.715 1.00 95.69 354 ARG A C 1
ATOM 2837 O O . ARG A 1 354 ? 2.878 -9.449 7.745 1.00 95.69 354 ARG A O 1
ATOM 2844 N N . GLU A 1 355 ? 3.666 -8.608 5.816 1.00 96.44 355 GLU A N 1
ATOM 2845 C CA . GLU A 1 355 ? 2.918 -7.351 5.935 1.00 96.44 355 GLU A CA 1
ATOM 2846 C C . GLU A 1 355 ? 1.420 -7.578 5.744 1.00 96.44 355 GLU A C 1
ATOM 2848 O O . GLU A 1 355 ? 0.595 -6.948 6.399 1.00 96.44 355 GLU A O 1
ATOM 2853 N N . GLY A 1 356 ? 1.063 -8.496 4.854 1.00 97.88 356 GLY A N 1
ATOM 2854 C CA . GLY A 1 356 ? -0.315 -8.812 4.541 1.00 97.88 356 GLY A CA 1
ATOM 2855 C C . GLY A 1 356 ? -0.412 -9.629 3.266 1.00 97.88 356 GLY A C 1
ATOM 2856 O O . GLY A 1 356 ? 0.523 -10.341 2.890 1.00 97.88 356 GLY A O 1
ATOM 2857 N N . VAL A 1 357 ? -1.538 -9.484 2.577 1.00 98.56 357 VAL A N 1
ATOM 2858 C CA . VAL A 1 357 ? -1.786 -10.101 1.274 1.00 98.56 357 VAL A CA 1
ATOM 2859 C C . VAL A 1 357 ? -2.336 -9.099 0.270 1.00 98.56 357 VAL A C 1
ATOM 2861 O O . VAL A 1 357 ? -2.943 -8.089 0.632 1.00 98.56 357 VAL A O 1
ATOM 2864 N N . VAL A 1 358 ? -2.138 -9.407 -1.006 1.00 98.38 358 VAL A N 1
ATOM 2865 C CA . VAL A 1 358 ? -2.783 -8.745 -2.138 1.00 98.38 358 VAL A CA 1
ATOM 2866 C C . VAL A 1 358 ? -3.671 -9.767 -2.842 1.00 98.38 358 VAL A C 1
ATOM 2868 O O . VAL A 1 358 ? -3.258 -10.901 -3.065 1.00 98.38 358 VAL A O 1
ATOM 2871 N N . ILE A 1 359 ? -4.902 -9.373 -3.154 1.00 98.12 359 ILE A N 1
ATOM 2872 C CA . ILE A 1 359 ? -5.957 -10.220 -3.707 1.00 98.12 359 ILE A CA 1
ATOM 2873 C C . ILE A 1 359 ? -6.362 -9.662 -5.069 1.00 98.12 359 ILE A C 1
ATOM 2875 O O . ILE A 1 359 ? -6.743 -8.490 -5.173 1.00 98.12 359 ILE A O 1
ATOM 2879 N N . ARG A 1 360 ? -6.327 -10.508 -6.103 1.00 96.75 360 ARG A N 1
ATOM 2880 C CA . ARG A 1 360 ? -6.899 -10.213 -7.425 1.00 96.75 360 ARG A CA 1
ATOM 2881 C C . ARG A 1 360 ? -7.908 -11.287 -7.843 1.00 96.75 360 ARG A C 1
ATOM 2883 O O . ARG A 1 360 ? -7.678 -12.461 -7.545 1.00 96.75 360 ARG A O 1
ATOM 2890 N N . PRO A 1 361 ? -8.995 -10.932 -8.544 1.00 97.06 361 PRO A N 1
ATOM 2891 C CA . PRO A 1 361 ? -9.885 -11.906 -9.156 1.00 97.06 361 PRO A CA 1
ATOM 2892 C C . PRO A 1 361 ? -9.243 -12.531 -10.400 1.00 97.06 361 PRO A C 1
ATOM 2894 O O . PRO A 1 361 ? -8.390 -11.927 -11.054 1.00 97.06 361 PRO A O 1
ATOM 2897 N N . VAL A 1 362 ? -9.671 -13.749 -10.730 1.00 95.12 362 VAL A N 1
ATOM 2898 C CA . VAL A 1 362 ? -9.250 -14.496 -11.922 1.00 95.12 362 VAL A CA 1
ATOM 2899 C C . VAL A 1 362 ? -10.499 -14.988 -12.678 1.00 95.12 362 VAL A C 1
ATOM 2901 O O . VAL A 1 362 ? -11.146 -15.938 -12.225 1.00 95.12 362 VAL A O 1
ATOM 2904 N N . PRO A 1 363 ? -10.845 -14.418 -13.851 1.00 93.31 363 PRO A N 1
ATOM 2905 C CA . PRO A 1 363 ? -10.077 -13.438 -14.623 1.00 93.31 363 PRO A CA 1
ATOM 2906 C C . PRO A 1 363 ? -10.089 -12.034 -14.006 1.00 93.31 363 PRO A C 1
ATOM 2908 O O . PRO A 1 363 ? -10.960 -11.695 -13.204 1.00 93.31 363 PRO A O 1
ATOM 2911 N N . GLU A 1 364 ? -9.128 -11.209 -14.422 1.00 92.19 364 GLU A N 1
ATOM 2912 C CA . GLU A 1 364 ? -9.087 -9.806 -14.024 1.00 92.19 364 GLU A CA 1
ATOM 2913 C C . GLU A 1 364 ? -10.348 -9.049 -14.449 1.00 92.19 364 GLU A C 1
ATOM 2915 O O . GLU A 1 364 ? -10.899 -9.258 -15.532 1.00 92.19 364 GLU A O 1
ATOM 2920 N N . ARG A 1 365 ? -10.785 -8.119 -13.598 1.00 93.62 365 ARG A N 1
ATOM 2921 C CA . ARG A 1 365 ? -11.936 -7.254 -13.864 1.00 93.62 365 ARG A CA 1
ATOM 2922 C C . ARG A 1 365 ? -11.776 -5.897 -13.197 1.00 93.62 365 ARG A C 1
ATOM 2924 O O . ARG A 1 365 ? -10.981 -5.716 -12.275 1.00 93.62 365 ARG A O 1
ATOM 2931 N N . SER A 1 366 ? -12.569 -4.943 -13.665 1.00 92.56 366 SER A N 1
ATOM 2932 C CA . SER A 1 366 ? -12.694 -3.615 -13.068 1.00 92.56 366 SER A CA 1
ATOM 2933 C C . SER A 1 366 ? -14.129 -3.364 -12.617 1.00 92.56 366 SER A C 1
ATOM 2935 O O . SER A 1 366 ? -15.063 -3.910 -13.200 1.00 92.56 366 SER A O 1
ATOM 2937 N N . VAL A 1 367 ? -14.317 -2.520 -11.604 1.00 91.19 367 VAL A N 1
ATOM 2938 C CA . VAL A 1 367 ? -15.642 -2.075 -11.142 1.00 91.19 367 VAL A CA 1
ATOM 2939 C C . VAL A 1 367 ? -15.706 -0.547 -11.057 1.00 91.19 367 VAL A C 1
ATOM 2941 O O . VAL A 1 367 ? -14.667 0.104 -10.893 1.00 91.19 367 VAL A O 1
ATOM 2944 N N . PRO A 1 368 ? -16.900 0.066 -11.163 1.00 87.19 368 PRO A N 1
ATOM 2945 C CA . PRO A 1 368 ? -17.048 1.512 -11.025 1.00 87.19 368 PRO A CA 1
ATOM 2946 C C . PRO A 1 368 ? -16.436 2.042 -9.719 1.00 87.19 368 PRO A C 1
ATOM 2948 O O . PRO A 1 368 ? -16.514 1.390 -8.681 1.00 87.19 368 PRO A O 1
ATOM 2951 N N . ARG A 1 369 ? -15.861 3.253 -9.765 1.00 82.25 369 ARG A N 1
ATOM 2952 C CA . ARG A 1 369 ? -15.193 3.972 -8.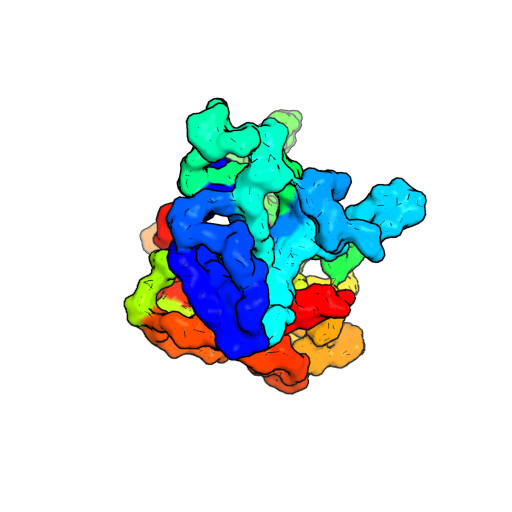650 1.00 82.25 369 ARG A CA 1
ATOM 2953 C C . ARG A 1 369 ? -13.866 3.369 -8.160 1.00 82.25 369 ARG A C 1
ATOM 2955 O O . ARG A 1 369 ? -12.964 4.139 -7.844 1.00 82.25 369 ARG A O 1
ATOM 2962 N N . LEU A 1 370 ? -13.713 2.045 -8.152 1.00 86.62 370 LEU A N 1
ATOM 2963 C CA . LEU A 1 370 ? -12.442 1.381 -7.833 1.00 86.62 370 LEU A CA 1
ATOM 2964 C C . LEU A 1 370 ? -11.510 1.308 -9.054 1.00 86.62 370 LEU A C 1
ATOM 2966 O O . LEU A 1 370 ? -10.310 1.528 -8.927 1.00 86.62 370 LEU A O 1
ATOM 2970 N N . GLY A 1 371 ? -12.039 1.057 -10.251 1.00 91.50 371 GLY A N 1
ATOM 2971 C CA . GLY A 1 371 ? -11.213 0.655 -11.390 1.00 91.50 371 GLY A CA 1
ATOM 2972 C C . GLY A 1 371 ? -10.827 -0.817 -11.256 1.00 91.50 371 GLY A C 1
ATOM 2973 O O . GLY A 1 371 ? -11.690 -1.631 -10.927 1.00 91.50 371 GLY A O 1
ATOM 2974 N N . ARG A 1 372 ? -9.559 -1.159 -11.511 1.00 92.69 372 ARG A N 1
ATOM 2975 C CA . ARG A 1 372 ? -9.052 -2.537 -11.423 1.00 92.69 372 ARG A CA 1
ATOM 2976 C C . ARG A 1 372 ? -9.280 -3.110 -10.024 1.00 92.69 372 ARG A C 1
ATOM 2978 O O . ARG A 1 372 ? -8.898 -2.494 -9.032 1.00 92.69 372 ARG A O 1
ATOM 2985 N N . VAL A 1 373 ? -9.880 -4.295 -9.946 1.00 94.75 373 VAL A N 1
ATOM 2986 C CA . VAL A 1 373 ? -10.075 -4.995 -8.673 1.00 94.75 373 VAL A CA 1
ATOM 2987 C C . VAL A 1 373 ? -8.758 -5.651 -8.284 1.00 94.75 373 VAL A C 1
ATOM 2989 O O . VAL A 1 373 ? -8.454 -6.764 -8.695 1.00 94.75 373 VAL A O 1
ATOM 2992 N N . HIS A 1 374 ? -7.955 -4.926 -7.518 1.00 95.19 374 HIS A N 1
ATOM 2993 C CA . HIS A 1 374 ? -6.705 -5.412 -6.953 1.00 95.19 374 HIS A CA 1
ATOM 2994 C C . HIS A 1 374 ? -6.575 -4.787 -5.569 1.00 95.19 374 HIS A C 1
ATOM 2996 O O . HIS A 1 374 ? -6.422 -3.570 -5.448 1.00 95.19 374 HIS A O 1
ATOM 3002 N N . LEU A 1 375 ? -6.745 -5.599 -4.526 1.00 96.12 375 LEU A N 1
ATOM 3003 C CA . LEU A 1 375 ? -6.975 -5.103 -3.170 1.00 96.12 375 LEU A CA 1
ATOM 3004 C C . LEU A 1 375 ? -5.964 -5.676 -2.187 1.00 96.12 375 LEU A C 1
ATOM 3006 O O . LEU A 1 375 ? -5.630 -6.855 -2.249 1.00 96.12 375 LEU A O 1
ATOM 3010 N N . LYS A 1 376 ? -5.505 -4.851 -1.246 1.00 96.25 376 LYS A N 1
ATOM 3011 C CA . LYS A 1 376 ? -4.612 -5.275 -0.162 1.00 96.25 376 LYS A CA 1
ATOM 3012 C C . LYS A 1 376 ? -5.368 -5.461 1.148 1.00 96.25 376 LYS A C 1
ATOM 3014 O O . LYS A 1 376 ? -6.255 -4.672 1.488 1.00 96.25 376 LYS A O 1
ATOM 3019 N N . VAL A 1 377 ? -4.949 -6.460 1.913 1.00 96.31 377 VAL A N 1
ATOM 3020 C CA . VAL A 1 377 ? -5.316 -6.655 3.317 1.00 96.31 377 VAL A CA 1
ATOM 3021 C C . VAL A 1 377 ? -4.019 -6.657 4.113 1.00 96.31 377 VAL A C 1
ATOM 3023 O O . VAL A 1 377 ? -3.183 -7.537 3.925 1.00 96.31 377 VAL A O 1
ATOM 3026 N N . VAL A 1 378 ? -3.827 -5.650 4.963 1.00 95.19 378 VAL A N 1
ATOM 3027 C CA . VAL A 1 378 ? -2.626 -5.516 5.800 1.00 95.19 378 VAL A CA 1
ATOM 3028 C C . VAL A 1 378 ? -2.882 -6.191 7.148 1.00 95.19 378 VAL A C 1
ATOM 3030 O O . VAL A 1 378 ? -3.966 -6.053 7.715 1.00 95.19 378 VAL A O 1
ATOM 3033 N N . SER A 1 379 ? -1.895 -6.931 7.649 1.00 95.62 379 SER A N 1
ATOM 3034 C CA . SER A 1 379 ? -1.933 -7.607 8.943 1.00 95.62 379 SER A CA 1
ATOM 3035 C C . SER A 1 379 ? -2.002 -6.597 10.088 1.00 95.62 379 SER A C 1
ATOM 3037 O O . SER A 1 379 ? -1.142 -5.725 10.223 1.00 95.62 379 SER A O 1
ATOM 3039 N N . ASN A 1 380 ? -2.966 -6.768 10.995 1.00 93.25 380 ASN A N 1
ATOM 3040 C CA . ASN A 1 380 ? -3.033 -5.946 12.206 1.00 93.25 380 ASN A CA 1
ATOM 3041 C C . ASN A 1 380 ? -1.822 -6.201 13.124 1.00 93.25 380 ASN A C 1
ATOM 3043 O O . ASN A 1 380 ? -1.319 -5.274 13.761 1.00 93.25 380 ASN A O 1
ATOM 3047 N N . LYS A 1 381 ? -1.292 -7.437 13.145 1.00 93.25 381 LYS A N 1
ATOM 3048 C CA . LYS A 1 381 ? -0.051 -7.772 13.870 1.00 93.25 381 LYS A CA 1
ATOM 3049 C C . LYS A 1 381 ? 1.148 -7.020 13.300 1.00 93.25 381 LYS A C 1
ATOM 3051 O O . LYS A 1 381 ? 1.995 -6.560 14.068 1.00 93.25 381 LYS A O 1
ATOM 3056 N N . PHE A 1 382 ? 1.219 -6.890 11.975 1.00 93.44 382 PHE A N 1
ATOM 3057 C CA . PHE A 1 382 ? 2.240 -6.083 11.317 1.00 93.44 382 PHE A CA 1
ATOM 3058 C C . PHE A 1 382 ? 2.107 -4.603 11.690 1.00 93.44 382 PHE A C 1
ATOM 3060 O O . PHE A 1 382 ? 3.078 -4.023 12.173 1.00 93.44 382 PHE A O 1
ATOM 3067 N N . LEU A 1 383 ? 0.911 -4.021 11.550 1.00 91.81 383 LEU A N 1
ATOM 3068 C CA . LEU A 1 383 ? 0.667 -2.597 11.818 1.00 91.81 383 LEU A CA 1
ATOM 3069 C C . LEU A 1 383 ? 0.998 -2.202 13.266 1.00 91.81 383 LEU A C 1
ATOM 3071 O O . LEU A 1 383 ? 1.620 -1.166 13.518 1.00 91.81 383 LEU A O 1
ATOM 3075 N N . ASP A 1 384 ? 0.645 -3.043 14.241 1.00 90.56 384 ASP A N 1
ATOM 3076 C CA . ASP A 1 384 ? 0.991 -2.780 15.641 1.00 90.56 384 ASP A CA 1
ATOM 3077 C C . ASP A 1 384 ? 2.501 -2.909 15.892 1.00 90.56 384 ASP A C 1
ATOM 3079 O O . ASP A 1 384 ? 3.079 -2.085 16.605 1.00 90.56 384 ASP A O 1
ATOM 3083 N N . LYS A 1 385 ? 3.178 -3.883 15.263 1.00 87.25 385 LYS A N 1
ATOM 3084 C CA . LYS A 1 385 ? 4.643 -4.014 15.342 1.00 87.25 385 LYS A CA 1
ATOM 3085 C C . LYS A 1 385 ? 5.348 -2.794 14.743 1.00 87.25 385 LYS A C 1
ATOM 3087 O O . LYS A 1 385 ? 6.277 -2.280 15.363 1.00 87.25 385 LYS A O 1
ATOM 3092 N N . GLU A 1 386 ? 4.914 -2.326 13.575 1.00 84.00 386 GLU A N 1
ATOM 3093 C CA . GLU A 1 386 ? 5.457 -1.135 12.909 1.00 84.00 386 GLU A CA 1
ATOM 3094 C C . GLU A 1 386 ? 5.319 0.110 13.793 1.00 84.00 386 GLU A C 1
ATOM 3096 O O . GLU A 1 386 ? 6.245 0.907 13.899 1.00 84.00 386 GLU A O 1
ATOM 3101 N N . THR A 1 387 ? 4.193 0.238 14.497 1.00 78.44 387 THR A N 1
ATOM 3102 C CA . THR A 1 387 ? 3.920 1.395 15.358 1.00 78.44 387 THR A CA 1
ATOM 3103 C C . THR A 1 387 ? 4.696 1.370 16.686 1.00 78.44 387 THR A C 1
ATOM 3105 O O . THR A 1 387 ? 4.840 2.396 17.353 1.00 78.44 387 THR A O 1
ATOM 3108 N N . ARG A 1 388 ? 5.151 0.199 17.146 1.00 74.19 388 ARG A N 1
ATOM 3109 C CA . ARG A 1 388 ? 5.973 0.081 18.369 1.00 74.19 388 ARG A CA 1
ATOM 3110 C C . ARG A 1 388 ? 7.455 0.369 18.119 1.00 74.19 388 ARG A C 1
ATOM 3112 O O . ARG A 1 388 ? 8.144 0.777 19.053 1.00 74.19 388 ARG A O 1
ATOM 3119 N N . ASN A 1 389 ? 7.920 0.129 16.895 1.00 58.56 389 ASN A N 1
ATOM 3120 C CA . ASN A 1 389 ? 9.231 0.563 16.403 1.00 58.56 389 ASN A CA 1
ATOM 3121 C C . ASN A 1 389 ? 9.171 2.034 15.979 1.00 58.56 389 ASN A C 1
ATOM 3123 O O . ASN A 1 389 ? 10.227 2.637 15.665 1.00 58.56 389 ASN A O 1
#

Foldseek 3Di:
DPDPPLWFWFWAQWADWDDPPQDPQWTWTDDQLFIAIDGPPPDDHRAIKTWGFFQKFADCDPPQCVQQVVQQDPVRDHDSLSRTFFWDDDSNDIHGTDIGHPCRPCVQQNNDVVPGPDPRDGGDTCCVVRVMDGHDVCVVNDLDPFDFDDAQWAPAFDDPLLVVLVVVVVVVNVVSVVVNRVRGHDDDAQDDARACSVVVVLDDFFFWKWKFFDADAFKWKWAAEPNDIWIDTRPTTGDADLDQRNLQCVQCVVRVVLRVVQHPKMWIWGKDPSDPPRQLQDDPPHMAIATAKMWHFDWDPPDPDTDRDDIDMDGVVVVVDDRHGGTQDTGGDDPVSLVSQWDFGPRPNDTDTTQGMKMAGVVWDQDPPGGTPIHTRGDSVNRNVVSVD

pLDDT: mean 88.26, std 12.91, range [29.3, 98.69]